Protein 3MOB (pdb70)

Radius of gyration: 24.96 Å; Cα contacts (8 Å, |Δi|>4): 1164; chains: 3; bounding box: 49×64×75 Å

Solvent-accessible surface area: 20328 Å² total; per-residue (Å²): 216,51,76,80,8,59,24,16,109,44,224,51,119,14,73,13,46,52,83,36,32,31,1,47,82,45,47,161,11,44,0,30,2,121,12,70,78,38,0,61,32,0,0,0,0,0,29,18,64,94,92,46,42,4,87,5,2,1,42,32,2,71,36,74,24,110,80,12,58,103,42,4,54,13,64,32,82,26,55,93,2,39,1,34,0,58,64,0,98,67,73,0,31,8,33,0,10,0,0,0,0,16,26,12,40,0,34,16,3,58,9,0,62,4,7,58,136,83,102,67,21,44,9,43,13,3,0,0,32,17,16,109,83,2,25,180,78,28,49,0,2,0,2,0,1,0,12,58,0,5,16,84,100,31,131,20,53,6,59,6,68,128,54,100,38,105,81,57,40,71,86,12,40,18,110,36,44,115,192,57,15,7,1,0,6,7,2,27,0,57,21,55,70,62,59,8,70,155,60,126,49,0,10,0,44,0,60,11,124,33,33,131,71,70,47,77,65,34,18,55,76,78,128,177,265,45,82,8,122,9,54,32,47,99,75,9,95,32,82,85,73,1,63,1,23,0,44,12,60,50,25,41,1,83,61,107,5,8,0,0,0,0,0,16,29,20,100,91,133,32,11,57,10,0,0,0,0,0,27,91,75,35,62,69,48,7,90,94,10,72,124,50,7,67,0,59,55,55,46,102,134,51,54,0,39,2,36,2,52,150,3,43,78,115,3,22,0,32,0,4,0,0,8,0,55,15,9,56,50,96,194,61,84,47,76,26,23,13,29,0,0,0,0,18,44,20,0,129,18,27,83,0,25,2,5,75,29,84,79,80,19,12,52,17,21,15,5,17,2,18,98,84,0,53,49,76,58,53,0,0,1,0,0,8,0,17,34,0,4,41,71,87,16,79,31,44,3,28,104,41,90,32,102,88,33,39,25,57,4,72,27,32,68,23,125,66,13,25,24,11,15,8,0,2,0,31,9,75,44,98,21,28,78,121,90,62,12,52,0,28,3,39,0,150,57,36,137,37,167,46,106,45,130,4,94,69,118

B-factor: mean 49.47, std 15.91, range [15.16, 123.36]

Sequence (457 aa):
LLELDKWASLWLQLTQSPSSLSASVGDRITITCRASQGVTSALAWYRQKPGSPPQLLIYDASSLESGVPSRFSGSGSGTEFTLTISTLRPEDFATYYCQQLHFYPHTFGGGTRVDVRRTVAAPSVFIFPPSDEQLKSGTASVVCLLNNFYPREAKVQWKVDNALQSGNSQESVTEQDSKDSTYSLSSTLTLSKADYEKHKVYACEVTHQGLSSPVTKSFNRGECRITLKESGPPLVKPTQTLTLTCSFSGFSLSDFGVGVGWIRQPPGKALEWLAIIYSDDDKRYSPSLNTRLTITKDTSKNQVVLVMTRVSPVDTATYFCAHRRGPTTLFGVPIARGPVNAMDVWGQGITVTISSTSTKGPSVFPLAPSSKSTSGGTAALGCLVKDYFPEPVTVSWNSGALTSGVHTFPAVLQSSGLYSLSSVVTVPSSSLGTQTYICNVNHKPSNTKVDKRVEPK

Nearest PDB structures (foldseek):
  3mod-assembly1_H  TM=9.953E-01  e=8.747E-45  Homo sapiens
  1tjh-assembly1_H  TM=9.928E-01  e=1.145E-44  Homo sapiens
  4ot1-assembly1_H  TM=8.967E-01  e=6.133E-33  Homo sapiens
  5u3j-assembly1_H  TM=9.185E-01  e=6.572E-32  Homo sapiens
  1rhh-assembly2_D  TM=5.657E-01  e=5.992E-31  Homo sapiens

Foldseek 3Di:
DDDDDPCNPPD/DAKEKPDQEDADAFFAKDKIKIFDPWFQFQQKWKWWAAPPDDTDTADGSQFHGPPPHDPQWGKDDTTTMIMIMGRGHDPVRQTKMKMWGDSDPPTYIYPIYGYFHDDDFDFWDKDKDWFDVVVLVVFKTKIKIKTPFGDDPDKDKWKAFVHRTDPDQKDKDKDDQDPPSRGIMMMIMGMDTSVVVVVTFKIWMWMDDPPDPDIDIDIGTPPDD/DKAKAKDWDAEDEFQAKTKMKIAMDDDFQLPPFKKKFKWWAAVPGDIDGAKMAHSVRDIDGDPVQPVFWDKDDDRVRRMIMIMGGRDDQVPFTWMKMFMFDDADADPRHHDGDPSRPDRDDMHPTDTHGYFPDDFDFWDKDKAAWDPVQDDPQKGKIKIKTDFGDDDDKDKDKPVNPDDPQKDKDDWDQDPNSGIITMMMGMDGPVCQVPDKMWMWMADPRVGDIDIGIHHHD

Structure (mmCIF, N/CA/C/O backbone):
data_3MOB
#
_entry.id   3MOB
#
_cell.length_a   58.505
_cell.length_b   64.976
_cell.length_c   173.046
_cell.angle_alpha   90.00
_cell.angle_beta   90.00
_cell.angle_gamma   90.00
#
_symmetry.space_group_name_H-M   'P 21 21 21'
#
loop_
_entity.id
_entity.type
_entity.pdbx_description
1 polymer 'gp41 MPER-derived peptide'
2 polymer 'ANTI-HIV-1 ANTIBODY 2F5 LIGHT CHAIN'
3 polymer 'ANTI-HIV-1 ANTIBODY 2F5 HEAVY CHAIN'
4 water water
#
loop_
_atom_site.group_PDB
_atom_site.id
_atom_site.type_symbol
_atom_site.label_atom_id
_atom_site.label_alt_id
_atom_site.label_comp_id
_atom_site.label_asym_id
_atom_site.label_entity_id
_atom_site.label_seq_id
_atom_site.pdbx_PDB_ins_code
_atom_site.Cartn_x
_atom_site.Cartn_y
_atom_site.Cartn_z
_atom_site.occupancy
_atom_site.B_iso_or_equiv
_atom_site.auth_seq_id
_atom_site.auth_comp_id
_atom_site.auth_asym_id
_atom_site.auth_atom_id
_atom_site.pdbx_PDB_model_num
ATOM 1 N N . LEU A 1 1 ? -1.067 -29.841 -19.863 1.00 80.35 660 LEU P N 1
ATOM 2 C CA . LEU A 1 1 ? -1.247 -30.100 -18.445 1.00 84.96 660 LEU P CA 1
ATOM 3 C C . LEU A 1 1 ? -0.849 -28.899 -17.628 1.00 78.84 660 LEU P C 1
ATOM 4 O O . LEU A 1 1 ? 0.294 -28.755 -17.250 1.00 80.46 660 LEU P O 1
ATOM 9 N N . LEU A 1 2 ? -1.818 -28.037 -17.369 1.00 66.76 661 LEU P N 1
ATOM 10 C CA . LEU A 1 2 ? -1.634 -26.848 -16.585 1.00 59.63 661 LEU P CA 1
ATOM 11 C C . LEU A 1 2 ? -1.346 -27.169 -15.159 1.00 58.16 661 LEU P C 1
ATOM 12 O O . LEU A 1 2 ? -1.905 -28.085 -14.601 1.00 60.88 661 LEU P O 1
ATOM 17 N N . GLU A 1 3 ? -0.468 -26.391 -14.572 1.00 48.07 662 GLU P N 1
ATOM 18 C CA . GLU A 1 3 ? -0.198 -26.471 -13.178 1.00 46.03 662 GLU P CA 1
ATOM 19 C C . GLU A 1 3 ? -1.381 -25.950 -12.424 1.00 42.58 662 GLU P C 1
ATOM 20 O O . GLU A 1 3 ? -1.990 -25.014 -12.828 1.00 49.14 662 GLU P O 1
ATOM 26 N N . LEU A 1 4 ? -1.728 -26.593 -11.335 1.00 41.06 663 LEU P N 1
ATOM 27 C CA . LEU A 1 4 ? -2.786 -26.118 -10.487 1.00 41.11 663 LEU P CA 1
ATOM 28 C C . LEU A 1 4 ? -2.329 -24.985 -9.620 1.00 38.10 663 LEU P C 1
ATOM 29 O O . LEU A 1 4 ? -1.208 -24.905 -9.256 1.00 28.66 663 LEU P O 1
ATOM 34 N N . ASP A 1 5 ? -3.252 -24.163 -9.206 1.00 35.01 664 ASP P N 1
ATOM 35 C CA . ASP A 1 5 ? -2.958 -23.036 -8.390 1.00 30.83 664 ASP P CA 1
ATOM 36 C C . ASP A 1 5 ? -2.530 -23.515 -7.036 1.00 39.88 664 ASP P C 1
ATOM 37 O O . ASP A 1 5 ? -2.617 -24.660 -6.748 1.00 38.81 664 ASP P O 1
ATOM 42 N N . LYS A 1 6 ? -2.029 -22.615 -6.218 1.00 48.17 665 LYS P N 1
ATOM 43 C CA . LYS A 1 6 ? -1.469 -22.938 -4.936 1.00 38.77 665 LYS P CA 1
ATOM 44 C C . LYS A 1 6 ? -2.487 -23.521 -4.007 1.00 39.77 665 LYS P C 1
ATOM 45 O O . LYS A 1 6 ? -2.196 -24.370 -3.206 1.00 45.60 665 LYS P O 1
ATOM 51 N N . TRP A 1 7 ? -3.692 -23.023 -4.106 1.00 34.21 666 TRP P N 1
ATOM 52 C CA . TRP A 1 7 ? -4.738 -23.398 -3.215 1.00 47.84 666 TRP P CA 1
ATOM 53 C C . TRP A 1 7 ? -5.802 -24.215 -3.864 1.00 47.46 666 TRP P C 1
ATOM 54 O O . TRP A 1 7 ? -6.826 -24.368 -3.330 1.00 45.04 666 TRP P O 1
ATOM 65 N N . ALA A 1 8 ? -5.544 -24.762 -5.019 1.00 47.94 667 ALA P N 1
ATOM 66 C CA . ALA A 1 8 ? -6.533 -25.505 -5.741 1.00 44.62 667 ALA P CA 1
ATOM 67 C C . ALA A 1 8 ? -6.975 -26.751 -5.007 1.00 50.93 667 ALA P C 1
ATOM 68 O O . ALA A 1 8 ? -8.015 -27.305 -5.283 1.00 58.61 667 ALA P O 1
ATOM 70 N N . SER A 1 9 ? -6.178 -27.203 -4.068 1.00 45.98 668 SER P N 1
ATOM 71 C CA . SER A 1 9 ? -6.444 -28.448 -3.403 1.00 50.87 668 SER P CA 1
ATOM 72 C C . SER A 1 9 ? -6.825 -28.242 -1.976 1.00 50.34 668 SER P C 1
ATOM 73 O O . SER A 1 9 ? -6.677 -29.117 -1.170 1.00 49.63 668 SER P O 1
ATOM 76 N N . LEU A 1 10 ? -7.320 -27.058 -1.686 1.00 49.37 669 LEU P N 1
ATOM 77 C CA . LEU A 1 10 ? -7.770 -26.696 -0.375 1.00 48.00 669 LEU P CA 1
ATOM 78 C C . LEU A 1 10 ? -9.259 -26.506 -0.465 1.00 58.66 669 LEU P C 1
ATOM 79 O O . LEU A 1 10 ? -9.761 -26.122 -1.484 1.00 45.02 669 LE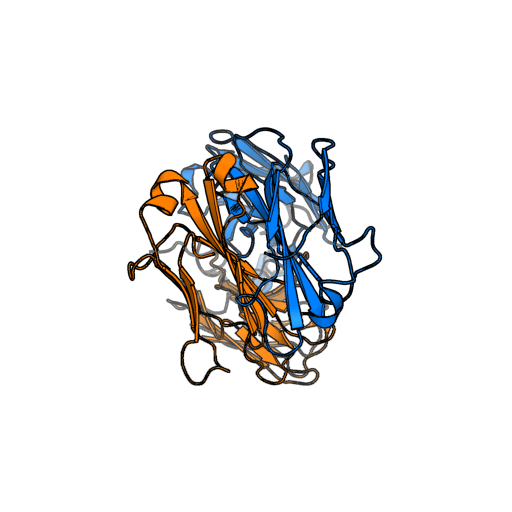U P O 1
ATOM 84 N N . TRP A 1 11 ? -9.962 -26.816 0.609 1.00 34.27 670 TRP P N 1
ATOM 85 C CA . TRP A 1 11 ? -11.398 -26.765 0.646 1.00 38.26 670 TRP P CA 1
ATOM 86 C C . TRP A 1 11 ? -11.906 -25.355 0.729 1.00 42.61 670 TRP P C 1
ATOM 87 O O . TRP A 1 11 ? -11.303 -24.540 1.363 1.00 39.73 670 TRP P O 1
ATOM 99 N N . LEU B 2 2 ? -5.752 -22.933 -21.249 1.00 76.51 2 LEU L N 1
ATOM 100 C CA . LEU B 2 2 ? -7.172 -22.652 -21.157 1.00 80.65 2 LEU L CA 1
ATOM 101 C C . LEU B 2 2 ? -7.381 -21.230 -21.550 1.00 80.47 2 LEU L C 1
ATOM 102 O O . LEU B 2 2 ? -6.462 -20.457 -21.513 1.00 87.61 2 LEU L O 1
ATOM 107 N N . GLN B 2 3 ? -8.585 -20.882 -21.947 1.00 70.11 3 GLN L N 1
ATOM 108 C CA . GLN B 2 3 ? -8.853 -19.523 -22.296 1.00 61.98 3 GLN L CA 1
ATOM 109 C C . GLN B 2 3 ? -10.155 -19.090 -21.735 1.00 56.28 3 GLN L C 1
ATOM 110 O O . GLN B 2 3 ? -11.021 -19.873 -21.558 1.00 55.18 3 GLN L O 1
ATOM 116 N N . LEU B 2 4 ? -10.276 -17.810 -21.472 1.00 52.32 4 LEU L N 1
ATOM 117 C CA . LEU B 2 4 ? -11.463 -17.254 -20.899 1.00 50.58 4 LEU L CA 1
ATOM 118 C C . LEU B 2 4 ? -12.077 -16.411 -21.966 1.00 56.44 4 LEU L C 1
ATOM 119 O O . LEU B 2 4 ? -11.429 -15.560 -22.507 1.00 54.70 4 LEU L O 1
ATOM 124 N N . THR B 2 5 ? -13.329 -16.677 -22.290 1.00 53.48 5 THR L N 1
ATOM 125 C CA . THR B 2 5 ? -14.023 -15.972 -23.332 1.00 53.87 5 THR L CA 1
ATOM 126 C C . THR B 2 5 ? -15.134 -15.226 -22.685 1.00 51.23 5 THR L C 1
ATOM 127 O O . THR B 2 5 ? -15.901 -15.791 -21.987 1.00 61.90 5 THR L O 1
ATOM 131 N N . GLN B 2 6 ? -15.210 -13.944 -22.941 1.00 48.44 6 GLN L N 1
ATOM 132 C CA . GLN B 2 6 ? -16.128 -13.063 -22.291 1.00 53.69 6 GLN L CA 1
ATOM 133 C C . GLN B 2 6 ? -17.125 -12.566 -23.311 1.00 50.17 6 GLN L C 1
ATOM 134 O O . GLN B 2 6 ? -16.753 -12.187 -24.391 1.00 49.55 6 GLN L O 1
ATOM 140 N N . SER B 2 7 ? -18.400 -12.605 -22.968 1.00 45.46 7 SER L N 1
ATOM 141 C CA . SER B 2 7 ? -19.443 -12.118 -23.836 1.00 51.47 7 SER L CA 1
ATOM 142 C C . SER B 2 7 ? -20.362 -11.204 -23.098 1.00 56.90 7 SER L C 1
ATOM 143 O O . SER B 2 7 ? -20.701 -11.460 -21.998 1.00 57.89 7 SER L O 1
ATOM 146 N N . PRO B 2 8 ? -20.817 -10.146 -23.722 1.00 54.22 8 PRO L N 1
ATOM 147 C CA . PRO B 2 8 ? -20.314 -9.663 -24.991 1.00 53.56 8 PRO L CA 1
ATOM 148 C C . PRO B 2 8 ? -19.057 -8.842 -24.826 1.00 51.67 8 PRO L C 1
ATOM 149 O O . PRO B 2 8 ? -18.706 -8.461 -23.733 1.00 49.75 8 PRO L O 1
ATOM 153 N N . SER B 2 9 ? -18.384 -8.586 -25.925 1.00 57.68 9 SER L N 1
ATOM 154 C CA . SER B 2 9 ? -17.272 -7.684 -25.953 1.00 55.98 9 SER L CA 1
ATOM 155 C C . SER B 2 9 ? -17.672 -6.279 -25.645 1.00 58.40 9 SER L C 1
ATOM 156 O O . SER B 2 9 ? -16.921 -5.549 -25.063 1.00 64.24 9 SER L O 1
ATOM 159 N N . SER B 2 10 ? -18.851 -5.889 -26.085 1.00 48.33 10 SER L N 1
ATOM 160 C CA . SER B 2 10 ? -19.338 -4.561 -25.860 1.00 50.62 10 SER L CA 1
ATOM 161 C C . SER B 2 10 ? -20.817 -4.630 -25.728 1.00 44.64 10 SER L C 1
ATOM 162 O O . SER B 2 10 ? -21.422 -5.417 -26.365 1.00 55.82 10 SER L O 1
ATOM 165 N N . LEU B 2 11 ? -21.407 -3.802 -24.894 1.00 46.16 11 LEU L N 1
ATOM 166 C CA . LEU B 2 11 ? -22.847 -3.687 -24.823 1.00 47.97 11 LEU L CA 1
ATOM 167 C C . LEU B 2 11 ? -23.287 -2.294 -24.454 1.00 52.28 11 LEU L C 1
ATOM 168 O O . LEU B 2 11 ? -22.587 -1.594 -23.789 1.00 57.40 11 LEU L O 1
ATOM 173 N N . SER B 2 12 ? -24.477 -1.901 -24.871 1.00 49.16 12 SER L N 1
ATOM 174 C CA . SER B 2 12 ? -24.971 -0.575 -24.595 1.00 54.88 12 SER L CA 1
ATOM 175 C C . SER B 2 12 ? -26.039 -0.633 -23.553 1.00 54.36 12 SER L C 1
ATOM 176 O O . SER B 2 12 ? -26.768 -1.577 -23.483 1.00 57.38 12 SER L O 1
ATOM 179 N N . ALA B 2 13 ? -26.102 0.368 -22.704 1.00 50.59 13 ALA L N 1
ATOM 180 C CA . ALA B 2 13 ? -27.063 0.348 -21.639 1.00 58.22 13 ALA L CA 1
ATOM 181 C C . ALA B 2 13 ? -27.357 1.727 -21.202 1.00 54.62 13 ALA L C 1
ATOM 182 O O . ALA B 2 13 ? -26.638 2.607 -21.519 1.00 51.29 13 ALA L O 1
ATOM 184 N N . SER B 2 14 ? -28.435 1.915 -20.474 1.00 47.82 14 SER L N 1
ATOM 185 C CA . SER B 2 14 ? -28.702 3.218 -19.875 1.00 52.49 14 SER L CA 1
ATOM 186 C C . SER B 2 14 ? -28.857 3.069 -18.369 1.00 55.23 14 SER L C 1
ATOM 187 O O . SER B 2 14 ? -29.035 1.966 -17.855 1.00 59.16 14 SER L O 1
ATOM 190 N N . VAL B 2 15 ? -28.808 4.185 -17.660 1.00 48.13 15 VAL L N 1
ATOM 191 C CA . VAL B 2 15 ? -28.911 4.155 -16.215 1.00 49.19 15 VAL L CA 1
ATOM 192 C C . VAL B 2 15 ? -30.153 3.367 -15.792 1.00 57.78 15 VAL L C 1
ATOM 193 O O . VAL B 2 15 ? -31.151 3.329 -16.513 1.00 61.35 15 VAL L O 1
ATOM 197 N N . GLY B 2 16 ? -30.066 2.708 -14.639 1.00 55.95 16 GLY L N 1
ATOM 198 C CA . GLY B 2 16 ? -31.156 1.902 -14.127 1.00 54.58 16 GLY L CA 1
ATOM 199 C C . GLY B 2 16 ? -31.368 0.601 -14.870 1.00 53.09 16 GLY L C 1
ATOM 200 O O . GLY B 2 16 ? -32.272 -0.168 -14.548 1.00 67.52 16 GLY L O 1
ATOM 201 N N . ASP B 2 17 ? -30.546 0.343 -15.874 1.00 46.84 17 ASP L N 1
ATOM 202 C CA . ASP B 2 17 ? -30.630 -0.933 -16.567 1.00 62.87 17 ASP L CA 1
ATOM 203 C C . ASP B 2 17 ? -30.078 -2.090 -15.732 1.00 59.82 17 ASP L C 1
ATOM 204 O O . ASP B 2 17 ? -29.244 -1.915 -14.846 1.00 50.21 17 ASP L O 1
ATOM 209 N N . ARG B 2 18 ? -30.541 -3.284 -16.051 1.00 61.70 18 ARG L N 1
ATOM 210 C CA . ARG B 2 18 ? -29.965 -4.489 -15.501 1.00 54.96 18 ARG L CA 1
ATOM 211 C C . ARG B 2 18 ? -29.198 -5.196 -16.620 1.00 49.57 18 ARG L C 1
ATOM 212 O O . ARG B 2 18 ? -29.757 -5.517 -17.669 1.00 51.91 18 ARG L O 1
ATOM 220 N N . ILE B 2 19 ? -27.906 -5.425 -16.411 1.00 42.11 19 ILE L N 1
ATOM 221 C CA . ILE B 2 19 ? -27.091 -6.038 -17.455 1.00 46.19 19 ILE L CA 1
ATOM 222 C C . ILE B 2 19 ? -26.455 -7.339 -16.997 1.00 49.58 19 ILE L C 1
ATOM 223 O O . ILE B 2 19 ? -26.334 -7.621 -15.805 1.00 51.45 19 ILE L O 1
ATOM 228 N N . THR B 2 20 ? -26.030 -8.139 -17.947 1.00 52.02 20 THR L N 1
ATOM 229 C CA . THR B 2 20 ? -25.447 -9.405 -17.588 1.00 53.50 20 THR L CA 1
ATOM 230 C C . THR B 2 20 ? -24.317 -9.739 -18.530 1.00 58.69 20 THR L C 1
ATOM 231 O O . THR B 2 20 ? -24.503 -9.836 -19.743 1.00 74.06 20 THR L O 1
ATOM 235 N N . ILE B 2 21 ? -23.138 -9.888 -17.945 1.00 52.74 21 ILE L N 1
ATOM 236 C CA . ILE B 2 21 ? -21.926 -10.222 -18.658 1.00 44.04 21 ILE L CA 1
ATOM 237 C C . ILE B 2 21 ? -21.648 -11.653 -18.265 1.00 40.59 21 ILE L C 1
ATOM 238 O O . ILE B 2 21 ? -21.962 -12.053 -17.153 1.00 46.66 21 ILE L O 1
ATOM 243 N N . THR B 2 22 ? -21.081 -12.436 -19.170 1.00 44.39 22 THR L N 1
ATOM 244 C CA . THR B 2 22 ? -20.787 -13.831 -18.869 1.00 48.77 22 THR L CA 1
ATOM 245 C C . THR B 2 22 ? -19.358 -14.209 -19.284 1.00 54.41 22 THR L C 1
ATOM 246 O O . THR B 2 22 ? -18.718 -13.496 -20.065 1.00 56.07 22 THR L O 1
ATOM 250 N N . CYS B 2 23 ? -18.864 -15.322 -18.745 1.00 52.95 23 CYS L N 1
ATOM 251 C CA . CYS B 2 23 ? -17.483 -15.741 -18.941 1.00 52.21 23 CYS L CA 1
ATOM 252 C C . CYS B 2 23 ? -17.491 -17.258 -19.075 1.00 49.78 23 CYS L C 1
ATOM 253 O O . CYS B 2 23 ? -18.066 -17.957 -18.239 1.00 43.72 23 CYS L O 1
ATOM 256 N N . ARG B 2 24 ? -16.875 -17.770 -20.134 1.00 52.88 24 ARG L N 1
ATOM 257 C CA . ARG B 2 24 ? -16.776 -19.209 -20.309 1.00 56.29 24 ARG L CA 1
ATOM 258 C C . ARG B 2 24 ? -15.328 -19.635 -20.293 1.00 56.72 24 ARG L C 1
ATOM 259 O O . ARG B 2 24 ? -14.474 -18.978 -20.883 1.00 55.24 24 ARG L O 1
ATOM 267 N N . ALA B 2 25 ? -15.050 -20.751 -19.636 1.00 53.44 25 ALA L N 1
ATOM 268 C CA . ALA B 2 25 ? -13.682 -21.227 -19.562 1.00 53.80 25 ALA L CA 1
ATOM 269 C C . ALA B 2 25 ? -13.518 -22.463 -20.404 1.00 47.45 25 ALA L C 1
ATOM 270 O O . ALA B 2 25 ? -14.435 -23.268 -20.506 1.00 51.30 25 ALA L O 1
ATOM 272 N N . SER B 2 26 ? -12.337 -22.598 -20.994 1.00 44.53 26 SER L N 1
ATOM 273 C CA . SER B 2 26 ? -11.958 -23.770 -21.773 1.00 43.39 26 SER L CA 1
ATOM 274 C C . SER B 2 26 ? -12.107 -25.073 -20.964 1.00 55.60 26 SER L C 1
ATOM 275 O O . SER B 2 26 ? -12.501 -26.110 -21.510 1.00 60.21 26 SER L O 1
ATOM 278 N N . GLN B 2 27 ? -11.796 -25.015 -19.669 1.00 51.79 27 GLN L N 1
ATOM 279 C CA . GLN B 2 27 ? -11.931 -26.168 -18.779 1.00 48.54 27 GLN L CA 1
ATOM 280 C C . GLN B 2 27 ? -12.566 -25.728 -17.484 1.00 46.15 27 GLN L C 1
ATOM 281 O O . GLN B 2 27 ? -12.712 -24.536 -17.240 1.00 41.20 27 GLN L O 1
ATOM 287 N N . GLY B 2 28 ? -12.927 -26.692 -16.647 1.00 44.89 28 GLY L N 1
ATOM 288 C CA . GLY B 2 28 ? -13.493 -26.377 -15.351 1.00 38.97 28 GLY L CA 1
ATOM 289 C C . GLY B 2 28 ? -12.484 -25.681 -14.459 1.00 45.14 28 GLY L C 1
ATOM 290 O O . GLY B 2 28 ? -11.348 -26.141 -14.322 1.00 46.12 28 GLY L O 1
ATOM 291 N N . VAL B 2 29 ? -12.890 -24.565 -13.861 1.00 35.57 29 VAL L N 1
ATOM 292 C CA . VAL B 2 29 ? -12.039 -23.876 -12.906 1.00 28.21 29 VAL L CA 1
ATOM 293 C C . VAL B 2 29 ? -12.684 -23.774 -11.510 1.00 35.91 29 VAL L C 1
ATOM 294 O O . VAL B 2 29 ? -12.348 -22.887 -10.720 1.00 37.57 29 VAL L O 1
ATOM 298 N N . THR B 2 30 ? -13.574 -24.716 -11.206 1.00 31.97 30 THR L N 1
ATOM 299 C CA . THR B 2 30 ? -14.318 -24.736 -9.938 1.00 37.68 30 THR L CA 1
ATOM 300 C C . THR B 2 30 ? -15.011 -23.407 -9.673 1.00 41.43 30 THR L C 1
ATOM 301 O O . THR B 2 30 ? -15.923 -23.032 -10.398 1.00 46.43 30 THR L O 1
ATOM 305 N N . SER B 2 31 ? -14.590 -22.696 -8.636 1.00 36.98 31 SER L N 1
ATOM 306 C CA . SER B 2 31 ? -15.199 -21.406 -8.335 1.00 41.73 31 SER L CA 1
ATOM 307 C C . SER B 2 31 ? -14.174 -20.270 -8.338 1.00 42.71 31 SER L C 1
ATOM 308 O O . SER B 2 31 ? -14.473 -19.147 -7.893 1.00 38.79 31 SER L O 1
ATOM 311 N N . ALA B 2 32 ? -12.968 -20.565 -8.825 1.00 38.99 32 ALA L N 1
ATOM 312 C CA . ALA B 2 32 ? -11.833 -19.641 -8.708 1.00 32.32 32 ALA L CA 1
ATOM 313 C C . ALA B 2 32 ? -11.873 -18.569 -9.788 1.00 32.65 32 ALA L C 1
ATOM 314 O O . ALA B 2 32 ? -11.024 -18.521 -10.673 1.00 42.29 32 ALA L O 1
ATOM 316 N N . LEU B 2 33 ? -12.878 -17.711 -9.707 1.00 37.32 33 LEU L N 1
ATOM 317 C CA . LEU B 2 33 ? -13.189 -16.773 -10.769 1.00 32.37 33 LEU L CA 1
ATOM 318 C C . LEU B 2 33 ? -13.473 -15.463 -10.098 1.00 32.71 33 LEU L C 1
ATOM 319 O O . LEU B 2 33 ? -14.245 -15.428 -9.145 1.00 42.72 33 LEU L O 1
ATOM 324 N N . ALA B 2 34 ? -12.855 -14.388 -10.575 1.00 36.05 34 ALA L N 1
ATOM 325 C CA . ALA B 2 34 ? -13.121 -13.057 -10.027 1.00 30.72 34 ALA L CA 1
ATOM 326 C C . ALA B 2 34 ? -13.579 -12.093 -11.118 1.00 26.27 34 ALA L C 1
ATOM 327 O O . ALA B 2 34 ? -13.293 -12.313 -12.295 1.00 27.56 34 ALA L O 1
ATOM 329 N N . TRP B 2 35 ? -14.258 -11.021 -10.714 1.00 24.94 35 TRP L N 1
ATOM 330 C CA . TRP B 2 35 ? -14.694 -9.973 -11.639 1.00 29.57 35 TRP L CA 1
ATOM 331 C C . TRP B 2 35 ? -14.212 -8.597 -11.203 1.00 28.46 35 TRP L C 1
ATOM 332 O O . TRP B 2 35 ? -14.331 -8.221 -10.033 1.00 31.09 35 TRP L O 1
ATOM 343 N N . TYR B 2 36 ? -13.722 -7.829 -12.167 1.00 32.17 36 TYR L N 1
ATOM 344 C CA . TYR B 2 36 ? -13.181 -6.502 -11.903 1.00 25.45 36 TYR L CA 1
ATOM 345 C C . TYR B 2 36 ? -13.842 -5.429 -12.759 1.00 33.04 36 TYR L C 1
ATOM 346 O O . TYR B 2 36 ? -14.203 -5.664 -13.915 1.00 36.37 36 TYR L O 1
ATOM 355 N N . ARG B 2 37 ? -13.967 -4.238 -12.201 1.00 33.99 37 ARG L N 1
ATOM 356 C CA . ARG B 2 37 ? -14.413 -3.100 -12.979 1.00 38.95 37 ARG L CA 1
ATOM 357 C C . ARG B 2 37 ? -13.264 -2.103 -13.186 1.00 42.44 37 ARG L C 1
ATOM 358 O O . ARG B 2 37 ? -12.567 -1.741 -12.222 1.00 36.40 37 ARG L O 1
ATOM 366 N N . GLN B 2 38 ? -13.051 -1.679 -14.435 1.00 37.15 38 GLN L N 1
ATOM 367 C CA . GLN B 2 38 ? -12.018 -0.668 -14.725 1.00 38.46 38 GLN L CA 1
ATOM 368 C C . GLN B 2 38 ? -12.541 0.602 -15.417 1.00 34.32 38 GLN L C 1
ATOM 369 O O . GLN B 2 38 ? -13.011 0.559 -16.549 1.00 40.13 38 GLN L O 1
ATOM 375 N N . LYS B 2 39 ? -12.460 1.724 -14.709 1.00 38.27 39 LYS L N 1
ATOM 376 C CA . LYS B 2 39 ? -12.799 3.032 -15.251 1.00 41.02 39 LYS L CA 1
ATOM 377 C C . LYS B 2 39 ? -11.579 3.580 -15.961 1.00 48.83 39 LYS L C 1
ATOM 378 O O . LYS B 2 39 ? -10.462 3.424 -15.476 1.00 58.55 39 LYS L O 1
ATOM 384 N N . PRO B 2 40 ? -11.778 4.231 -17.110 1.00 51.36 40 PRO L N 1
ATOM 385 C CA . PRO B 2 40 ? -10.634 4.726 -17.892 1.00 59.29 40 PRO L CA 1
ATOM 386 C C . PRO B 2 40 ? -9.640 5.514 -17.032 1.00 58.13 40 PRO L C 1
ATOM 387 O O . PRO B 2 40 ? -10.033 6.346 -16.218 1.00 61.87 40 PRO L O 1
ATOM 391 N N . GLY B 2 41 ? -8.355 5.237 -17.204 1.00 54.20 41 GLY L N 1
ATOM 392 C CA . GLY B 2 41 ? -7.334 5.918 -16.430 1.00 53.93 41 GLY L CA 1
ATOM 393 C C . GLY B 2 41 ? -7.136 5.369 -15.026 1.00 62.85 41 GLY L C 1
ATOM 394 O O . GLY B 2 41 ? -6.202 5.769 -14.332 1.00 63.50 41 GLY L O 1
ATOM 395 N N . SER B 2 42 ? -8.007 4.453 -14.604 1.00 61.11 42 SER L N 1
ATOM 396 C CA . SER B 2 42 ? -7.936 3.889 -13.255 1.00 55.59 42 SER L CA 1
ATOM 397 C C . SER B 2 42 ? -7.442 2.453 -13.283 1.00 46.47 42 SER L C 1
ATOM 398 O O . SER B 2 42 ? -7.456 1.800 -14.328 1.00 47.86 42 SER L O 1
ATOM 401 N N . PRO B 2 43 ? -6.982 1.957 -12.133 1.00 38.24 43 PRO L N 1
ATOM 402 C CA . PRO B 2 43 ? -6.673 0.526 -12.013 1.00 37.18 43 PRO L CA 1
ATOM 403 C C . PRO B 2 43 ? -7.961 -0.269 -11.813 1.00 32.82 43 PRO L C 1
ATOM 404 O O . PRO B 2 43 ? -8.923 0.262 -11.245 1.00 34.46 43 PRO L O 1
ATOM 408 N N . PRO B 2 44 ? -7.978 -1.531 -12.253 1.00 32.23 44 PRO L N 1
ATOM 409 C CA . PRO B 2 44 ? -9.128 -2.413 -12.016 1.00 32.41 44 PRO L CA 1
ATOM 410 C C . PRO B 2 44 ? -9.524 -2.445 -10.545 1.00 33.40 44 PRO L C 1
ATOM 411 O O . PRO B 2 44 ? -8.692 -2.281 -9.654 1.00 35.64 44 PRO L O 1
ATOM 415 N N . GLN B 2 45 ? -10.801 -2.662 -10.277 1.00 42.81 45 GLN L N 1
ATOM 416 C CA . GLN B 2 45 ? -11.241 -2.738 -8.891 1.00 40.77 45 GLN L CA 1
ATOM 417 C C . GLN B 2 45 ? -12.052 -4.009 -8.682 1.00 38.65 45 GLN L C 1
ATOM 418 O O . GLN B 2 45 ? -12.910 -4.340 -9.496 1.00 45.36 45 GLN L O 1
ATOM 424 N N . LEU B 2 46 ? -11.775 -4.732 -7.599 1.00 39.44 46 LEU L N 1
ATOM 425 C CA . LEU B 2 46 ? -12.457 -6.008 -7.344 1.00 37.09 46 LEU L CA 1
ATOM 426 C C . LEU B 2 46 ? -13.953 -5.843 -7.046 1.00 37.04 46 LEU L C 1
ATOM 427 O O . LEU B 2 46 ? -14.338 -5.045 -6.176 1.00 27.17 46 LEU L O 1
ATOM 432 N N . LEU B 2 47 ? -14.780 -6.598 -7.774 1.00 32.86 47 LEU L N 1
ATOM 433 C CA . LEU B 2 47 ? -16.210 -6.678 -7.487 1.00 33.60 47 LEU L CA 1
ATOM 434 C C . LEU B 2 47 ? -16.581 -7.975 -6.758 1.00 38.60 47 LEU L C 1
ATOM 435 O O . LEU B 2 47 ? -17.170 -7.962 -5.682 1.00 37.13 47 LEU L O 1
ATOM 440 N N . ILE B 2 48 ? -16.231 -9.093 -7.376 1.00 36.48 48 ILE L N 1
ATOM 441 C CA . ILE B 2 48 ? -16.664 -10.398 -6.946 1.00 31.11 48 ILE L CA 1
ATOM 442 C C . ILE B 2 48 ? -15.475 -11.334 -6.923 1.00 28.33 48 ILE L C 1
ATOM 443 O O . ILE B 2 48 ? -14.690 -11.351 -7.860 1.00 32.68 48 ILE L O 1
ATOM 448 N N . TYR B 2 49 ? -15.348 -12.114 -5.857 1.00 31.38 49 TYR L N 1
ATOM 449 C CA . TYR B 2 49 ? -14.311 -13.136 -5.764 1.00 25.92 49 TYR L CA 1
ATOM 450 C C . TYR B 2 49 ? -14.928 -14.507 -5.519 1.00 30.61 49 TYR L C 1
ATOM 451 O O . TYR B 2 49 ? -16.101 -14.618 -5.125 1.00 40.05 49 TYR L O 1
ATOM 460 N N . ASP B 2 50 ? -14.151 -15.554 -5.768 1.00 26.71 50 ASP L N 1
ATOM 461 C CA . ASP B 2 50 ? -14.642 -16.921 -5.591 1.00 24.74 50 ASP L CA 1
ATOM 462 C C . ASP B 2 50 ? -15.963 -17.142 -6.344 1.00 28.55 50 ASP L C 1
ATOM 463 O O . ASP B 2 50 ? -16.810 -17.914 -5.914 1.00 38.30 50 ASP L O 1
ATOM 468 N N . ALA B 2 51 ? -16.126 -16.442 -7.464 1.00 34.36 51 ALA L N 1
ATOM 469 C CA . ALA B 2 51 ? -17.271 -16.614 -8.376 1.00 36.80 51 ALA L CA 1
ATOM 470 C C . ALA B 2 51 ? -18.583 -15.956 -7.915 1.00 37.41 51 ALA L C 1
ATOM 471 O O . ALA B 2 51 ? -19.344 -15.441 -8.742 1.00 26.17 51 ALA L O 1
ATOM 473 N N . SER B 2 52 ? -18.845 -15.949 -6.609 1.00 35.81 52 SER L N 1
ATOM 474 C CA . SER B 2 52 ? -20.101 -15.375 -6.126 1.00 37.04 52 SER L CA 1
ATOM 475 C C . SER B 2 52 ? -20.012 -14.492 -4.887 1.00 35.50 52 SER L C 1
ATOM 476 O O . SER B 2 52 ? -21.031 -14.022 -4.410 1.00 40.34 52 SER L O 1
ATOM 479 N N . SER B 2 53 ? -18.817 -14.238 -4.375 1.00 30.43 53 SER L N 1
ATOM 480 C CA . SER B 2 53 ? -18.719 -13.515 -3.111 1.00 30.95 53 SER L CA 1
ATOM 481 C C . SER B 2 53 ? -18.469 -12.034 -3.294 1.00 34.73 53 SER L C 1
ATOM 482 O O . SER B 2 53 ? -17.480 -11.624 -3.894 1.00 39.29 53 SER L O 1
ATOM 485 N N . LEU B 2 54 ? -19.364 -11.228 -2.748 1.00 37.51 54 LEU L N 1
ATOM 486 C CA . LEU B 2 54 ? -19.261 -9.782 -2.853 1.00 31.23 54 LEU L CA 1
ATOM 487 C C . LEU B 2 54 ? -18.085 -9.234 -2.049 1.00 33.60 54 LEU L C 1
ATOM 488 O O . LEU B 2 54 ? -18.006 -9.456 -0.848 1.00 39.96 54 LEU L O 1
ATOM 493 N N . GLU B 2 55 ? -17.175 -8.514 -2.699 1.00 39.19 55 GLU L N 1
ATOM 494 C CA . GLU B 2 55 ? -16.112 -7.827 -1.971 1.00 36.12 55 GLU L CA 1
ATOM 495 C C . GLU B 2 55 ? -16.680 -6.824 -0.980 1.00 36.29 55 GLU L C 1
ATOM 496 O O . GLU B 2 55 ? -17.490 -5.962 -1.328 1.00 37.46 55 GLU L O 1
ATOM 502 N N . SER B 2 56 ? -16.211 -6.920 0.250 1.00 36.41 56 SER L N 1
ATOM 503 C CA . SER B 2 56 ? -16.517 -5.927 1.249 1.00 46.55 56 SER L CA 1
ATOM 504 C C . SER B 2 56 ? -16.385 -4.540 0.623 1.00 44.35 56 SER L C 1
ATOM 505 O O . SER B 2 56 ? -15.368 -4.231 0.006 1.00 51.14 56 SER L O 1
ATOM 508 N N . GLY B 2 57 ? -17.419 -3.715 0.769 1.00 44.78 57 GLY L N 1
ATOM 509 C CA . GLY B 2 57 ? -17.377 -2.341 0.285 1.00 49.98 57 GLY L CA 1
ATOM 510 C C . GLY B 2 57 ? -17.927 -2.122 -1.121 1.00 49.77 57 GLY L C 1
ATOM 511 O O . GLY B 2 57 ? -17.955 -0.995 -1.615 1.00 52.08 57 GLY L O 1
ATOM 512 N N . VAL B 2 58 ? -18.367 -3.198 -1.764 1.00 41.72 58 VAL L N 1
ATOM 513 C CA . VAL B 2 58 ? -18.874 -3.131 -3.116 1.00 36.54 58 VAL L CA 1
ATOM 514 C C . VAL B 2 58 ? -20.392 -3.112 -3.104 1.00 40.04 58 VAL L C 1
ATOM 515 O O . VAL B 2 58 ? -21.006 -3.986 -2.525 1.00 43.75 58 VAL L O 1
ATOM 519 N N . PRO B 2 59 ? -20.997 -2.110 -3.757 1.00 48.24 59 PRO L N 1
ATOM 520 C CA . PRO B 2 59 ? -22.448 -1.944 -3.861 1.00 43.51 59 PRO L CA 1
ATOM 521 C C . PRO B 2 59 ? -23.164 -3.257 -4.108 1.00 42.72 59 PRO L C 1
ATOM 522 O O . PRO B 2 59 ? -22.703 -4.074 -4.898 1.00 43.70 59 PRO L O 1
ATOM 526 N N . SER B 2 60 ? -24.304 -3.431 -3.448 1.00 43.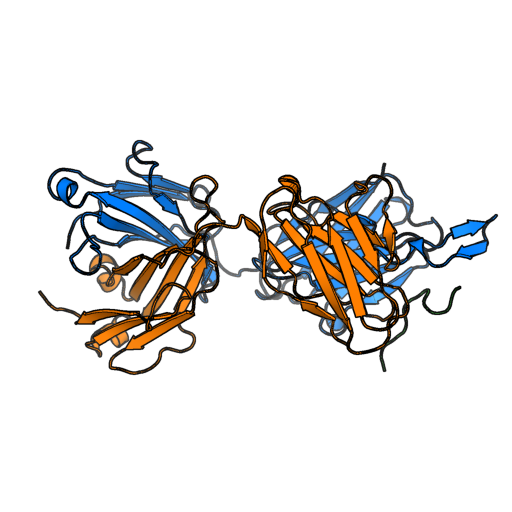33 60 SER L N 1
ATOM 527 C CA . SER B 2 60 ? -25.064 -4.675 -3.479 1.00 52.38 60 SER L CA 1
ATOM 528 C C . SER B 2 60 ? -25.637 -4.993 -4.852 1.00 50.68 60 SER L C 1
ATOM 529 O O . SER B 2 60 ? -26.073 -6.134 -5.111 1.00 46.71 60 SER L O 1
ATOM 532 N N . ARG B 2 61 ? -25.652 -3.987 -5.724 1.00 41.65 61 ARG L N 1
ATOM 533 C CA . ARG B 2 61 ? -26.231 -4.146 -7.059 1.00 49.01 61 ARG L CA 1
ATOM 534 C C . ARG B 2 61 ? -25.436 -5.161 -7.894 1.00 49.04 61 ARG L C 1
ATOM 535 O O . ARG B 2 61 ? -25.945 -5.734 -8.864 1.00 60.14 61 ARG L O 1
ATOM 543 N N . PHE B 2 62 ? -24.195 -5.401 -7.489 1.00 34.72 62 PHE L N 1
ATOM 544 C CA . PHE B 2 62 ? -23.362 -6.387 -8.150 1.00 30.02 62 PHE L CA 1
ATOM 545 C C . PHE B 2 62 ? -23.607 -7.762 -7.573 1.00 36.29 62 PHE L C 1
ATOM 546 O O . PHE B 2 62 ? -23.815 -7.919 -6.385 1.00 38.37 62 PHE L O 1
ATOM 554 N N . SER B 2 63 ? -23.566 -8.767 -8.425 1.00 38.35 63 SER L N 1
ATOM 555 C CA . SER B 2 63 ? -23.768 -10.119 -7.981 1.00 39.60 63 SER L CA 1
ATOM 556 C C . SER B 2 63 ? -23.131 -11.027 -9.009 1.00 44.78 63 SER L C 1
ATOM 557 O O . SER B 2 63 ? -22.995 -10.647 -10.172 1.00 44.73 63 SER L O 1
ATOM 560 N N . GLY B 2 64 ? -22.736 -12.221 -8.582 1.00 43.24 64 GLY L N 1
ATOM 561 C CA . GLY B 2 64 ? -22.108 -13.165 -9.477 1.00 41.81 64 GLY L CA 1
ATOM 562 C C . GLY B 2 64 ? -22.570 -14.585 -9.265 1.00 39.55 64 GLY L C 1
ATOM 563 O O . GLY B 2 64 ? -23.008 -14.955 -8.184 1.00 46.12 64 GLY L O 1
ATOM 564 N N . SER B 2 65 ? -22.463 -15.394 -10.306 1.00 42.67 65 SER L N 1
ATOM 565 C CA . SER B 2 65 ? -22.931 -16.757 -10.216 1.00 43.81 65 SER L CA 1
ATOM 566 C C . SER B 2 65 ? -22.164 -17.671 -11.145 1.00 43.94 65 SER L C 1
ATOM 567 O O . SER B 2 65 ? -21.634 -17.241 -12.174 1.00 41.01 65 SER L O 1
ATOM 570 N N . GLY B 2 66 ? -22.128 -18.948 -10.780 1.00 44.13 66 GLY L N 1
ATOM 571 C CA . GLY B 2 66 ? -21.563 -19.967 -11.639 1.00 44.36 66 GLY L CA 1
ATOM 572 C C . GLY B 2 66 ? -20.512 -20.800 -10.944 1.00 53.88 66 GLY L C 1
ATOM 573 O O . GLY B 2 66 ? -19.912 -20.396 -9.946 1.00 67.21 66 GLY L O 1
ATOM 574 N N . SER B 2 67 ? -20.297 -21.984 -11.483 1.00 54.75 67 SER L N 1
ATOM 575 C CA . SER B 2 67 ? -19.249 -22.867 -11.026 1.00 54.68 67 SER L CA 1
ATOM 576 C C . SER B 2 67 ? -18.848 -23.636 -12.278 1.00 53.88 67 SER L C 1
ATOM 577 O O . SER B 2 67 ? -19.592 -23.654 -13.253 1.00 66.79 67 SER L O 1
ATOM 580 N N . GLY B 2 68 ? -17.668 -24.232 -12.287 1.00 53.03 68 GLY L N 1
ATOM 581 C CA . GLY B 2 68 ? -17.258 -25.031 -13.430 1.00 53.93 68 GLY L CA 1
ATOM 582 C C . GLY B 2 68 ? -16.748 -24.232 -14.615 1.00 50.91 68 GLY L C 1
ATOM 583 O O . GLY B 2 68 ? -15.565 -23.879 -14.653 1.00 53.81 68 GLY L O 1
ATOM 584 N N . THR B 2 69 ? -17.618 -23.957 -15.588 1.00 48.55 69 THR L N 1
ATOM 585 C CA . THR B 2 69 ? -17.180 -23.288 -16.819 1.00 51.97 69 THR L CA 1
ATOM 586 C C . THR B 2 69 ? -18.013 -22.068 -17.223 1.00 57.25 69 THR L C 1
ATOM 587 O O . THR B 2 69 ? -17.569 -21.236 -18.021 1.00 61.34 69 THR L O 1
ATOM 591 N N . GLU B 2 70 ? -19.215 -21.940 -16.687 1.00 57.22 70 GLU L N 1
ATOM 592 C CA . GLU B 2 70 ? -20.011 -20.771 -17.038 1.00 59.67 70 GLU L CA 1
ATOM 593 C C . GLU B 2 70 ? -20.227 -19.860 -15.847 1.00 54.23 70 GLU L C 1
ATOM 594 O O . GLU B 2 70 ? -20.677 -20.310 -14.800 1.00 56.18 70 GLU L O 1
ATOM 600 N N . PHE B 2 71 ? -19.905 -18.580 -16.023 1.00 41.02 71 PHE L N 1
ATOM 601 C CA . PHE B 2 71 ? -19.962 -17.609 -14.946 1.00 41.82 71 PHE L CA 1
ATOM 602 C C . PHE B 2 71 ? -20.638 -16.363 -15.450 1.00 42.82 71 PHE L C 1
ATOM 603 O O . PHE B 2 71 ? -20.507 -16.023 -16.614 1.00 40.09 71 PHE L O 1
ATOM 611 N N . THR B 2 72 ? -21.357 -15.676 -14.576 1.00 39.11 72 THR L N 1
ATOM 612 C CA . THR B 2 72 ? -22.081 -14.491 -14.989 1.00 42.89 72 THR L CA 1
ATOM 613 C C . THR B 2 72 ? -21.994 -13.418 -13.944 1.00 43.32 72 THR L C 1
ATOM 614 O O . THR B 2 72 ? -22.219 -13.673 -12.759 1.00 49.01 72 THR L O 1
ATOM 618 N N . LEU B 2 73 ? -21.668 -12.211 -14.382 1.00 33.96 73 LEU L N 1
ATOM 619 C CA . LEU B 2 73 ? -21.727 -11.060 -13.501 1.00 37.31 73 LEU L CA 1
ATOM 620 C C . LEU B 2 73 ? -22.994 -10.325 -13.861 1.00 39.70 73 LEU L C 1
ATOM 621 O O . LEU B 2 73 ? -23.417 -10.350 -15.014 1.00 46.74 73 LEU L O 1
ATOM 626 N N . THR B 2 74 ? -23.606 -9.680 -12.880 1.00 40.02 74 THR L N 1
ATOM 627 C CA . THR B 2 74 ? -24.912 -9.089 -13.067 1.00 45.00 74 THR L CA 1
ATOM 628 C C . THR B 2 74 ? -24.983 -7.770 -12.327 1.00 45.98 74 THR L C 1
ATOM 629 O O . THR B 2 74 ? -24.702 -7.722 -11.136 1.00 47.08 74 THR L O 1
ATOM 633 N N . ILE B 2 75 ? -25.329 -6.693 -13.025 1.00 40.81 75 ILE L N 1
ATOM 634 C CA . ILE B 2 75 ? -25.653 -5.460 -12.317 1.00 49.47 75 ILE L CA 1
ATOM 635 C C . ILE B 2 75 ? -27.149 -5.264 -12.455 1.00 61.77 75 ILE L C 1
ATOM 636 O O . ILE B 2 75 ? -27.698 -5.359 -13.552 1.00 66.92 75 ILE L O 1
ATOM 641 N N . SER B 2 76 ? -27.810 -5.022 -11.334 1.00 62.23 76 SER L N 1
ATOM 642 C CA . SER B 2 76 ? -29.263 -5.003 -11.307 1.00 60.91 76 SER L CA 1
ATOM 643 C C . SER B 2 76 ? -29.777 -3.610 -11.663 1.00 61.36 76 SER L C 1
ATOM 644 O O . SER B 2 76 ? -30.770 -3.465 -12.367 1.00 63.98 76 SER L O 1
ATOM 647 N N . THR B 2 77 ? -29.100 -2.589 -11.153 1.00 64.28 77 THR L N 1
ATOM 648 C CA . THR B 2 77 ? -29.439 -1.209 -11.469 1.00 70.99 77 THR L CA 1
ATOM 649 C C . THR B 2 77 ? -28.184 -0.459 -11.864 1.00 67.22 77 THR L C 1
ATOM 650 O O . THR B 2 77 ? -27.387 -0.059 -11.020 1.00 69.06 77 THR L O 1
ATOM 654 N N . LEU B 2 78 ? -28.013 -0.272 -13.159 1.00 66.31 78 LEU L N 1
ATOM 655 C CA . LEU B 2 78 ? -26.850 0.422 -13.659 1.00 61.63 78 LEU L CA 1
ATOM 656 C C . LEU B 2 78 ? -26.799 1.855 -13.125 1.00 61.37 78 LEU L C 1
ATOM 657 O O . LEU B 2 78 ? -27.794 2.577 -13.155 1.00 64.31 78 LEU L O 1
ATOM 662 N N . ARG B 2 79 ? -25.643 2.244 -12.602 1.00 50.82 79 ARG L N 1
ATOM 663 C CA . ARG B 2 79 ? -25.397 3.622 -12.193 1.00 49.28 79 ARG L CA 1
ATOM 664 C C . ARG B 2 79 ? -24.367 4.242 -13.151 1.00 51.81 79 ARG L C 1
ATOM 665 O O . ARG B 2 79 ? -23.709 3.527 -13.909 1.00 42.91 79 ARG L O 1
ATOM 673 N N . PRO B 2 80 ? -24.223 5.574 -13.125 1.00 60.29 80 PRO L N 1
ATOM 674 C CA . PRO B 2 80 ? -23.292 6.267 -14.026 1.00 61.03 80 PRO L CA 1
ATOM 675 C C . PRO B 2 80 ? -21.865 5.728 -13.933 1.00 57.45 80 PRO L C 1
ATOM 676 O O . PRO B 2 80 ? -21.223 5.472 -14.956 1.00 51.98 80 PRO L O 1
ATOM 680 N N . GLU B 2 81 ? -21.371 5.561 -12.710 1.00 59.01 81 GLU L N 1
ATOM 681 C CA . GLU B 2 81 ? -19.997 5.105 -12.508 1.00 60.92 81 GLU L CA 1
ATOM 682 C C . GLU B 2 81 ? -19.773 3.671 -12.992 1.00 55.45 81 GLU L C 1
ATOM 683 O O . GLU B 2 81 ? -18.664 3.148 -12.886 1.00 56.95 81 GLU L O 1
ATOM 689 N N . ASP B 2 82 ? -20.820 3.053 -13.535 1.00 46.53 82 ASP L N 1
ATOM 690 C CA . ASP B 2 82 ? -20.755 1.676 -13.992 1.00 43.17 82 ASP L CA 1
ATOM 691 C C . ASP B 2 82 ? -20.435 1.584 -15.479 1.00 45.47 82 ASP L C 1
ATOM 692 O O . ASP B 2 82 ? -20.155 0.500 -16.012 1.00 50.12 82 ASP L O 1
ATOM 697 N N . PHE B 2 83 ? -20.483 2.721 -16.161 1.00 42.67 83 PHE L N 1
ATOM 698 C CA . PHE B 2 83 ? -20.061 2.739 -17.554 1.00 48.51 83 PHE L CA 1
ATOM 699 C C . PHE B 2 83 ? -18.553 2.650 -17.558 1.00 44.60 83 PHE L C 1
ATOM 700 O O . PHE B 2 83 ? -17.864 3.610 -17.231 1.00 43.03 83 PHE L O 1
ATOM 708 N N . ALA B 2 84 ? -18.066 1.461 -17.902 1.00 46.37 84 ALA L N 1
ATOM 709 C CA . ALA B 2 84 ? -16.706 1.040 -17.607 1.00 38.60 84 ALA L CA 1
ATOM 710 C C . ALA B 2 84 ? -16.387 -0.204 -18.400 1.00 36.98 84 ALA L C 1
ATOM 711 O O . ALA B 2 84 ? -17.170 -0.645 -19.235 1.00 39.65 84 ALA L O 1
ATOM 713 N N . THR B 2 85 ? -15.232 -0.786 -18.136 1.00 32.68 85 THR L N 1
ATOM 714 C CA . THR B 2 85 ? -14.903 -2.044 -18.771 1.00 36.14 85 THR L CA 1
ATOM 715 C C . THR B 2 85 ? -14.780 -3.087 -17.694 1.00 34.92 85 THR L C 1
ATOM 716 O O . THR B 2 85 ? -14.317 -2.788 -16.593 1.00 41.46 85 THR L O 1
ATOM 720 N N . TYR B 2 86 ? -15.207 -4.305 -18.008 1.00 34.45 86 TYR L N 1
ATOM 721 C CA . TYR B 2 86 ? -15.261 -5.363 -17.015 1.00 35.49 86 TYR L CA 1
ATOM 722 C C . TYR B 2 86 ? -14.404 -6.545 -17.412 1.00 40.34 86 TYR L C 1
ATOM 723 O O . TYR B 2 86 ? -14.357 -6.931 -18.588 1.00 37.44 86 TYR L O 1
ATOM 732 N N . TYR B 2 87 ? -13.726 -7.116 -16.418 1.00 36.96 87 TYR L N 1
ATOM 733 C CA . TYR B 2 87 ? -12.855 -8.259 -16.646 1.00 36.69 87 TYR L CA 1
ATOM 734 C C . TYR B 2 87 ? -13.147 -9.380 -15.664 1.00 35.63 87 TYR L C 1
ATOM 735 O O . TYR B 2 87 ? -13.472 -9.151 -14.494 1.00 36.27 87 TYR L O 1
ATOM 744 N N . CYS B 2 88 ? -13.006 -10.602 -16.150 1.00 31.62 88 CYS L N 1
ATOM 745 C CA . CYS B 2 88 ? -12.972 -11.748 -15.277 1.00 31.93 88 CYS L CA 1
ATOM 746 C C . CYS B 2 88 ? -11.543 -12.299 -15.214 1.00 33.98 88 CYS L C 1
ATOM 747 O O . CYS B 2 88 ? -10.748 -12.085 -16.128 1.00 30.82 88 CYS L O 1
ATOM 750 N N . GLN B 2 89 ? -11.216 -13.005 -14.135 1.00 35.51 89 GLN L N 1
ATOM 751 C CA . GLN B 2 89 ? -9.920 -13.665 -14.032 1.00 32.76 89 GLN L CA 1
ATOM 752 C C . GLN B 2 89 ? -10.147 -15.045 -13.464 1.00 37.16 89 GLN L C 1
ATOM 753 O O . GLN B 2 89 ? -10.992 -15.207 -12.592 1.00 45.78 89 GLN L O 1
ATOM 759 N N . GLN B 2 90 ? -9.412 -16.041 -13.949 1.00 36.77 90 GLN L N 1
ATOM 760 C CA . GLN B 2 90 ? -9.439 -17.353 -13.308 1.00 39.62 90 GLN L CA 1
ATOM 761 C C . GLN B 2 90 ? -8.152 -17.554 -12.483 1.00 37.95 90 GLN L C 1
ATOM 762 O O . GLN B 2 90 ? -7.079 -17.140 -12.914 1.00 30.87 90 GLN L O 1
ATOM 768 N N . LEU B 2 91 ? -8.282 -18.146 -11.293 1.00 29.07 91 LEU L N 1
ATOM 769 C CA . LEU B 2 91 ? -7.140 -18.402 -10.413 1.00 37.57 91 LEU L CA 1
ATOM 770 C C . LEU B 2 91 ? -7.073 -19.867 -9.970 1.00 40.85 91 LEU L C 1
ATOM 771 O O . LEU B 2 91 ? -6.464 -20.202 -8.947 1.00 32.04 91 LEU L O 1
ATOM 776 N N . HIS B 2 92 ? -7.686 -20.745 -10.752 1.00 30.73 92 HIS L N 1
ATOM 777 C CA . HIS B 2 92 ? -7.603 -22.166 -10.470 1.00 30.76 92 HIS L CA 1
ATOM 778 C C . HIS B 2 92 ? -6.339 -22.806 -11.046 1.00 38.09 92 HIS L C 1
ATOM 779 O O . HIS B 2 92 ? -5.757 -23.723 -10.441 1.00 30.60 92 HIS L O 1
ATOM 786 N N . PHE B 2 93 ? -5.925 -22.334 -12.221 1.00 36.47 93 PHE L N 1
ATOM 787 C CA . PHE B 2 93 ? -4.693 -22.813 -12.843 1.00 36.26 93 PHE L CA 1
ATOM 788 C C . PHE B 2 93 ? -3.672 -21.706 -13.000 1.00 38.15 93 PHE L C 1
ATOM 789 O O . PHE B 2 93 ? -4.023 -20.538 -13.127 1.00 46.79 93 PHE L O 1
ATOM 797 N N . TYR B 2 94 ? -2.400 -22.073 -13.012 1.00 37.34 94 TYR L N 1
ATOM 798 C CA . TYR B 2 94 ? -1.380 -21.157 -13.498 1.00 30.97 94 TYR L CA 1
ATOM 799 C C . TYR B 2 94 ? -1.262 -21.350 -15.005 1.00 41.22 94 TYR L C 1
ATOM 800 O O . TYR B 2 94 ? -1.290 -22.484 -15.494 1.00 49.11 94 TYR L O 1
ATOM 809 N N . PRO B 2 95 ? -1.118 -20.249 -15.752 1.00 37.79 95 PRO L N 1
ATOM 810 C CA . PRO B 2 95 ? -1.104 -18.864 -15.258 1.00 32.61 95 PRO L CA 1
ATOM 811 C C . PRO B 2 95 ? -2.514 -18.332 -15.098 1.00 42.13 95 PRO L C 1
ATOM 812 O O . PRO B 2 95 ? -3.407 -18.822 -15.775 1.00 51.57 95 PRO L O 1
ATOM 816 N N . HIS B 2 96 ? -2.702 -17.337 -14.239 1.00 43.11 96 HIS L N 1
ATOM 817 C CA . HIS B 2 96 ? -4.025 -16.812 -13.947 1.00 33.67 96 HIS L CA 1
ATOM 818 C C . HIS B 2 96 ? -4.613 -15.973 -15.098 1.00 40.65 96 HIS L C 1
ATOM 819 O O . HIS B 2 96 ? -4.481 -14.754 -15.144 1.00 55.49 96 HIS L O 1
ATOM 826 N N . THR B 2 97 ? -5.317 -16.624 -15.999 1.00 37.94 97 THR L N 1
ATOM 827 C CA . THR B 2 97 ? -5.845 -15.970 -17.181 1.00 40.30 97 THR L CA 1
ATOM 828 C C . THR B 2 97 ? -6.894 -14.891 -16.904 1.00 40.65 97 THR L C 1
ATOM 829 O O . THR B 2 97 ? -7.784 -15.081 -16.082 1.00 42.15 97 THR L O 1
ATOM 833 N N . PHE B 2 98 ? -6.798 -13.768 -17.613 1.00 36.66 98 PHE L N 1
ATOM 834 C CA . PHE B 2 98 ? -7.879 -12.784 -17.656 1.00 32.16 98 PHE L CA 1
ATOM 835 C C . PHE B 2 98 ? -8.705 -13.002 -18.910 1.00 37.94 98 PHE L C 1
ATOM 836 O O . PHE B 2 98 ? -8.229 -13.593 -19.879 1.00 48.02 98 PHE L O 1
ATOM 844 N N . GLY B 2 99 ? -9.937 -12.514 -18.897 1.00 34.33 99 GLY L N 1
ATOM 845 C CA . GLY B 2 99 ? -10.760 -12.498 -20.097 1.00 35.73 99 GLY L CA 1
ATOM 846 C C . GLY B 2 99 ? -10.401 -11.308 -20.971 1.00 41.30 99 GLY L C 1
ATOM 847 O O . GLY B 2 99 ? -9.520 -10.506 -20.613 1.00 45.33 99 GLY L O 1
ATOM 848 N N . GLY B 2 100 ? -11.089 -11.178 -22.105 1.00 40.91 100 GLY L N 1
ATOM 849 C CA . GLY B 2 100 ? -10.756 -10.168 -23.100 1.00 31.47 100 GLY L CA 1
ATOM 850 C C . GLY B 2 100 ? -11.375 -8.806 -22.823 1.00 42.73 100 GLY L C 1
ATOM 851 O O . GLY B 2 100 ? -11.020 -7.807 -23.462 1.00 48.74 100 GLY L O 1
ATOM 852 N N . GLY B 2 101 ? -12.305 -8.758 -21.876 1.00 38.08 101 GLY L N 1
ATOM 853 C CA . GLY B 2 101 ? -12.922 -7.500 -21.516 1.00 39.49 101 GLY L CA 1
ATOM 854 C C . GLY B 2 101 ? -14.283 -7.291 -22.152 1.00 45.36 101 GLY L C 1
ATOM 855 O O . GLY B 2 101 ? -14.583 -7.835 -23.214 1.00 50.35 101 GLY L O 1
ATOM 856 N N . THR B 2 102 ? -15.106 -6.494 -21.480 1.00 41.13 102 THR L N 1
ATOM 857 C CA . THR B 2 102 ? -16.439 -6.166 -21.944 1.00 40.14 102 THR L CA 1
ATOM 858 C C . THR B 2 102 ? -16.679 -4.692 -21.685 1.00 36.15 102 THR L C 1
ATOM 859 O O . THR B 2 102 ? -16.829 -4.260 -20.547 1.00 41.73 102 THR L O 1
ATOM 863 N N . ARG B 2 103 ? -16.699 -3.925 -22.764 1.00 45.08 103 ARG L N 1
ATOM 864 C CA . ARG B 2 103 ? -16.911 -2.492 -22.694 1.00 45.56 103 ARG L CA 1
ATOM 865 C C . ARG B 2 103 ? -18.410 -2.253 -22.511 1.00 48.65 103 ARG L C 1
ATOM 866 O O . ARG B 2 103 ? -19.233 -2.904 -23.151 1.00 60.11 103 ARG L O 1
ATOM 874 N N . VAL B 2 104 ? -18.761 -1.351 -21.608 1.00 40.86 104 VAL L N 1
ATOM 875 C CA . VAL B 2 104 ? -20.155 -1.013 -21.347 1.00 39.27 104 VAL L CA 1
ATOM 876 C C . VAL B 2 104 ? -20.365 0.491 -21.542 1.00 40.83 104 VAL L C 1
ATOM 877 O O . VAL B 2 104 ? -19.961 1.293 -20.687 1.00 42.81 104 VAL L O 1
ATOM 881 N N . ASP B 2 105 ? -20.970 0.878 -22.672 1.00 38.57 105 ASP L N 1
ATOM 882 C CA . ASP B 2 105 ? -21.152 2.304 -22.979 1.00 45.93 105 ASP L CA 1
ATOM 883 C C . ASP B 2 105 ? -22.588 2.792 -22.836 1.00 52.72 105 ASP L C 1
ATOM 884 O O . ASP B 2 105 ? -23.511 1.994 -22.666 1.00 51.82 105 ASP L O 1
ATOM 889 N N . VAL B 2 106 ? -22.753 4.113 -22.866 1.00 45.22 106 VAL L N 1
ATOM 890 C CA . VAL B 2 106 ? -24.067 4.736 -22.851 1.00 42.98 106 VAL L CA 1
ATOM 891 C C . VAL B 2 106 ? -24.826 4.443 -24.151 1.00 53.40 106 VAL L C 1
ATOM 892 O O . VAL B 2 106 ? -24.282 4.570 -25.249 1.00 58.59 106 VAL L O 1
ATOM 896 N N . ARG B 2 107 ? -26.085 4.038 -24.035 1.00 68.21 107 ARG L N 1
ATOM 897 C CA . ARG B 2 107 ? -26.872 3.746 -25.229 1.00 64.93 107 ARG L CA 1
ATOM 898 C C . ARG B 2 107 ? -27.436 5.040 -25.818 1.00 64.69 107 ARG L C 1
ATOM 899 O O . ARG B 2 107 ? -27.722 5.995 -25.084 1.00 62.61 107 ARG L O 1
ATOM 907 N N . ARG B 2 108 ? -27.559 5.072 -27.145 1.00 60.92 108 ARG L N 1
ATOM 908 C CA . ARG B 2 108 ? -28.138 6.214 -27.852 1.00 55.65 108 ARG L CA 1
ATOM 909 C C . ARG B 2 108 ? -28.695 5.774 -29.187 1.00 49.65 108 ARG L C 1
ATOM 910 O O . ARG B 2 108 ? -28.674 4.583 -29.540 1.00 49.63 108 ARG L O 1
ATOM 918 N N . THR B 2 109 ? -29.209 6.729 -29.940 1.00 50.57 109 THR L N 1
ATOM 919 C CA . THR B 2 109 ? -29.794 6.350 -31.212 1.00 59.03 109 THR L CA 1
ATOM 920 C C . THR B 2 109 ? -28.687 6.016 -32.202 1.00 59.85 109 THR L C 1
ATOM 921 O O . THR B 2 109 ? -27.686 6.744 -32.310 1.00 54.20 109 THR L O 1
ATOM 925 N N . VAL B 2 110 ? -28.852 4.901 -32.904 1.00 57.18 110 VAL L N 1
ATOM 926 C CA . VAL B 2 110 ? -27.911 4.561 -33.948 1.00 56.71 110 VAL L CA 1
ATOM 927 C C . VAL B 2 110 ? -27.673 5.805 -34.804 1.00 51.92 110 VAL L C 1
ATOM 928 O O . VAL B 2 110 ? -28.608 6.540 -35.140 1.00 46.89 110 VAL L O 1
ATOM 932 N N . ALA B 2 111 ? -26.411 6.067 -35.109 1.00 50.66 111 ALA L N 1
ATOM 933 C CA . ALA B 2 111 ? -26.046 7.230 -35.904 1.00 49.33 111 ALA L CA 1
ATOM 934 C C . ALA B 2 111 ? -24.947 6.821 -36.854 1.00 49.23 111 ALA L C 1
ATOM 935 O O . ALA B 2 111 ? -23.880 6.391 -36.419 1.00 53.11 111 ALA L O 1
ATOM 937 N N . ALA B 2 112 ? -25.216 6.937 -38.153 1.00 56.32 112 ALA L N 1
ATOM 938 C CA . ALA B 2 112 ? -24.227 6.595 -39.166 1.00 58.69 112 ALA L CA 1
ATOM 939 C C . ALA B 2 112 ? -23.109 7.611 -39.101 1.00 50.96 112 ALA L C 1
ATOM 940 O O . ALA B 2 112 ? -23.332 8.775 -38.758 1.00 50.83 112 ALA L O 1
ATOM 942 N N . PRO B 2 113 ? -21.890 7.162 -39.389 1.00 42.96 113 PRO L N 1
ATOM 943 C CA . PRO B 2 113 ? -20.735 8.062 -39.378 1.00 48.33 113 PRO L CA 1
ATOM 944 C C . PRO B 2 113 ? -20.791 8.968 -40.590 1.00 52.11 113 PRO L C 1
ATOM 945 O O . PRO B 2 113 ? -21.224 8.511 -41.648 1.00 55.20 113 PRO L O 1
ATOM 949 N N . SER B 2 114 ? -20.410 10.232 -40.432 1.00 45.76 114 SER L N 1
ATOM 950 C CA . SER B 2 114 ? -20.133 11.070 -41.579 1.00 42.35 114 SER L CA 1
ATOM 951 C C . SER B 2 114 ? -18.725 10.705 -42.003 1.00 47.08 114 SER L C 1
ATOM 952 O O . SER B 2 114 ? -17.831 10.639 -41.160 1.00 49.70 114 SER L O 1
ATOM 955 N N . VAL B 2 115 ? -18.521 10.450 -43.293 1.00 42.46 115 VAL L N 1
ATOM 956 C CA . VAL B 2 115 ? -17.212 10.002 -43.763 1.00 42.15 115 VAL L CA 1
ATOM 957 C C . VAL B 2 115 ? -16.499 11.015 -44.658 1.00 47.35 115 VAL L C 1
ATOM 958 O O . VAL B 2 115 ? -17.036 11.461 -45.678 1.00 62.33 115 VAL L O 1
ATOM 962 N N . PHE B 2 116 ? -15.273 11.347 -44.277 1.00 38.39 116 PHE L N 1
ATOM 963 C CA . PHE B 2 116 ? -14.497 12.343 -44.976 1.00 39.16 116 PHE L CA 1
ATOM 964 C C . PHE B 2 116 ? -13.172 11.746 -45.378 1.00 40.97 116 PHE L C 1
ATOM 965 O O . PHE B 2 116 ? -12.623 10.904 -44.679 1.00 48.90 116 PHE L O 1
ATOM 973 N N . ILE B 2 117 ? -12.628 12.203 -46.492 1.00 39.95 117 ILE L N 1
ATOM 974 C CA . ILE B 2 117 ? -11.306 11.754 -46.872 1.00 38.73 117 ILE L CA 1
ATOM 975 C C . ILE B 2 117 ? -10.406 12.965 -47.145 1.00 40.71 117 ILE L C 1
ATOM 976 O O . ILE B 2 117 ? -10.872 14.021 -47.600 1.00 38.61 117 ILE L O 1
ATOM 981 N N . PHE B 2 118 ? -9.127 12.821 -46.815 1.00 33.88 118 PHE L N 1
ATOM 982 C CA . PHE B 2 118 ? -8.175 13.909 -46.948 1.00 29.59 118 PHE L CA 1
ATOM 983 C C . PHE B 2 118 ? -6.937 13.410 -47.650 1.00 37.54 118 PHE L C 1
ATOM 984 O O . PHE B 2 118 ? -6.236 12.550 -47.133 1.00 34.68 118 PHE L O 1
ATOM 992 N N . PRO B 2 119 ? -6.658 13.947 -48.840 1.00 47.94 119 PRO L N 1
ATOM 993 C CA . PRO B 2 119 ? -5.404 13.570 -49.504 1.00 48.32 119 PRO L CA 1
ATOM 994 C C . 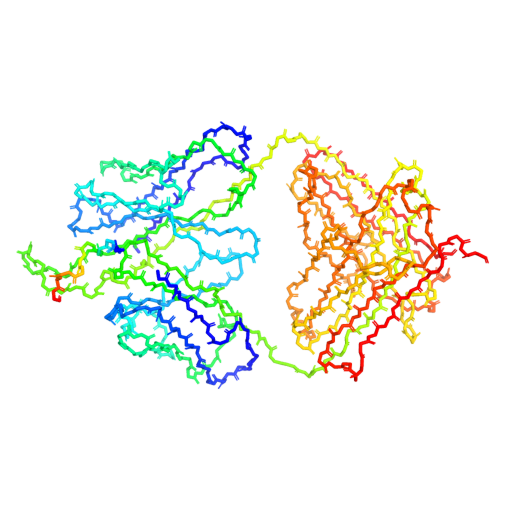PRO B 2 119 ? -4.209 14.080 -48.711 1.00 46.61 119 PRO L C 1
ATOM 995 O O . PRO B 2 119 ? -4.382 14.950 -47.858 1.00 45.40 119 PRO L O 1
ATOM 999 N N . PRO B 2 120 ? -3.006 13.560 -49.004 1.00 48.56 120 PRO L N 1
ATOM 1000 C CA . PRO B 2 120 ? -1.783 14.104 -48.409 1.00 41.44 120 PRO L CA 1
ATOM 1001 C C . PRO B 2 120 ? -1.635 15.568 -48.800 1.00 50.51 120 PRO L C 1
ATOM 1002 O O . PRO B 2 120 ? -2.148 15.992 -49.842 1.00 47.71 120 PRO L O 1
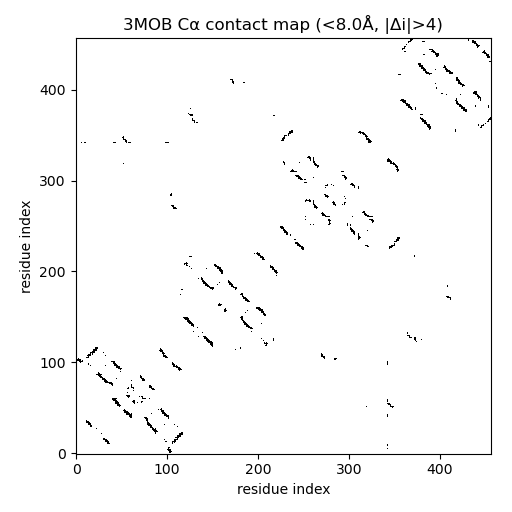ATOM 1006 N N . SER B 2 121 ? -0.930 16.335 -47.980 1.00 51.97 121 SER L N 1
ATOM 1007 C CA . SER B 2 121 ? -0.643 17.712 -48.320 1.00 42.28 121 SER L CA 1
ATOM 1008 C C . SER B 2 121 ? 0.597 17.747 -49.220 1.00 44.94 121 SER L C 1
ATOM 1009 O O . SER B 2 121 ? 1.426 16.819 -49.215 1.00 37.49 121 SER L O 1
ATOM 1012 N N . ASP B 2 122 ? 0.719 18.818 -49.996 1.00 49.01 122 ASP L N 1
ATOM 1013 C CA . ASP B 2 122 ? 1.907 19.031 -50.812 1.00 52.89 122 ASP L CA 1
ATOM 1014 C C . ASP B 2 122 ? 3.133 19.217 -49.927 1.00 53.99 122 ASP L C 1
ATOM 1015 O O . ASP B 2 122 ? 4.220 18.729 -50.246 1.00 50.49 122 ASP L O 1
ATOM 1020 N N . GLU B 2 123 ? 2.941 19.917 -48.810 1.00 55.79 123 GLU L N 1
ATOM 1021 C CA . GLU B 2 123 ? 3.978 20.047 -47.797 1.00 55.74 123 GLU L CA 1
ATOM 1022 C C . GLU B 2 123 ? 4.525 18.671 -47.443 1.00 54.15 123 GLU L C 1
ATOM 1023 O O . GLU B 2 123 ? 5.738 18.451 -47.464 1.00 52.37 123 GLU L O 1
ATOM 1029 N N . GLN B 2 124 ? 3.639 17.737 -47.107 1.00 44.65 124 GLN L N 1
ATOM 1030 C CA . GLN B 2 124 ? 4.132 16.432 -46.694 1.00 48.72 124 GLN L CA 1
ATOM 1031 C C . GLN B 2 124 ? 4.818 15.735 -47.854 1.00 51.33 124 GLN L C 1
ATOM 1032 O O . GLN B 2 124 ? 5.908 15.185 -47.695 1.00 45.75 124 GLN L O 1
ATOM 1038 N N . LEU B 2 125 ? 4.175 15.754 -49.019 1.00 48.59 125 LEU L N 1
ATOM 1039 C CA . LEU B 2 125 ? 4.762 15.121 -50.188 1.00 52.63 125 LEU L CA 1
ATOM 1040 C C . LEU B 2 125 ? 6.196 15.604 -50.435 1.00 49.04 125 LEU L C 1
ATOM 1041 O O . LEU B 2 125 ? 7.091 14.799 -50.660 1.00 52.53 125 LEU L O 1
ATOM 1046 N N . LYS B 2 126 ? 6.424 16.907 -50.362 1.00 49.95 126 LYS L N 1
ATOM 1047 C CA . LYS B 2 126 ? 7.790 17.415 -50.452 1.00 64.59 126 LYS L CA 1
ATOM 1048 C C . LYS B 2 126 ? 8.711 16.649 -49.487 1.00 66.20 126 LYS L C 1
ATOM 1049 O O . LYS B 2 126 ? 9.812 16.241 -49.855 1.00 69.03 126 LYS L O 1
ATOM 1055 N N . SER B 2 127 ? 8.256 16.431 -48.260 1.00 64.70 127 SER L N 1
ATOM 1056 C CA . SER B 2 127 ? 9.082 15.730 -47.273 1.00 68.93 127 SER L CA 1
ATOM 1057 C C . SER B 2 127 ? 9.453 14.313 -47.713 1.00 68.59 127 SER L C 1
ATOM 1058 O O . SER B 2 127 ? 10.446 13.757 -47.246 1.00 72.26 127 SER L O 1
ATOM 1061 N N . GLY B 2 128 ? 8.650 13.726 -48.597 1.00 68.40 128 GLY L N 1
ATOM 1062 C CA . GLY B 2 128 ? 8.941 12.399 -49.111 1.00 65.11 128 GLY L CA 1
ATOM 1063 C C . GLY B 2 128 ? 8.052 11.267 -48.619 1.00 63.86 128 GLY L C 1
ATOM 1064 O O . GLY B 2 128 ? 8.305 10.097 -48.936 1.00 60.56 128 GLY L O 1
ATOM 1065 N N . THR B 2 129 ? 7.022 11.592 -47.838 1.00 52.79 129 THR L N 1
ATOM 1066 C CA . THR B 2 129 ? 6.047 10.588 -47.443 1.00 48.43 129 THR L CA 1
ATOM 1067 C C . THR B 2 129 ? 4.628 11.065 -47.737 1.00 44.52 129 THR L C 1
ATOM 1068 O O . THR B 2 129 ? 4.400 12.245 -47.975 1.00 54.30 129 THR L O 1
ATOM 1072 N N . ALA B 2 130 ? 3.680 10.140 -47.757 1.00 39.98 130 ALA L N 1
ATOM 1073 C CA . ALA B 2 130 ? 2.281 10.493 -47.965 1.00 44.52 130 ALA L CA 1
ATOM 1074 C C . ALA B 2 130 ? 1.400 9.845 -46.895 1.00 47.13 130 ALA L C 1
ATOM 1075 O O . ALA B 2 130 ? 1.681 8.748 -46.422 1.00 60.96 130 ALA L O 1
ATOM 1077 N N . SER B 2 131 ? 0.346 10.533 -46.489 1.00 38.10 131 SER L N 1
ATOM 1078 C CA . SER B 2 131 ? -0.553 9.975 -45.504 1.00 40.39 131 SER L CA 1
ATOM 1079 C C . SER B 2 131 ? -1.917 10.346 -45.986 1.00 41.34 131 SER L C 1
ATOM 1080 O O . SER B 2 131 ? -2.190 11.515 -46.197 1.00 52.81 131 SER L O 1
ATOM 1083 N N . VAL B 2 132 ? -2.777 9.356 -46.174 1.00 37.23 132 VAL L N 1
ATOM 1084 C CA . VAL B 2 132 ? -4.136 9.627 -46.574 1.00 37.33 132 VAL L CA 1
ATOM 1085 C C . VAL B 2 132 ? -4.965 9.354 -45.340 1.00 43.54 132 VAL L C 1
ATOM 1086 O O . VAL B 2 132 ? -4.774 8.330 -44.679 1.00 51.13 132 VAL L O 1
ATOM 1090 N N . VAL B 2 133 ? -5.861 10.278 -45.012 1.00 38.65 133 VAL L N 1
ATOM 1091 C CA . VAL B 2 133 ? -6.653 10.172 -43.805 1.00 32.71 133 VAL L CA 1
ATOM 1092 C C . VAL B 2 133 ? -8.128 10.018 -44.112 1.00 39.95 133 VAL L C 1
ATOM 1093 O O . VAL B 2 133 ? -8.682 10.740 -44.938 1.00 40.00 133 VAL L O 1
ATOM 1097 N N . CYS B 2 134 ? -8.752 9.064 -43.429 1.00 40.93 134 CYS L N 1
ATOM 1098 C CA . CYS B 2 134 ? -10.184 8.832 -43.523 1.00 48.61 134 CYS L CA 1
ATOM 1099 C C . CYS B 2 134 ? -10.807 9.142 -42.159 1.00 43.58 134 CYS L C 1
ATOM 1100 O O . CYS B 2 134 ? -10.409 8.573 -41.148 1.00 44.90 134 CYS L O 1
ATOM 1103 N N . LEU B 2 135 ? -11.767 10.056 -42.128 1.00 37.19 135 LEU L N 1
ATOM 1104 C CA . LEU B 2 135 ? -12.442 10.400 -40.888 1.00 29.58 135 LEU L CA 1
ATOM 1105 C C . LEU B 2 135 ? -13.834 9.789 -40.840 1.00 36.33 135 LEU L C 1
ATOM 1106 O O . LEU B 2 135 ? -14.590 9.875 -41.802 1.00 41.43 135 LEU L O 1
ATOM 1111 N N . LEU B 2 136 ? -14.161 9.140 -39.728 1.00 35.15 136 LEU L N 1
ATOM 1112 C CA . LEU B 2 136 ? -15.533 8.730 -39.467 1.00 35.97 136 LEU L CA 1
ATOM 1113 C C . LEU B 2 136 ? -16.000 9.546 -38.282 1.00 42.41 136 LEU L C 1
ATOM 1114 O O . LEU B 2 136 ? -15.448 9.441 -37.193 1.00 47.56 136 LEU L O 1
ATOM 1119 N N . ASN B 2 137 ? -16.992 10.394 -38.488 1.00 42.18 137 ASN L N 1
ATOM 1120 C CA . ASN B 2 137 ? -17.319 11.358 -37.454 1.00 42.89 137 ASN L CA 1
ATOM 1121 C C . ASN B 2 137 ? -18.696 11.161 -36.831 1.00 41.47 137 ASN L C 1
ATOM 1122 O O . ASN B 2 137 ? -19.682 10.912 -37.529 1.00 40.58 137 ASN L O 1
ATOM 1127 N N . ASN B 2 138 ? -18.732 11.265 -35.504 1.00 41.88 138 ASN L N 1
ATOM 1128 C CA . ASN B 2 138 ? -19.970 11.241 -34.727 1.00 43.77 138 ASN L CA 1
ATOM 1129 C C . ASN B 2 138 ? -20.906 10.067 -35.019 1.00 42.18 138 ASN L C 1
ATOM 1130 O O . ASN B 2 138 ? -22.028 10.256 -35.478 1.00 45.33 138 ASN L O 1
ATOM 1135 N N . PHE B 2 139 ? -20.437 8.852 -34.756 1.00 43.70 139 PHE L N 1
ATOM 1136 C CA . PHE B 2 139 ? -21.242 7.659 -35.013 1.00 43.51 139 PHE L CA 1
ATOM 1137 C C . PHE B 2 139 ? -21.556 6.827 -33.745 1.00 45.31 139 PHE L C 1
ATOM 1138 O O . PHE B 2 139 ? -21.009 7.069 -32.660 1.00 39.54 139 PHE L O 1
ATOM 1146 N N . TYR B 2 140 ? -22.464 5.867 -33.894 1.00 45.83 140 TYR L N 1
ATOM 1147 C CA . TYR B 2 140 ? -22.878 4.997 -32.805 1.00 37.37 140 TYR L CA 1
ATOM 1148 C C . TYR B 2 140 ? -23.741 3.855 -33.336 1.00 47.27 140 TYR L C 1
ATOM 1149 O O . TYR B 2 140 ? -24.665 4.084 -34.118 1.00 48.49 140 TYR L O 1
ATOM 1158 N N . PRO B 2 141 ? -23.461 2.614 -32.902 1.00 51.16 141 PRO L N 1
ATOM 1159 C CA . PRO B 2 141 ? -22.510 2.248 -31.848 1.00 53.40 141 PRO L CA 1
ATOM 1160 C C . PRO B 2 141 ? -21.061 2.263 -32.320 1.00 48.45 141 PRO L C 1
ATOM 1161 O O . PRO B 2 141 ? -20.767 2.694 -33.423 1.00 49.84 141 PRO L O 1
ATOM 1165 N N . ARG B 2 142 ? -20.177 1.742 -31.481 1.00 51.18 142 ARG L N 1
ATOM 1166 C CA . ARG B 2 142 ? -18.738 1.868 -31.655 1.00 54.04 142 ARG L CA 1
ATOM 1167 C C . ARG B 2 142 ? -18.152 0.982 -32.763 1.00 54.28 142 ARG L C 1
ATOM 1168 O O . ARG B 2 142 ? -17.051 1.225 -33.246 1.00 47.34 142 ARG L O 1
ATOM 1176 N N . GLU B 2 143 ? -18.884 -0.045 -33.164 1.00 52.13 143 GLU L N 1
ATOM 1177 C CA . GLU B 2 143 ? -18.355 -0.988 -34.132 1.00 49.51 143 GLU L CA 1
ATOM 1178 C C . GLU B 2 143 ? -18.287 -0.379 -35.543 1.00 47.72 143 GLU L C 1
ATOM 1179 O O . GLU B 2 143 ? -19.301 0.037 -36.110 1.00 51.29 143 GLU L O 1
ATOM 1185 N N . ALA B 2 144 ? -17.085 -0.331 -36.106 1.00 49.35 144 ALA L N 1
ATOM 1186 C CA . ALA B 2 144 ? -16.900 0.165 -37.464 1.00 46.50 144 ALA L CA 1
ATOM 1187 C C . ALA B 2 144 ? -15.804 -0.598 -38.189 1.00 50.48 144 ALA L C 1
ATOM 1188 O O . ALA B 2 144 ? -14.756 -0.904 -37.612 1.00 53.64 144 ALA L O 1
ATOM 1190 N N . LYS B 2 145 ? -16.045 -0.901 -39.457 1.00 50.30 145 LYS L N 1
ATOM 1191 C CA . LYS B 2 145 ? -15.027 -1.529 -40.297 1.00 52.73 145 LYS L CA 1
ATOM 1192 C C . LYS B 2 145 ? -14.631 -0.569 -41.411 1.00 47.24 145 LYS L C 1
ATOM 1193 O O . LYS B 2 145 ? -15.490 -0.029 -42.097 1.00 46.87 145 LYS L O 1
ATOM 1199 N N . VAL B 2 146 ? -13.333 -0.356 -41.578 1.00 47.37 146 VAL L N 1
ATOM 1200 C CA . VAL B 2 146 ? -12.824 0.555 -42.590 1.00 47.39 146 VAL L CA 1
ATOM 1201 C C . VAL B 2 146 ? -11.783 -0.131 -43.450 1.00 50.08 146 VAL L C 1
ATOM 1202 O O . VAL B 2 146 ? -10.841 -0.698 -42.930 1.00 52.22 146 VAL L O 1
ATOM 1206 N N . GLN B 2 147 ? -11.950 -0.068 -44.765 1.00 55.80 147 GLN L N 1
ATOM 1207 C CA . GLN B 2 147 ? -11.030 -0.718 -45.690 1.00 55.19 147 GLN L CA 1
ATOM 1208 C C . GLN B 2 147 ? -10.379 0.291 -46.628 1.00 49.86 147 GLN L C 1
ATOM 1209 O O . GLN B 2 147 ? -11.005 1.263 -47.024 1.00 46.58 147 GLN L O 1
ATOM 1215 N N . TRP B 2 148 ? -9.125 0.043 -46.988 1.00 52.71 148 TRP L N 1
ATOM 1216 C CA . TRP B 2 148 ? -8.413 0.904 -47.925 1.00 49.33 148 TRP L CA 1
ATOM 1217 C C . TRP B 2 148 ? -8.152 0.210 -49.263 1.00 44.97 148 TRP L C 1
ATOM 1218 O O . TRP B 2 148 ? -7.664 -0.925 -49.309 1.00 47.75 148 TRP L O 1
ATOM 1229 N N . LYS B 2 149 ? -8.476 0.896 -50.350 1.00 41.04 149 LYS L N 1
ATOM 1230 C CA . LYS B 2 149 ? -8.202 0.370 -51.687 1.00 48.35 149 LYS L CA 1
ATOM 1231 C C . LYS B 2 149 ? -7.455 1.398 -52.516 1.00 48.20 149 LYS L C 1
ATOM 1232 O O . LYS B 2 149 ? -7.848 2.559 -52.580 1.00 52.58 149 LYS L O 1
ATOM 1238 N N . VAL B 2 150 ? -6.365 0.967 -53.133 1.00 57.99 150 VAL L N 1
ATOM 1239 C CA . VAL B 2 150 ? -5.581 1.817 -54.016 1.00 50.90 150 VAL L CA 1
ATOM 1240 C C . VAL B 2 150 ? -5.592 1.139 -55.365 1.00 51.90 150 VAL L C 1
ATOM 1241 O O . VAL B 2 150 ? -5.161 -0.008 -55.478 1.00 52.15 150 VAL L O 1
ATOM 1245 N N . ASP B 2 151 ? -6.107 1.823 -56.383 1.00 49.74 151 ASP L N 1
ATOM 1246 C CA . ASP B 2 151 ? -6.271 1.202 -57.706 1.00 61.27 151 ASP L CA 1
ATOM 1247 C C . ASP B 2 151 ? -6.922 -0.181 -57.556 1.00 64.17 151 ASP L C 1
ATOM 1248 O O . ASP B 2 151 ? -6.521 -1.166 -58.190 1.00 61.93 151 ASP L O 1
ATOM 1253 N N . ASN B 2 152 ? -7.923 -0.232 -56.687 1.00 60.57 152 ASN L N 1
ATOM 1254 C CA . ASN B 2 152 ? -8.601 -1.472 -56.334 1.00 61.16 152 ASN L CA 1
ATOM 1255 C C . ASN B 2 152 ? -7.808 -2.544 -55.579 1.00 59.34 152 ASN L C 1
ATOM 1256 O O . ASN B 2 152 ? -8.344 -3.612 -55.299 1.00 64.99 152 ASN L O 1
ATOM 1261 N N . ALA B 2 153 ? -6.555 -2.265 -55.235 1.00 47.45 153 ALA L N 1
ATOM 1262 C CA . ALA B 2 153 ? -5.789 -3.193 -54.414 1.00 44.39 153 ALA L CA 1
ATOM 1263 C C . ALA B 2 153 ? -6.066 -2.972 -52.922 1.00 49.73 153 ALA L C 1
ATOM 1264 O O . ALA B 2 153 ? -5.966 -1.850 -52.407 1.00 50.81 153 ALA L O 1
ATOM 1266 N N . LEU B 2 154 ? -6.422 -4.041 -52.225 1.00 44.45 154 LEU L N 1
ATOM 1267 C CA . LEU B 2 154 ? -6.669 -3.934 -50.797 1.00 51.00 154 LEU L CA 1
ATOM 1268 C C . LEU B 2 154 ? -5.357 -3.732 -50.054 1.00 51.25 154 LEU L C 1
ATOM 1269 O O . LEU B 2 154 ? -4.395 -4.481 -50.254 1.00 46.25 154 LEU L O 1
ATOM 1274 N N . GLN B 2 155 ? -5.329 -2.694 -49.217 1.00 49.24 155 GLN L N 1
ATOM 1275 C CA . GLN B 2 155 ? -4.155 -2.362 -48.421 1.00 43.15 155 GLN L CA 1
ATOM 1276 C C . GLN B 2 155 ? -4.238 -3.087 -47.095 1.00 42.27 155 GLN L C 1
ATOM 1277 O O . GLN B 2 155 ? -5.110 -2.814 -46.270 1.00 39.66 155 GLN L O 1
ATOM 1283 N N . SER B 2 156 ? -3.332 -4.028 -46.891 1.00 42.63 156 SER L N 1
ATOM 1284 C CA . SER B 2 156 ? -3.297 -4.731 -45.626 1.00 43.98 156 SER L CA 1
ATOM 1285 C C . SER B 2 156 ? -2.024 -4.431 -44.846 1.00 42.72 156 SER L C 1
ATOM 1286 O O . SER B 2 156 ? -0.915 -4.682 -45.318 1.00 43.08 156 SER L O 1
ATOM 1289 N N . GLY B 2 157 ? -2.196 -3.872 -43.654 1.00 42.10 157 GLY L N 1
ATOM 1290 C CA . GLY B 2 157 ? -1.086 -3.705 -42.738 1.00 44.98 157 GLY L CA 1
ATOM 1291 C C . GLY B 2 157 ? -0.246 -2.452 -42.891 1.00 45.94 157 GLY L C 1
ATOM 1292 O O . GLY B 2 157 ? 0.823 -2.357 -42.302 1.00 53.48 157 GLY L O 1
ATOM 1293 N N . ASN B 2 158 ? -0.702 -1.483 -43.675 1.00 46.14 158 ASN L N 1
ATOM 1294 C CA . ASN B 2 158 ? -0.004 -0.200 -43.701 1.00 53.72 158 ASN L CA 1
ATOM 1295 C C . ASN B 2 158 ? -0.917 0.990 -43.400 1.00 51.46 158 ASN L C 1
ATOM 1296 O O . ASN B 2 158 ? -0.775 2.069 -43.974 1.00 51.83 158 ASN L O 1
ATOM 1301 N N . SER B 2 159 ? -1.850 0.771 -42.481 1.00 49.91 159 SER L N 1
ATOM 1302 C CA . SER B 2 159 ? -2.702 1.831 -41.964 1.00 49.18 159 SER L CA 1
ATOM 1303 C C . SER B 2 159 ? -2.940 1.594 -40.475 1.00 45.66 159 SER L C 1
ATOM 1304 O O . SER B 2 159 ? -2.816 0.467 -39.989 1.00 44.87 159 SER L O 1
ATOM 1307 N N . GLN B 2 160 ? -3.282 2.660 -39.761 1.00 46.69 160 GLN L N 1
ATOM 1308 C CA . GLN B 2 160 ? -3.509 2.596 -38.322 1.00 42.19 160 GLN L CA 1
ATOM 1309 C C . GLN B 2 160 ? -4.744 3.393 -37.973 1.00 38.35 160 GLN L C 1
ATOM 1310 O O . GLN B 2 160 ? -4.950 4.476 -38.512 1.00 35.80 160 GLN L O 1
ATOM 1316 N N . GLU B 2 161 ? -5.568 2.841 -37.087 1.00 43.45 161 GLU L N 1
ATOM 1317 C CA . GLU B 2 161 ? -6.797 3.498 -36.642 1.00 49.77 161 GLU L CA 1
ATOM 1318 C C . GLU B 2 161 ? -6.654 4.093 -35.242 1.00 51.77 161 GLU L C 1
ATOM 1319 O O . GLU B 2 161 ? -5.895 3.599 -34.410 1.00 46.61 161 GLU L O 1
ATOM 1325 N N . SER B 2 162 ? -7.396 5.162 -34.995 1.00 44.82 162 SER L N 1
ATOM 1326 C CA . SER B 2 162 ? -7.495 5.740 -33.671 1.00 41.32 162 SER L CA 1
ATOM 1327 C C . SER B 2 162 ? -8.948 6.141 -33.417 1.00 45.06 162 SER L C 1
ATOM 1328 O O . SER B 2 162 ? -9.616 6.645 -34.315 1.00 45.74 162 SER L O 1
ATOM 1331 N N . VAL B 2 163 ? -9.429 5.906 -32.197 1.00 44.40 163 VAL L N 1
ATOM 1332 C CA . VAL B 2 163 ? -10.815 6.189 -31.810 1.00 40.80 163 VAL L CA 1
ATOM 1333 C C . VAL B 2 163 ? -10.899 7.067 -30.566 1.00 44.99 163 VAL L C 1
ATOM 1334 O O . VAL B 2 163 ? -10.138 6.895 -29.612 1.00 41.05 163 VAL L O 1
ATOM 1338 N N . THR B 2 164 ? -11.836 8.006 -30.567 1.00 41.37 164 THR L N 1
ATOM 1339 C CA . THR B 2 164 ? -12.045 8.837 -29.399 1.00 35.81 164 THR L CA 1
ATOM 1340 C C . THR B 2 164 ? -12.841 8.078 -28.356 1.00 41.24 164 THR L C 1
ATOM 1341 O O . THR B 2 164 ? -13.522 7.101 -28.668 1.00 43.02 164 THR L O 1
ATOM 1345 N N . GLU B 2 165 ? -12.741 8.533 -27.112 1.00 46.56 165 GLU L N 1
ATOM 1346 C CA . GLU B 2 165 ? -13.640 8.078 -26.063 1.00 55.40 165 GLU L CA 1
ATOM 1347 C C . GLU B 2 165 ? -15.049 8.578 -26.407 1.00 58.16 165 GLU L C 1
ATOM 1348 O O . GLU B 2 165 ? -15.201 9.567 -27.131 1.00 64.81 165 GLU L O 1
ATOM 1354 N N . GLN B 2 166 ? -16.068 7.886 -25.905 1.00 50.33 166 GLN L N 1
ATOM 1355 C CA . GLN B 2 166 ? -17.449 8.242 -26.178 1.00 44.63 166 GLN L CA 1
ATOM 1356 C C . GLN B 2 166 ? -17.676 9.668 -25.723 1.00 47.84 166 GLN L C 1
ATOM 1357 O O . GLN B 2 166 ? -17.291 10.020 -24.619 1.00 47.02 166 GLN L O 1
ATOM 1363 N N . ASP B 2 167 ? -18.277 10.493 -26.576 1.00 47.11 167 ASP L N 1
ATOM 1364 C CA . ASP B 2 167 ? -18.495 11.898 -26.247 1.00 51.76 167 ASP L CA 1
ATOM 1365 C C . ASP B 2 167 ? -19.462 12.050 -25.081 1.00 56.17 167 ASP L C 1
ATOM 1366 O O . ASP B 2 167 ? -20.507 11.394 -25.037 1.00 52.29 167 ASP L O 1
ATOM 1371 N N . SER B 2 168 ? -19.112 12.940 -24.157 1.00 62.52 168 SER L N 1
ATOM 1372 C CA . SER B 2 168 ? -19.891 13.158 -22.942 1.00 69.19 168 SER L CA 1
ATOM 1373 C C . SER B 2 168 ? -21.223 13.866 -23.193 1.00 79.75 168 SER L C 1
ATOM 1374 O O . SER B 2 168 ? -22.121 13.808 -22.352 1.00 86.12 168 SER L O 1
ATOM 1377 N N . LYS B 2 169 ? -21.354 14.537 -24.337 1.00 76.68 169 LYS L N 1
ATOM 1378 C CA . LYS B 2 169 ? -22.600 15.245 -24.658 1.00 74.96 169 LYS L CA 1
ATOM 1379 C C . LYS B 2 169 ? -23.506 14.469 -25.617 1.00 67.62 169 LYS L C 1
ATOM 1380 O O . LYS B 2 169 ? -24.635 14.143 -25.269 1.00 73.30 169 LYS L O 1
ATOM 1386 N N . ASP B 2 170 ? -23.020 14.157 -26.812 1.00 55.77 170 ASP L N 1
ATOM 1387 C CA . ASP B 2 170 ? -23.862 13.485 -27.800 1.00 53.19 170 ASP L CA 1
ATOM 1388 C C . ASP B 2 170 ? -23.673 11.968 -27.752 1.00 53.38 170 ASP L C 1
ATOM 1389 O O . ASP B 2 170 ? -24.341 11.211 -28.476 1.00 44.24 170 ASP L O 1
ATOM 1394 N N . SER B 2 171 ? -22.746 11.537 -26.897 1.00 55.78 171 SER L N 1
ATOM 1395 C CA . SER B 2 171 ? -22.471 10.113 -26.680 1.00 55.95 171 SER L CA 1
ATOM 1396 C C . SER B 2 171 ? -22.130 9.339 -27.969 1.00 49.04 171 SER L C 1
ATOM 1397 O O . SER B 2 171 ? -22.516 8.181 -28.145 1.00 38.99 171 SER L O 1
ATOM 1400 N N . THR B 2 172 ? -21.394 9.985 -28.868 1.00 50.07 172 THR L N 1
ATOM 1401 C CA . THR B 2 172 ? -20.955 9.314 -30.078 1.00 42.09 172 THR L CA 1
ATOM 1402 C C . THR B 2 172 ? -19.451 9.074 -30.047 1.00 42.25 172 THR L C 1
ATOM 1403 O O . THR B 2 172 ? -18.749 9.566 -29.159 1.00 37.55 172 THR L O 1
ATOM 1407 N N . TYR B 2 173 ? -18.976 8.308 -31.023 1.00 41.03 173 TYR L N 1
ATOM 1408 C CA . TYR B 2 173 ? -17.546 8.094 -31.235 1.00 47.24 173 TYR L CA 1
ATOM 1409 C C . TYR B 2 173 ? -17.070 8.790 -32.506 1.00 47.65 173 TYR L C 1
ATOM 1410 O O . TYR B 2 173 ? -17.870 9.116 -33.372 1.00 48.25 173 TYR L O 1
ATOM 1419 N N . SER B 2 174 ? -15.765 9.003 -32.616 1.00 45.98 174 SER L N 1
ATOM 1420 C CA . SER B 2 174 ? -15.147 9.352 -33.896 1.00 41.27 174 SER L CA 1
ATOM 1421 C C . SER B 2 174 ? -13.944 8.456 -34.122 1.00 45.99 174 SER L C 1
ATOM 1422 O O . SER B 2 174 ? -13.319 7.987 -33.173 1.00 44.57 174 SER L O 1
ATOM 1425 N N . LEU B 2 175 ? -13.626 8.216 -35.387 1.00 52.51 175 LEU L N 1
ATOM 1426 C CA . LEU B 2 175 ? -12.548 7.303 -35.744 1.00 44.47 175 LEU L CA 1
ATOM 1427 C C . LEU B 2 175 ? -11.703 7.860 -36.893 1.00 45.43 175 LEU L C 1
ATOM 1428 O O . LEU B 2 175 ? -12.233 8.368 -37.877 1.00 44.22 175 LEU L O 1
ATOM 1433 N N . SER B 2 176 ? -10.387 7.767 -36.764 1.00 42.28 176 SER L N 1
ATOM 1434 C CA . SER B 2 176 ? -9.503 8.152 -37.854 1.00 38.19 176 SER L CA 1
ATOM 1435 C C . SER B 2 176 ? -8.804 6.915 -38.396 1.00 40.00 176 SER L C 1
ATOM 1436 O O . SER B 2 176 ? -8.404 6.033 -37.634 1.00 42.93 176 SER L O 1
ATOM 1439 N N . SER B 2 177 ? -8.656 6.835 -39.709 1.00 35.79 177 SER L N 1
ATOM 1440 C CA . SER B 2 177 ? -7.819 5.795 -40.265 1.00 37.32 177 SER L CA 1
ATOM 1441 C C . SER B 2 177 ? -6.813 6.455 -41.152 1.00 37.78 177 SER L C 1
ATOM 1442 O O . SER B 2 177 ? -7.163 7.329 -41.943 1.00 36.00 177 SER L O 1
ATOM 1445 N N . THR B 2 178 ? -5.562 6.036 -41.020 1.00 41.14 178 THR L N 1
ATOM 1446 C CA . THR B 2 178 ? -4.486 6.677 -41.750 1.00 40.71 178 THR L CA 1
ATOM 1447 C C . THR B 2 178 ? -3.672 5.684 -42.557 1.00 43.26 178 THR L C 1
ATOM 1448 O O . THR B 2 178 ? -2.966 4.837 -41.997 1.00 45.44 178 THR L O 1
ATOM 1452 N N . LEU B 2 179 ? -3.787 5.798 -43.878 1.00 37.19 179 LEU L N 1
ATOM 1453 C CA . LEU B 2 179 ? -2.959 5.033 -44.803 1.00 39.08 179 LEU L CA 1
ATOM 1454 C C . LEU B 2 179 ? -1.623 5.749 -45.020 1.00 39.54 179 LEU L C 1
ATOM 1455 O O . LEU B 2 179 ? -1.588 6.935 -45.324 1.00 42.90 179 LEU L O 1
ATOM 1460 N N . THR B 2 180 ? -0.521 5.035 -44.857 1.00 44.99 180 THR L N 1
ATOM 1461 C CA . THR B 2 180 ? 0.786 5.658 -45.043 1.00 55.76 180 THR L CA 1
ATOM 1462 C C . THR B 2 180 ? 1.612 5.008 -46.137 1.00 47.66 180 THR L C 1
ATOM 1463 O O . THR B 2 180 ? 1.850 3.800 -46.107 1.00 49.44 180 THR L O 1
ATOM 1467 N N . LEU B 2 181 ? 2.058 5.827 -47.086 1.00 44.05 181 LEU L N 1
ATOM 1468 C CA . LEU B 2 181 ? 2.848 5.372 -48.235 1.00 47.77 181 LEU L CA 1
ATOM 1469 C C . LEU B 2 181 ? 4.062 6.244 -48.446 1.00 47.54 181 LEU L C 1
ATOM 1470 O O . LEU B 2 181 ? 4.066 7.407 -48.054 1.00 49.63 181 LEU L O 1
ATOM 1475 N N . SER B 2 182 ? 5.090 5.703 -49.084 1.00 46.33 182 SER L N 1
ATOM 1476 C CA . SER B 2 182 ? 6.185 6.558 -49.513 1.00 41.83 182 SER L CA 1
ATOM 1477 C C . SER B 2 182 ? 5.662 7.418 -50.656 1.00 51.20 182 SER L C 1
ATOM 1478 O O . SER B 2 182 ? 4.729 7.019 -51.362 1.00 48.07 182 SER L O 1
ATOM 1481 N N . LYS B 2 183 ? 6.252 8.601 -50.817 1.00 55.03 183 LYS L N 1
ATOM 1482 C CA . LYS B 2 183 ? 5.910 9.495 -51.913 1.00 50.99 183 LYS L CA 1
ATOM 1483 C C . LYS B 2 183 ? 5.963 8.744 -53.233 1.00 55.03 183 LYS L C 1
ATOM 1484 O O . LYS B 2 183 ? 5.042 8.821 -54.040 1.00 58.13 183 LYS L O 1
ATOM 1490 N N . ALA B 2 184 ? 7.047 8.013 -53.450 1.00 55.54 184 ALA L N 1
ATOM 1491 C CA . ALA B 2 184 ? 7.205 7.240 -54.674 1.00 57.50 184 ALA L CA 1
ATOM 1492 C C . ALA B 2 184 ? 6.002 6.342 -54.948 1.00 56.63 184 ALA L C 1
ATOM 1493 O O . ALA B 2 184 ? 5.401 6.411 -56.017 1.00 52.16 184 ALA L O 1
ATOM 1495 N N . ASP B 2 185 ? 5.652 5.497 -53.985 1.00 61.24 185 ASP L N 1
ATOM 1496 C CA . ASP B 2 185 ? 4.510 4.602 -54.151 1.00 59.70 185 ASP L CA 1
ATOM 1497 C C . ASP B 2 185 ? 3.232 5.369 -54.423 1.00 55.26 185 ASP L C 1
ATOM 1498 O O . ASP B 2 185 ? 2.449 4.996 -55.300 1.00 57.92 185 ASP L O 1
ATOM 1503 N N . TYR B 2 186 ? 3.026 6.438 -53.663 1.00 40.93 186 TYR L N 1
ATOM 1504 C CA . TYR B 2 186 ? 1.824 7.242 -53.793 1.00 40.36 186 TYR L CA 1
ATOM 1505 C C . TYR B 2 186 ? 1.646 7.733 -55.207 1.00 49.39 186 TYR L C 1
ATOM 1506 O O . TYR B 2 186 ? 0.528 7.837 -55.704 1.00 56.72 186 TYR L O 1
ATOM 1515 N N . GLU B 2 187 ? 2.756 8.047 -55.857 1.00 53.44 187 GLU L N 1
ATOM 1516 C CA . GLU B 2 187 ? 2.693 8.644 -57.180 1.00 58.53 187 GLU L CA 1
ATOM 1517 C C . GLU B 2 187 ? 2.470 7.634 -58.306 1.00 57.07 187 GLU L C 1
ATOM 1518 O O . GLU B 2 187 ? 2.120 8.019 -59.405 1.00 56.29 187 GLU L O 1
ATOM 1524 N N . LYS B 2 188 ? 2.646 6.349 -58.023 1.00 63.81 188 LYS L N 1
ATOM 1525 C CA . LYS B 2 188 ? 2.384 5.304 -59.009 1.00 62.23 188 LYS L CA 1
ATOM 1526 C C . LYS B 2 188 ? 0.892 5.000 -59.177 1.00 60.34 188 LYS L C 1
ATOM 1527 O O . LYS B 2 188 ? 0.513 4.226 -60.049 1.00 62.48 188 LYS L O 1
ATOM 1533 N N . HIS B 2 189 ? 0.036 5.598 -58.355 1.00 56.89 189 HIS L N 1
ATOM 1534 C CA . HIS B 2 189 ? -1.370 5.177 -58.351 1.00 54.73 189 HIS L CA 1
ATOM 1535 C C . HIS B 2 189 ? -2.361 6.319 -58.475 1.00 50.18 189 HIS L C 1
ATOM 1536 O O . HIS B 2 189 ? -2.062 7.452 -58.100 1.00 48.01 189 HIS L O 1
ATOM 1543 N N . LYS B 2 190 ? -3.546 6.005 -58.996 1.00 44.24 190 LYS L N 1
ATOM 1544 C CA . LYS B 2 190 ? -4.571 7.021 -59.220 1.00 48.92 190 LYS L CA 1
ATOM 1545 C C . LYS B 2 190 ? -5.677 7.064 -58.154 1.00 48.66 190 LYS L C 1
ATOM 1546 O O . LYS B 2 190 ? -5.920 8.103 -57.552 1.00 47.00 190 LYS L O 1
ATOM 1552 N N . VAL B 2 191 ? -6.350 5.945 -57.927 1.00 51.31 191 VAL L N 1
ATOM 1553 C CA . VAL B 2 191 ? -7.572 5.980 -57.136 1.00 47.20 191 VAL L CA 1
ATOM 1554 C C . VAL B 2 191 ? -7.387 5.576 -55.687 1.00 46.51 191 VAL L C 1
ATOM 1555 O O . VAL B 2 191 ? -6.982 4.454 -55.379 1.00 50.96 191 VAL L O 1
ATOM 1559 N N . TYR B 2 192 ? -7.706 6.506 -54.799 1.00 44.99 192 TYR L N 1
ATOM 1560 C CA . TYR B 2 192 ? -7.585 6.279 -53.371 1.00 36.35 192 TYR L CA 1
ATOM 1561 C C . TYR B 2 192 ? -8.967 6.244 -52.734 1.00 36.47 192 TYR L C 1
ATOM 1562 O O . TYR B 2 192 ? -9.747 7.180 -52.872 1.00 41.98 192 TYR L O 1
ATOM 1571 N N . ALA B 2 193 ? -9.273 5.141 -52.063 1.00 32.23 193 ALA L N 1
ATOM 1572 C CA . ALA B 2 193 ? -10.609 4.929 -51.531 1.00 39.75 193 ALA L CA 1
ATOM 1573 C C . ALA B 2 193 ? -10.614 4.275 -50.143 1.00 42.94 193 ALA L C 1
ATOM 1574 O O . ALA B 2 193 ? -9.900 3.304 -49.902 1.00 42.81 193 ALA L O 1
ATOM 1576 N N . CYS B 2 194 ? -11.405 4.813 -49.222 1.00 41.47 194 CYS L N 1
ATOM 1577 C CA . CYS B 2 194 ? -11.714 4.045 -48.026 1.00 42.08 194 CYS L CA 1
ATOM 1578 C C . CYS B 2 194 ? -13.189 3.659 -48.023 1.00 46.12 194 CYS L C 1
ATOM 1579 O O . CYS B 2 194 ? -14.063 4.454 -48.382 1.00 52.39 194 CYS L O 1
ATOM 1582 N N . GLU B 2 195 ? -13.451 2.410 -47.666 1.00 41.05 195 GLU L N 1
ATOM 1583 C CA . GLU B 2 195 ? -14.813 1.920 -47.622 1.00 41.78 195 GLU L CA 1
ATOM 1584 C C . GLU B 2 195 ? -15.211 1.674 -46.188 1.00 41.44 195 GLU L C 1
ATOM 1585 O O . GLU B 2 195 ? -14.456 1.108 -45.396 1.00 46.68 195 GLU L O 1
ATOM 1591 N N . VAL B 2 196 ? -16.409 2.111 -45.854 1.00 38.51 196 VAL L N 1
ATOM 1592 C CA . VAL B 2 196 ? -16.834 2.103 -44.478 1.00 36.75 196 VAL L CA 1
ATOM 1593 C C . VAL B 2 196 ? -18.099 1.277 -44.296 1.00 43.64 196 VAL L C 1
ATOM 1594 O O . VAL B 2 196 ? -19.093 1.487 -44.984 1.00 49.61 196 VAL L O 1
ATOM 1598 N N . THR B 2 197 ? -18.045 0.325 -43.372 1.00 43.88 197 THR L N 1
ATOM 1599 C CA . THR B 2 197 ? -19.210 -0.470 -43.012 1.00 49.62 197 THR L CA 1
ATOM 1600 C C . THR B 2 197 ? -19.641 -0.143 -41.588 1.00 51.97 197 THR L C 1
ATOM 1601 O O . THR B 2 197 ? -18.803 -0.040 -40.692 1.00 57.00 197 THR L O 1
ATOM 1605 N N . HIS B 2 198 ? -20.939 0.046 -41.382 1.00 47.98 198 HIS L N 1
ATOM 1606 C CA . HIS B 2 198 ? -21.452 0.380 -40.059 1.00 50.70 198 HIS L CA 1
ATOM 1607 C C . HIS B 2 198 ? -22.924 0.035 -39.994 1.00 64.87 198 HIS L C 1
ATOM 1608 O O . HIS B 2 198 ? -23.603 -0.042 -41.019 1.00 70.43 198 HIS L O 1
ATOM 1615 N N . GLN B 2 199 ? -23.406 -0.175 -38.777 1.00 63.66 199 GLN L N 1
ATOM 1616 C CA . GLN B 2 199 ? -24.781 -0.580 -38.534 1.00 63.65 199 GLN L CA 1
ATOM 1617 C C . GLN B 2 199 ? -25.800 0.382 -39.143 1.00 61.44 199 GLN L C 1
ATOM 1618 O O . GLN B 2 199 ? -26.858 -0.036 -39.603 1.00 56.76 199 GLN L O 1
ATOM 1624 N N . GLY B 2 200 ? -25.470 1.668 -39.145 1.00 62.87 200 GLY L N 1
ATOM 1625 C CA . GLY B 2 200 ? -26.387 2.692 -39.617 1.00 64.30 200 GLY L CA 1
ATOM 1626 C C . GLY B 2 200 ? -26.246 3.028 -41.090 1.00 60.36 200 GLY L C 1
ATOM 1627 O O . GLY B 2 200 ? -26.780 4.031 -41.557 1.00 62.46 200 GLY L O 1
ATOM 1628 N N . LEU B 2 201 ? -25.515 2.201 -41.823 1.00 53.83 201 LEU L N 1
ATOM 1629 C CA . LEU B 2 201 ? -25.440 2.358 -43.261 1.00 56.18 201 LEU L CA 1
ATOM 1630 C C . LEU B 2 201 ? -26.161 1.180 -43.873 1.00 63.88 201 LEU L C 1
ATOM 1631 O O . LEU B 2 201 ? -25.996 0.048 -43.415 1.00 65.40 201 LEU L O 1
ATOM 1636 N N . SER B 2 202 ? -26.975 1.446 -44.890 1.00 65.83 202 SER L N 1
ATOM 1637 C CA . SER B 2 202 ? -27.688 0.388 -45.581 1.00 68.70 202 SER L CA 1
ATOM 1638 C C . SER B 2 202 ? -26.644 -0.495 -46.233 1.00 77.90 202 SER L C 1
ATOM 1639 O O . SER B 2 202 ? -26.601 -1.712 -46.025 1.00 77.44 202 SER L O 1
ATOM 1642 N N . SER B 2 203 ? -25.787 0.142 -47.020 1.00 83.49 203 SER L N 1
ATOM 1643 C CA . SER B 2 203 ? -24.675 -0.546 -47.650 1.00 80.88 203 SER L CA 1
ATOM 1644 C C . SER B 2 203 ? -23.380 0.182 -47.312 1.00 68.31 203 SER L C 1
ATOM 1645 O O . SER B 2 203 ? -23.404 1.362 -46.943 1.00 57.03 203 SER L O 1
ATOM 1648 N N . PRO B 2 204 ? -22.246 -0.524 -47.434 1.00 71.67 204 PRO L N 1
ATOM 1649 C CA . PRO B 2 204 ? -20.917 0.047 -47.192 1.00 67.99 204 PRO L CA 1
ATOM 1650 C C . PRO B 2 204 ? -20.677 1.315 -48.016 1.00 65.75 204 PRO L C 1
ATO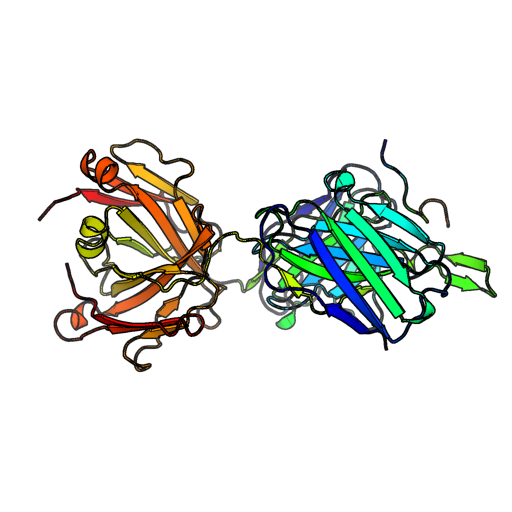M 1651 O O . PRO B 2 204 ? -20.964 1.357 -49.212 1.00 73.43 204 PRO L O 1
ATOM 1655 N N . VAL B 2 205 ? -20.156 2.349 -47.370 1.00 60.27 205 VAL L N 1
ATOM 1656 C CA . VAL B 2 205 ? -19.952 3.627 -48.030 1.00 62.34 205 VAL L CA 1
ATOM 1657 C C . VAL B 2 205 ? -18.515 3.824 -48.522 1.00 55.96 205 VAL L C 1
ATOM 1658 O O . VAL B 2 205 ? -17.558 3.612 -47.778 1.00 53.09 205 VAL L O 1
ATOM 1662 N N . THR B 2 206 ? -18.371 4.221 -49.784 1.00 56.23 206 THR L N 1
ATOM 1663 C CA . THR B 2 206 ? -17.053 4.503 -50.339 1.00 55.66 206 THR L CA 1
ATOM 1664 C C . THR B 2 206 ? -16.815 5.993 -50.560 1.00 56.74 206 THR L C 1
ATOM 1665 O O . THR B 2 206 ? -17.633 6.690 -51.171 1.00 62.66 206 THR L O 1
ATOM 1669 N N . LYS B 2 207 ? -15.677 6.466 -50.061 1.00 48.13 207 LYS L N 1
ATOM 1670 C CA . LYS B 2 207 ? -15.273 7.858 -50.208 1.00 44.61 207 LYS L CA 1
ATOM 1671 C C . LYS B 2 207 ? -13.905 7.867 -50.887 1.00 46.61 207 LYS L C 1
ATOM 1672 O O . LYS B 2 207 ? -12.945 7.309 -50.356 1.00 47.34 207 LYS L O 1
ATOM 1678 N N . SER B 2 208 ? -13.805 8.460 -52.074 1.00 45.90 208 SER L N 1
ATOM 1679 C CA . SER B 2 208 ? -12.543 8.372 -52.820 1.00 43.23 208 SER L CA 1
ATOM 1680 C C . SER B 2 208 ? -12.149 9.646 -53.537 1.00 46.91 208 SER L C 1
ATOM 1681 O O . SER B 2 208 ? -12.934 10.584 -53.638 1.00 58.03 208 SER L O 1
ATOM 1684 N N . PHE B 2 209 ? -10.917 9.659 -54.036 1.00 47.38 209 PHE L N 1
ATOM 1685 C CA . PHE B 2 209 ? -10.408 10.768 -54.837 1.00 52.56 209 PHE L CA 1
ATOM 1686 C C . PHE B 2 209 ? -9.371 10.281 -55.850 1.00 45.79 209 PHE L C 1
ATOM 1687 O O . PHE B 2 209 ? -8.696 9.274 -55.627 1.00 42.60 209 PHE L O 1
ATOM 1695 N N . ASN B 2 210 ? -9.254 10.986 -56.969 1.00 41.41 210 ASN L N 1
ATOM 1696 C CA . ASN B 2 210 ? -8.192 10.696 -57.926 1.00 44.15 210 ASN L CA 1
ATOM 1697 C C . ASN B 2 210 ? -6.972 11.564 -57.647 1.00 42.51 210 ASN L C 1
ATOM 1698 O O . ASN B 2 210 ? -7.052 12.788 -57.669 1.00 38.02 210 ASN L O 1
ATOM 1703 N N . ARG B 2 211 ? -5.843 10.929 -57.371 1.00 44.33 211 ARG L N 1
ATOM 1704 C CA . ARG B 2 211 ? -4.636 11.670 -57.070 1.00 42.28 211 ARG L CA 1
ATOM 1705 C C . ARG B 2 211 ? -4.349 12.690 -58.164 1.00 51.85 211 ARG L C 1
ATOM 1706 O O . ARG B 2 211 ? -4.544 12.419 -59.353 1.00 57.42 211 ARG L O 1
ATOM 1714 N N . GLY B 2 212 ? -3.885 13.865 -57.761 1.00 52.75 212 GLY L N 1
ATOM 1715 C CA . GLY B 2 212 ? -3.481 14.885 -58.706 1.00 56.45 212 GLY L CA 1
ATOM 1716 C C . GLY B 2 212 ? -4.589 15.430 -59.593 1.00 66.85 212 GLY L C 1
ATOM 1717 O O . GLY B 2 212 ? -4.326 15.933 -60.684 1.00 76.21 212 GLY L O 1
ATOM 1718 N N . GLU B 2 213 ? -5.832 15.346 -59.140 1.00 65.60 213 GLU L N 1
ATOM 1719 C CA . GLU B 2 213 ? -6.916 15.906 -59.922 1.00 67.04 213 GLU L CA 1
ATOM 1720 C C . GLU B 2 213 ? -7.215 17.340 -59.486 1.00 68.27 213 GLU L C 1
ATOM 1721 O O . GLU B 2 213 ? -7.685 17.561 -58.372 1.00 73.76 213 GLU L O 1
ATOM 1727 N N . CYS B 2 214 ? -6.908 18.309 -60.354 1.00 69.14 214 CYS L N 1
ATOM 1728 C CA . CYS B 2 214 ? -7.317 19.713 -60.159 1.00 74.73 214 CYS L CA 1
ATOM 1729 C C . CYS B 2 214 ? -8.029 20.254 -61.401 1.00 72.03 214 CYS L C 1
ATOM 1730 O O . CYS B 2 214 ? -8.757 19.520 -62.082 1.00 70.16 214 CYS L O 1
ATOM 1733 N N . ARG C 3 1 ? -6.960 0.434 4.110 1.00 58.27 1 ARG H N 1
ATOM 1734 C CA . ARG C 3 1 ? -5.777 0.041 4.842 1.00 62.61 1 ARG H CA 1
ATOM 1735 C C . ARG C 3 1 ? -4.670 -0.385 3.915 1.00 59.81 1 ARG H C 1
ATOM 1736 O O . ARG C 3 1 ? -3.566 0.062 4.079 1.00 69.77 1 ARG H O 1
ATOM 1744 N N . ILE C 3 2 ? -4.962 -1.217 2.930 1.00 43.28 2 ILE H N 1
ATOM 1745 C CA . ILE C 3 2 ? -3.925 -1.684 2.009 1.00 44.55 2 ILE H CA 1
ATOM 1746 C C . ILE C 3 2 ? -3.640 -0.742 0.845 1.00 40.43 2 ILE H C 1
ATOM 1747 O O . ILE C 3 2 ? -4.516 -0.364 0.116 1.00 42.74 2 ILE H O 1
ATOM 1752 N N . THR C 3 3 ? -2.384 -0.368 0.689 1.00 37.40 3 THR H N 1
ATOM 1753 C CA . THR C 3 3 ? -1.949 0.459 -0.405 1.00 36.55 3 THR H CA 1
ATOM 1754 C C . THR C 3 3 ? -0.756 -0.154 -1.100 1.00 39.71 3 THR H C 1
ATOM 1755 O O . THR C 3 3 ? 0.110 -0.662 -0.468 1.00 43.68 3 THR H O 1
ATOM 1759 N N . LEU C 3 4 ? -0.743 -0.127 -2.421 1.00 37.29 4 LEU H N 1
ATOM 1760 C CA . LEU C 3 4 ? 0.389 -0.578 -3.220 1.00 36.34 4 LEU H CA 1
ATOM 1761 C C . LEU C 3 4 ? 0.832 0.489 -4.201 1.00 41.91 4 LEU H C 1
ATOM 1762 O O . LEU C 3 4 ? 0.015 1.117 -4.798 1.00 43.94 4 LEU H O 1
ATOM 1767 N N . LYS C 3 5 ? 2.127 0.715 -4.334 1.00 38.94 5 LYS H N 1
ATOM 1768 C CA . LYS C 3 5 ? 2.656 1.663 -5.299 1.00 32.51 5 LYS H CA 1
ATOM 1769 C C . LYS C 3 5 ? 3.776 1.131 -6.149 1.00 38.49 5 LYS H C 1
ATOM 1770 O O . LYS C 3 5 ? 4.750 0.706 -5.644 1.00 39.72 5 LYS H O 1
ATOM 1776 N N . GLU C 3 6 ? 3.645 1.200 -7.454 1.00 29.27 6 GLU H N 1
ATOM 1777 C CA . GLU C 3 6 ? 4.707 0.833 -8.365 1.00 37.41 6 GLU H CA 1
ATOM 1778 C C . GLU C 3 6 ? 5.693 1.945 -8.634 1.00 43.18 6 GLU H C 1
ATOM 1779 O O . GLU C 3 6 ? 5.332 3.072 -8.763 1.00 47.32 6 GLU H O 1
ATOM 1785 N N . SER C 3 7 ? 6.955 1.603 -8.746 1.00 38.10 7 SER H N 1
ATOM 1786 C CA . SER C 3 7 ? 7.956 2.561 -9.127 1.00 28.48 7 SER H CA 1
ATOM 1787 C C . SER C 3 7 ? 8.905 1.960 -10.130 1.00 28.17 7 SER H C 1
ATOM 1788 O O . SER C 3 7 ? 9.084 0.789 -10.179 1.00 29.52 7 SER H O 1
ATOM 1791 N N . GLY C 3 8 ? 9.444 2.781 -10.998 1.00 26.02 8 GLY H N 1
ATOM 1792 C CA . GLY C 3 8 ? 10.379 2.332 -11.992 1.00 29.84 8 GLY H CA 1
ATOM 1793 C C . GLY C 3 8 ? 10.552 3.381 -13.041 1.00 32.34 8 GLY H C 1
ATOM 1794 O O . GLY C 3 8 ? 10.003 4.428 -12.935 1.00 28.94 8 GLY H O 1
ATOM 1795 N N . PRO C 3 9 ? 11.308 3.074 -14.073 1.00 34.68 9 PRO H N 1
ATOM 1796 C CA . PRO C 3 9 ? 11.583 4.001 -15.152 1.00 39.45 9 PRO H CA 1
ATOM 1797 C C . PRO C 3 9 ? 10.468 4.136 -16.161 1.00 46.42 9 PRO H C 1
ATOM 1798 O O . PRO C 3 9 ? 9.900 3.160 -16.552 1.00 49.47 9 PRO H O 1
ATOM 1802 N N . PRO C 3 10 ? 10.157 5.350 -16.559 1.00 42.90 10 PRO H N 1
ATOM 1803 C CA . PRO C 3 10 ? 9.187 5.633 -17.595 1.00 38.15 10 PRO H CA 1
ATOM 1804 C C . PRO C 3 10 ? 9.569 5.159 -18.983 1.00 40.26 10 PRO H C 1
ATOM 1805 O O . PRO C 3 10 ? 8.732 4.803 -19.747 1.00 35.63 10 PRO H O 1
ATOM 1809 N N . LEU C 3 11 ? 10.834 5.253 -19.324 1.00 38.42 11 LEU H N 1
ATOM 1810 C CA . LEU C 3 11 ? 11.314 4.869 -20.620 1.00 36.90 11 LEU H CA 1
ATOM 1811 C C . LEU C 3 11 ? 12.498 3.953 -20.480 1.00 40.94 11 LEU H C 1
ATOM 1812 O O . LEU C 3 11 ? 13.379 4.213 -19.715 1.00 38.88 11 LEU H O 1
ATOM 1817 N N . VAL C 3 12 ? 12.500 2.873 -21.228 1.00 31.11 12 VAL H N 1
ATOM 1818 C CA . VAL C 3 12 ? 13.593 1.949 -21.241 1.00 31.90 12 VAL H CA 1
ATOM 1819 C C . VAL C 3 12 ? 13.884 1.669 -22.686 1.00 46.25 12 VAL H C 1
ATOM 1820 O O . VAL C 3 12 ? 13.008 1.694 -23.483 1.00 50.03 12 VAL H O 1
ATOM 1824 N N . LYS C 3 13 ? 15.137 1.455 -23.026 1.00 48.89 13 LYS H N 1
ATOM 1825 C CA . LYS C 3 13 ? 15.538 1.075 -24.368 1.00 47.27 13 LYS H CA 1
ATOM 1826 C C . LYS C 3 13 ? 15.509 -0.418 -24.639 1.00 49.63 13 LYS H C 1
ATOM 1827 O O . LYS C 3 13 ? 15.670 -1.217 -23.757 1.00 42.91 13 LYS H O 1
ATOM 1833 N N . PRO C 3 14 ? 15.347 -0.784 -25.890 1.00 48.45 14 PRO H N 1
ATOM 1834 C CA . PRO C 3 14 ? 15.237 -2.178 -26.263 1.00 44.85 14 PRO H CA 1
ATOM 1835 C C . PRO C 3 14 ? 16.487 -2.990 -25.998 1.00 46.56 14 PRO H C 1
ATOM 1836 O O . PRO C 3 14 ? 17.571 -2.511 -26.141 1.00 49.67 14 PRO H O 1
ATOM 1840 N N . THR C 3 15 ? 16.308 -4.217 -25.553 1.00 47.82 15 THR H N 1
ATOM 1841 C CA . THR C 3 15 ? 17.392 -5.101 -25.158 1.00 42.02 15 THR H CA 1
ATOM 1842 C C . THR C 3 15 ? 17.836 -4.887 -23.732 1.00 41.39 15 THR H C 1
ATOM 1843 O O . THR C 3 15 ? 18.617 -5.635 -23.217 1.00 47.08 15 THR H O 1
ATOM 1847 N N . GLN C 3 16 ? 17.330 -3.845 -23.111 1.00 39.59 16 GLN H N 1
ATOM 1848 C CA . GLN C 3 16 ? 17.663 -3.474 -21.758 1.00 47.25 16 GLN H CA 1
ATOM 1849 C C . GLN C 3 16 ? 16.867 -4.241 -20.756 1.00 49.69 16 GLN H C 1
ATOM 1850 O O . GLN C 3 16 ? 16.039 -5.011 -21.102 1.00 41.94 16 GLN H O 1
ATOM 1856 N N . THR C 3 17 ? 17.105 -3.974 -19.493 1.00 50.80 17 THR H N 1
ATOM 1857 C CA . THR C 3 17 ? 16.431 -4.652 -18.412 1.00 41.91 17 THR H CA 1
ATOM 1858 C C . THR C 3 17 ? 15.590 -3.678 -17.625 1.00 39.94 17 THR H C 1
ATOM 1859 O O . THR C 3 17 ? 16.022 -2.618 -17.293 1.00 33.19 17 THR H O 1
ATOM 1863 N N . LEU C 3 18 ? 14.366 -4.069 -17.343 1.00 41.27 18 LEU H N 1
ATOM 1864 C CA . LEU C 3 18 ? 13.438 -3.229 -16.648 1.00 37.52 18 LEU H CA 1
ATOM 1865 C C . LEU C 3 18 ? 13.214 -3.794 -15.266 1.00 34.36 18 LEU H C 1
ATOM 1866 O O . LEU C 3 18 ? 12.950 -4.941 -15.102 1.00 35.24 18 LEU H O 1
ATOM 1871 N N . THR C 3 19 ? 13.378 -2.957 -14.264 1.00 30.10 19 THR H N 1
ATOM 1872 C CA . THR C 3 19 ? 13.201 -3.350 -12.902 1.00 28.58 19 THR H CA 1
ATOM 1873 C C . THR C 3 19 ? 12.110 -2.504 -12.303 1.00 29.73 19 THR H C 1
ATOM 1874 O O . THR C 3 19 ? 12.180 -1.324 -12.342 1.00 32.40 19 THR H O 1
ATOM 1878 N N . LEU C 3 20 ? 11.097 -3.130 -11.737 1.00 29.30 20 LEU H N 1
ATOM 1879 C CA . LEU C 3 20 ? 9.985 -2.415 -11.162 1.00 29.60 20 LEU H CA 1
ATOM 1880 C C . LEU C 3 20 ? 9.813 -2.804 -9.733 1.00 33.01 20 LEU H C 1
ATOM 1881 O O . LEU C 3 20 ? 10.099 -3.884 -9.377 1.00 30.67 20 LEU H O 1
ATOM 1886 N N . THR C 3 21 ? 9.345 -1.892 -8.916 1.00 29.00 21 THR H N 1
ATOM 1887 C CA . THR C 3 21 ? 9.173 -2.137 -7.512 1.00 32.90 21 THR H CA 1
ATOM 1888 C C . THR C 3 21 ? 7.752 -1.853 -7.033 1.00 34.63 21 THR H C 1
ATOM 1889 O O . THR C 3 21 ? 7.181 -0.897 -7.424 1.00 36.20 21 THR H O 1
ATOM 1893 N N . CYS C 3 22 ? 7.211 -2.714 -6.182 1.00 34.90 22 CYS H N 1
ATOM 1894 C CA . CYS C 3 22 ? 5.976 -2.462 -5.463 1.00 39.56 22 CYS H CA 1
ATOM 1895 C C . CYS C 3 22 ? 6.362 -2.200 -4.031 1.00 43.13 22 CYS H C 1
ATOM 1896 O O . CYS C 3 22 ? 7.081 -2.939 -3.454 1.00 43.56 22 CYS H O 1
ATOM 1899 N N . SER C 3 23 ? 5.873 -1.112 -3.473 1.00 32.49 23 SER H N 1
ATOM 1900 C CA . SER C 3 23 ? 6.013 -0.818 -2.080 1.00 33.13 23 SER H CA 1
ATOM 1901 C C . SER C 3 23 ? 4.625 -0.812 -1.537 1.00 38.85 23 SER H C 1
ATOM 1902 O O . SER C 3 23 ? 3.791 -0.168 -2.063 1.00 38.86 23 SER H O 1
ATOM 1905 N N . PHE C 3 24 ? 4.385 -1.524 -0.459 1.00 35.36 24 PHE H N 1
ATOM 1906 C CA . PHE C 3 24 ? 3.064 -1.609 0.091 1.00 35.48 24 PHE H CA 1
ATOM 1907 C C . PHE C 3 24 ? 2.984 -1.2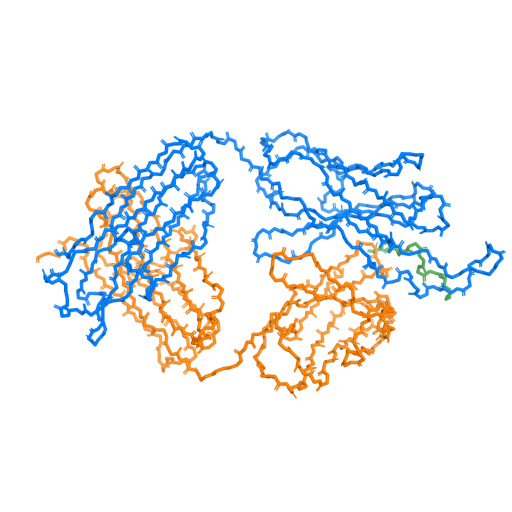40 1.548 1.00 40.83 24 PHE H C 1
ATOM 1908 O O . PHE C 3 24 ? 3.971 -1.127 2.228 1.00 43.64 24 PHE H O 1
ATOM 1916 N N . SER C 3 25 ? 1.764 -1.012 1.993 1.00 37.89 25 SER H N 1
ATOM 1917 C CA . SER C 3 25 ? 1.455 -0.795 3.375 1.00 41.81 25 SER H CA 1
ATOM 1918 C C . SER C 3 25 ? 0.132 -1.450 3.681 1.00 34.33 25 SER H C 1
ATOM 1919 O O . SER C 3 25 ? -0.654 -1.642 2.824 1.00 35.28 25 SER H O 1
ATOM 1922 N N . GLY C 3 26 ? -0.101 -1.792 4.924 1.00 35.08 26 GLY H N 1
ATOM 1923 C CA . GLY C 3 26 ? -1.337 -2.415 5.325 1.00 35.46 26 GLY H CA 1
ATOM 1924 C C . GLY C 3 26 ? -1.416 -3.911 5.346 1.00 43.39 26 GLY H C 1
ATOM 1925 O O . GLY C 3 26 ? -2.430 -4.465 5.666 1.00 45.58 26 GLY H O 1
ATOM 1926 N N . PHE C 3 27 ? -0.322 -4.550 5.000 1.00 38.44 27 PHE H N 1
ATOM 1927 C CA . PHE C 3 27 ? -0.168 -5.973 5.083 1.00 33.89 27 PHE H CA 1
ATOM 1928 C C . PHE C 3 27 ? 1.283 -6.286 5.155 1.00 35.49 27 PHE H C 1
ATOM 1929 O O . PHE C 3 27 ? 2.088 -5.439 4.963 1.00 44.40 27 PHE H O 1
ATOM 1937 N N . SER C 3 28 ? 1.611 -7.515 5.465 1.00 40.82 28 SER H N 1
ATOM 1938 C CA . SER C 3 28 ? 2.987 -7.915 5.584 1.00 44.21 28 SER H CA 1
ATOM 1939 C C . SER C 3 28 ? 3.141 -9.155 4.787 1.00 41.77 28 SER H C 1
ATOM 1940 O O . SER C 3 28 ? 2.216 -9.883 4.674 1.00 39.07 28 SER H O 1
ATOM 1943 N N . LEU C 3 29 ? 4.306 -9.406 4.226 1.00 49.19 29 LEU H N 1
ATOM 1944 C CA . LEU C 3 29 ? 4.461 -10.531 3.332 1.00 46.81 29 LEU H CA 1
ATOM 1945 C C . LEU C 3 29 ? 4.821 -11.759 4.089 1.00 43.10 29 LEU H C 1
ATOM 1946 O O . LEU C 3 29 ? 5.057 -12.787 3.529 1.00 47.48 29 LEU H O 1
ATOM 1951 N N . SER C 3 30 ? 4.855 -11.630 5.390 1.00 50.33 30 SER H N 1
ATOM 1952 C CA . SER C 3 30 ? 4.977 -12.762 6.264 1.00 54.07 30 SER H CA 1
ATOM 1953 C C . SER C 3 30 ? 3.611 -13.244 6.686 1.00 46.38 30 SER H C 1
ATOM 1954 O O . SER C 3 30 ? 3.509 -14.217 7.337 1.00 50.72 30 SER H O 1
ATOM 1957 N N . ASP C 3 31 ? 2.556 -12.586 6.255 1.00 36.78 31 ASP H N 1
ATOM 1958 C CA . ASP C 3 31 ? 1.214 -13.036 6.515 1.00 45.77 31 ASP H CA 1
ATOM 1959 C C . ASP C 3 31 ? 1.096 -14.339 5.798 1.00 48.42 31 ASP H C 1
ATOM 1960 O O . ASP C 3 31 ? 1.693 -14.506 4.793 1.00 51.21 31 ASP H O 1
ATOM 1965 N N . PHE C 3 32 ? 0.320 -15.275 6.296 1.00 43.94 32 PHE H N 1
ATOM 1966 C CA . PHE C 3 32 ? 0.332 -16.598 5.738 1.00 35.03 32 PHE H CA 1
ATOM 1967 C C . PHE C 3 32 ? -0.436 -16.674 4.455 1.00 40.41 32 PHE H C 1
ATOM 1968 O O . PHE C 3 32 ? -1.598 -16.382 4.402 1.00 44.46 32 PHE H O 1
ATOM 1976 N N . GLY C 3 33 ? 0.262 -17.068 3.411 1.00 35.57 33 GLY H N 1
ATOM 1977 C CA . GLY C 3 33 ? -0.293 -17.329 2.111 1.00 29.98 33 GLY H CA 1
ATOM 1978 C C . GLY C 3 33 ? -0.453 -16.132 1.232 1.00 32.34 33 GLY H C 1
ATOM 1979 O O . GLY C 3 33 ? -0.866 -16.243 0.127 1.00 46.63 33 GLY H O 1
ATOM 1980 N N . VAL C 3 34 ? -0.110 -14.977 1.741 1.00 31.51 34 VAL H N 1
ATOM 1981 C CA . VAL C 3 34 ? -0.277 -13.749 1.031 1.00 31.75 34 VAL H CA 1
ATOM 1982 C C . VAL C 3 34 ? 0.574 -13.737 -0.198 1.00 34.75 34 VAL H C 1
ATOM 1983 O O . VAL C 3 34 ? 1.678 -14.173 -0.167 1.00 39.93 34 VAL H O 1
ATOM 1987 N N . GLY C 3 35 ? 0.041 -13.207 -1.282 1.00 26.75 35 GLY H N 1
ATOM 1988 C CA . GLY C 3 35 ? 0.762 -13.090 -2.518 1.00 20.89 35 GLY H CA 1
ATOM 1989 C C . GLY C 3 35 ? 0.770 -11.690 -3.048 1.00 31.40 35 GLY H C 1
ATOM 1990 O O . GLY C 3 35 ? -0.034 -10.889 -2.694 1.00 28.52 35 GLY H O 1
ATOM 1991 N N . VAL C 3 36 A 1.754 -11.400 -3.865 1.00 27.38 35 VAL H N 1
ATOM 1992 C CA . VAL C 3 36 A 1.840 -10.165 -4.602 1.00 28.98 35 VAL H CA 1
ATOM 1993 C C . VAL C 3 36 A 2.085 -10.509 -6.045 1.00 39.15 35 VAL H C 1
ATOM 1994 O O . VAL C 3 36 A 2.881 -11.326 -6.350 1.00 44.40 35 VAL H O 1
ATOM 1998 N N . GLY C 3 37 B 1.374 -9.871 -6.936 1.00 37.06 35 GLY H N 1
ATOM 1999 C CA . GLY C 3 37 B 1.418 -10.222 -8.322 1.00 31.32 35 GLY H CA 1
ATOM 2000 C C . GLY C 3 37 B 1.554 -9.040 -9.207 1.00 28.98 35 GLY H C 1
ATOM 2001 O O . GLY C 3 37 B 1.384 -7.960 -8.778 1.00 29.73 35 GLY H O 1
ATOM 2002 N N . TRP C 3 38 ? 1.868 -9.289 -10.455 1.00 26.63 36 TRP H N 1
ATOM 2003 C CA . TRP C 3 38 ? 2.074 -8.273 -11.435 1.00 24.64 36 TRP H CA 1
ATOM 2004 C C . TRP C 3 38 ? 1.209 -8.552 -12.633 1.00 25.52 36 TRP H C 1
ATOM 2005 O O . TRP C 3 38 ? 1.020 -9.660 -13.015 1.00 25.69 36 TRP H O 1
ATOM 2016 N N . ILE C 3 39 ? 0.641 -7.506 -13.180 1.00 22.74 37 ILE H N 1
ATOM 2017 C CA . ILE C 3 39 ? -0.249 -7.598 -14.294 1.00 17.05 37 ILE H CA 1
ATOM 2018 C C . ILE C 3 39 ? 0.081 -6.434 -15.179 1.00 34.06 37 ILE H C 1
ATOM 2019 O O . ILE C 3 39 ? 0.472 -5.426 -14.700 1.00 39.63 37 ILE H O 1
ATOM 2024 N N . ARG C 3 40 ? -0.064 -6.558 -16.480 1.00 37.38 38 ARG H N 1
ATOM 2025 C CA . ARG C 3 40 ? 0.170 -5.419 -17.350 1.00 38.04 38 ARG H CA 1
ATOM 2026 C C . ARG C 3 40 ? -0.954 -5.206 -18.317 1.00 38.22 38 ARG H C 1
ATOM 2027 O O . ARG C 3 40 ? -1.646 -6.107 -18.637 1.00 40.10 38 ARG H O 1
ATOM 2035 N N . GLN C 3 41 ? -1.157 -3.981 -18.750 1.00 33.76 39 GLN H N 1
ATOM 2036 C CA . GLN C 3 41 ? -2.131 -3.698 -19.769 1.00 31.50 39 GLN H CA 1
ATOM 2037 C C . GLN C 3 41 ? -1.532 -2.893 -20.882 1.00 29.99 39 GLN H C 1
ATOM 2038 O O . GLN C 3 41 ? -1.217 -1.763 -20.699 1.00 31.10 39 GLN H O 1
ATOM 2044 N N . PRO C 3 42 ? -1.419 -3.467 -22.059 1.00 34.96 40 PRO H N 1
ATOM 2045 C CA . PRO C 3 42 ? -0.859 -2.764 -23.193 1.00 38.91 40 PRO H CA 1
ATOM 2046 C C . PRO C 3 42 ? -1.802 -1.690 -23.616 1.00 40.12 40 PRO H C 1
ATOM 2047 O O . PRO C 3 42 ? -2.955 -1.801 -23.316 1.00 31.52 40 PRO H O 1
ATOM 2051 N N . PRO C 3 43 ? -1.347 -0.651 -24.289 1.00 51.38 41 PRO H N 1
ATOM 2052 C CA . PRO C 3 43 ? -2.238 0.475 -24.492 1.00 50.33 41 PRO H CA 1
ATOM 2053 C C . PRO C 3 43 ? -3.408 0.119 -25.372 1.00 55.68 41 PRO H C 1
ATOM 2054 O O . PRO C 3 43 ? -3.232 -0.312 -26.478 1.00 57.29 41 PRO H O 1
ATOM 2058 N N . GLY C 3 44 ? -4.603 0.307 -24.841 1.00 51.52 42 GLY H N 1
ATOM 2059 C CA . GLY C 3 44 ? -5.830 -0.024 -25.519 1.00 52.66 42 GLY H CA 1
ATOM 2060 C C . GLY C 3 44 ? -6.263 -1.461 -25.450 1.00 56.42 42 GLY H C 1
ATOM 2061 O O . GLY C 3 44 ? -7.223 -1.846 -26.067 1.00 60.83 42 GLY H O 1
ATOM 2062 N N . LYS C 3 45 ? -5.568 -2.252 -24.663 1.00 45.38 43 LYS H N 1
ATOM 2063 C CA . LYS C 3 45 ? -5.743 -3.680 -24.651 1.00 45.95 43 LYS H CA 1
ATOM 2064 C C . LYS C 3 45 ? -6.119 -4.219 -23.303 1.00 43.31 43 LYS H C 1
ATOM 2065 O O . LYS C 3 45 ? -6.163 -3.514 -22.352 1.00 43.39 43 LYS H O 1
ATOM 2071 N N . ALA C 3 46 ? -6.399 -5.502 -23.263 1.00 38.98 44 ALA H N 1
ATOM 2072 C CA . ALA C 3 46 ? -6.806 -6.208 -22.071 1.00 43.53 44 ALA H CA 1
ATOM 2073 C C . ALA C 3 46 ? -5.661 -6.498 -21.158 1.00 47.07 44 ALA H C 1
ATOM 2074 O O . ALA C 3 46 ? -4.539 -6.380 -21.537 1.00 44.70 44 ALA H O 1
ATOM 2076 N N . LEU C 3 47 ? -5.978 -6.904 -19.947 1.00 44.27 45 LEU H N 1
ATOM 2077 C CA . LEU C 3 47 ? -5.006 -7.246 -18.951 1.00 46.47 45 LEU H CA 1
ATOM 2078 C C . LEU C 3 47 ? -4.311 -8.568 -19.192 1.00 48.02 45 LEU H C 1
ATOM 2079 O O . LEU C 3 47 ? -4.902 -9.505 -19.666 1.00 47.17 45 LEU H O 1
ATOM 2084 N N . GLU C 3 48 ? -3.029 -8.614 -18.879 1.00 44.92 46 GLU H N 1
ATOM 2085 C CA . GLU C 3 48 ? -2.237 -9.810 -18.967 1.00 42.86 46 GLU H CA 1
ATOM 2086 C C . GLU C 3 48 ? -1.517 -10.053 -17.674 1.00 35.88 46 GLU H C 1
ATOM 2087 O O . GLU C 3 48 ? -0.899 -9.185 -17.167 1.00 37.63 46 GLU H O 1
ATOM 2093 N N . TRP C 3 49 ? -1.606 -11.259 -17.160 1.00 35.30 47 TRP H N 1
ATOM 2094 C CA . TRP C 3 49 ? -0.962 -11.669 -15.936 1.00 33.11 47 TRP H CA 1
ATOM 2095 C C . TRP C 3 49 ? 0.480 -12.005 -16.173 1.00 35.90 47 TRP H C 1
ATOM 2096 O O . TRP C 3 49 ? 0.798 -12.689 -17.098 1.00 37.06 47 TRP H O 1
ATOM 2107 N N . LEU C 3 50 ? 1.359 -11.497 -15.334 1.00 35.62 48 LEU H N 1
ATOM 2108 C CA . LEU C 3 50 ? 2.773 -11.747 -15.489 1.00 29.58 48 LEU H CA 1
ATOM 2109 C C . LEU C 3 50 ? 3.420 -12.663 -14.472 1.00 34.31 48 LEU H C 1
ATOM 2110 O O . LEU C 3 50 ? 4.125 -13.541 -14.834 1.00 29.11 48 LEU H O 1
ATOM 2115 N N . ALA C 3 51 ? 3.249 -12.395 -13.197 1.00 29.73 49 ALA H N 1
ATOM 2116 C CA . ALA C 3 51 ? 3.886 -13.189 -12.178 1.00 23.56 49 ALA H CA 1
ATOM 2117 C C . ALA C 3 51 ? 3.275 -13.055 -10.806 1.00 36.91 49 ALA H C 1
ATOM 2118 O O . ALA C 3 51 ? 2.570 -12.135 -10.543 1.00 37.00 49 ALA H O 1
ATOM 2120 N N . ILE C 3 52 ? 3.553 -14.005 -9.932 1.00 34.76 50 ILE H N 1
ATOM 2121 C CA . ILE C 3 52 ? 3.164 -13.925 -8.534 1.00 30.91 50 ILE H CA 1
ATOM 2122 C C . ILE C 3 52 ? 4.219 -14.469 -7.591 1.00 30.99 50 ILE H C 1
ATOM 2123 O O . ILE C 3 52 ? 4.871 -15.410 -7.885 1.00 31.00 50 ILE H O 1
ATOM 2128 N N . ILE C 3 53 ? 4.380 -13.827 -6.450 1.00 21.88 51 ILE H N 1
ATOM 2129 C CA . ILE C 3 53 ? 5.208 -14.320 -5.376 1.00 27.65 51 ILE H CA 1
ATOM 2130 C C . ILE C 3 53 ? 4.427 -14.455 -4.073 1.00 33.27 51 ILE H C 1
ATOM 2131 O O . ILE C 3 53 ? 3.657 -13.622 -3.735 1.00 31.49 51 ILE H O 1
ATOM 2136 N N . TYR C 3 54 ? 4.652 -15.522 -3.330 1.00 27.79 52 TYR H N 1
ATOM 2137 C CA . TYR C 3 54 ? 3.989 -15.721 -2.053 1.00 31.00 52 TYR H CA 1
ATOM 2138 C C . TYR C 3 54 ? 4.881 -15.501 -0.868 1.00 34.08 52 TYR H C 1
ATOM 2139 O O . TYR C 3 54 ? 6.041 -15.338 -0.999 1.00 39.60 52 TYR H O 1
ATOM 2148 N N . SER C 3 55 ? 4.306 -15.535 0.308 1.00 36.56 53 SER H N 1
ATOM 2149 C CA . SER C 3 55 ? 5.035 -15.334 1.543 1.00 44.81 53 SER H CA 1
ATOM 2150 C C . SER C 3 55 ? 6.092 -16.374 1.829 1.00 36.04 53 SER H C 1
ATOM 2151 O O . SER C 3 55 ? 6.992 -16.125 2.572 1.00 40.19 53 SER H O 1
ATOM 2154 N N . ASP C 3 56 ? 5.950 -17.539 1.235 1.00 44.86 54 ASP H N 1
ATOM 2155 C CA . ASP C 3 56 ? 6.884 -18.627 1.375 1.00 44.56 54 ASP H CA 1
ATOM 2156 C C . ASP C 3 56 ? 7.918 -18.673 0.259 1.00 45.22 54 ASP H C 1
ATOM 2157 O O . ASP C 3 56 ? 8.670 -19.603 0.164 1.00 44.09 54 ASP H O 1
ATOM 2162 N N . ASP C 3 57 ? 7.949 -17.637 -0.560 1.00 31.42 55 ASP H N 1
ATOM 2163 C CA . ASP C 3 57 ? 8.902 -17.473 -1.637 1.00 50.79 55 ASP H CA 1
ATOM 2164 C C . ASP C 3 57 ? 8.604 -18.387 -2.770 1.00 39.12 55 ASP H C 1
ATOM 2165 O O . ASP C 3 57 ? 9.447 -18.663 -3.568 1.00 46.98 55 ASP H O 1
ATOM 2170 N N . ASP C 3 58 ? 7.382 -18.854 -2.825 1.00 37.99 56 ASP H N 1
ATOM 2171 C CA . ASP C 3 58 ? 6.899 -19.606 -3.937 1.00 32.64 56 ASP H CA 1
ATOM 2172 C C . ASP C 3 58 ? 6.608 -18.616 -5.025 1.00 31.02 56 ASP H C 1
ATOM 2173 O O . ASP C 3 58 ? 6.048 -17.611 -4.761 1.00 29.02 56 ASP H O 1
ATOM 2178 N N . LYS C 3 59 ? 7.026 -18.870 -6.244 1.00 29.70 57 LYS H N 1
ATOM 2179 C CA . LYS C 3 59 ? 6.782 -17.935 -7.310 1.00 37.57 57 LYS H CA 1
ATOM 2180 C C . LYS C 3 59 ? 6.452 -18.625 -8.593 1.00 37.80 57 LYS H C 1
ATOM 2181 O O . LYS C 3 59 ? 6.902 -19.692 -8.830 1.00 31.69 57 LYS H O 1
ATOM 2187 N N . ARG C 3 60 ? 5.628 -18.001 -9.405 1.00 29.90 58 ARG H N 1
ATOM 2188 C CA . ARG C 3 60 ? 5.216 -18.552 -10.662 1.00 38.63 58 ARG H CA 1
ATOM 2189 C C . ARG C 3 60 ? 5.177 -17.474 -11.704 1.00 45.21 58 ARG H C 1
ATOM 2190 O O . ARG C 3 60 ? 4.846 -16.376 -11.405 1.00 43.59 58 ARG H O 1
ATOM 2198 N N . TYR C 3 61 ? 5.504 -17.812 -12.941 1.00 42.78 59 TYR H N 1
ATOM 2199 C CA . TYR C 3 61 ? 5.605 -16.846 -14.020 1.00 27.05 59 TYR H CA 1
ATOM 2200 C C . TYR C 3 61 ? 4.746 -17.210 -15.200 1.00 40.10 59 TYR H C 1
ATOM 2201 O O . TYR C 3 61 ? 4.378 -18.342 -15.385 1.00 38.39 59 TYR H O 1
ATOM 2210 N N . SER C 3 62 ? 4.440 -16.234 -16.024 1.00 35.60 60 SER H N 1
ATOM 2211 C CA . SER C 3 62 ? 3.747 -16.498 -17.247 1.00 39.11 60 SER H CA 1
ATOM 2212 C C . SER C 3 62 ? 4.621 -17.324 -18.113 1.00 37.49 60 SER H C 1
ATOM 2213 O O . SER C 3 62 ? 5.770 -17.069 -18.212 1.00 35.98 60 SER H O 1
ATOM 2216 N N . PRO C 3 63 ? 4.068 -18.323 -18.760 1.00 37.96 61 PRO H N 1
ATOM 2217 C CA . PRO C 3 63 ? 4.861 -19.209 -19.591 1.00 42.53 61 PRO H CA 1
ATOM 2218 C C . PRO C 3 63 ? 5.498 -18.529 -20.782 1.00 44.86 61 PRO H C 1
ATOM 2219 O O . PRO C 3 63 ? 6.609 -18.808 -21.136 1.00 44.96 61 PRO H O 1
ATOM 2223 N N . SER C 3 64 ? 4.766 -17.657 -21.429 1.00 36.04 62 SER H N 1
ATOM 2224 C CA . SER C 3 64 ? 5.282 -16.930 -22.548 1.00 48.05 62 SER H CA 1
ATOM 2225 C C . SER C 3 64 ? 6.406 -16.019 -22.151 1.00 48.44 62 SER H C 1
ATOM 2226 O O . SER C 3 64 ? 7.296 -15.755 -22.910 1.00 54.91 62 SER H O 1
ATOM 2229 N N . LEU C 3 65 ? 6.348 -15.511 -20.945 1.00 53.69 63 LEU H N 1
ATOM 2230 C CA . LEU C 3 65 ? 7.346 -14.588 -20.471 1.00 51.89 63 LEU H CA 1
ATOM 2231 C C . LEU C 3 65 ? 8.337 -15.118 -19.478 1.00 48.77 63 LEU H C 1
ATOM 2232 O O . LEU C 3 65 ? 9.167 -14.408 -19.054 1.00 52.31 63 LEU H O 1
ATOM 2237 N N . ASN C 3 66 ? 8.187 -16.371 -19.064 1.00 46.38 64 ASN H N 1
ATOM 2238 C CA . ASN C 3 66 ? 8.990 -16.919 -17.968 1.00 56.24 64 ASN H CA 1
ATOM 2239 C C . ASN C 3 66 ? 10.482 -16.578 -18.027 1.00 56.16 64 ASN H C 1
ATOM 2240 O O . ASN C 3 66 ? 11.070 -16.123 -17.046 1.00 58.49 64 ASN H O 1
ATOM 2245 N N . THR C 3 67 ? 11.076 -16.813 -19.189 1.00 45.73 65 THR H N 1
ATOM 2246 C CA . THR C 3 67 ? 12.502 -16.666 -19.421 1.00 51.51 65 THR H CA 1
ATOM 2247 C C . THR C 3 67 ? 13.051 -15.307 -19.069 1.00 45.71 65 THR H C 1
ATOM 2248 O O . THR C 3 67 ? 14.200 -15.174 -18.767 1.00 42.42 65 THR H O 1
ATOM 2252 N N . ARG C 3 68 ? 12.215 -14.296 -19.185 1.00 40.37 66 ARG H N 1
ATOM 2253 C CA . ARG C 3 68 ? 12.622 -12.938 -19.000 1.00 38.36 66 ARG H CA 1
ATOM 2254 C C . ARG C 3 68 ? 12.220 -12.351 -17.689 1.00 38.25 66 ARG H C 1
ATOM 2255 O O . ARG C 3 68 ? 12.612 -11.278 -17.368 1.00 33.93 66 ARG H O 1
ATOM 2263 N N . LEU C 3 69 ? 11.443 -13.077 -16.920 1.00 35.04 67 LEU H N 1
ATOM 2264 C CA . LEU C 3 69 ? 10.893 -12.566 -15.698 1.00 33.96 67 LEU H CA 1
ATOM 2265 C C . LEU C 3 69 ? 11.550 -13.169 -14.510 1.00 38.35 67 LEU H C 1
ATOM 2266 O O . LEU C 3 69 ? 11.763 -14.333 -14.476 1.00 45.51 67 LEU H O 1
ATOM 2271 N N . THR C 3 70 ? 11.903 -12.332 -13.554 1.00 38.09 68 THR H N 1
ATOM 2272 C CA . THR C 3 70 ? 12.321 -12.737 -12.238 1.00 38.93 68 THR H CA 1
ATOM 2273 C C . THR C 3 70 ? 11.541 -11.955 -11.195 1.00 37.89 68 THR H C 1
ATOM 2274 O O . THR C 3 70 ? 11.414 -10.794 -11.307 1.00 44.31 68 THR H O 1
ATOM 2278 N N . ILE C 3 71 ? 11.008 -12.613 -10.184 1.00 39.44 69 ILE H N 1
ATOM 2279 C CA . ILE C 3 71 ? 10.288 -11.951 -9.111 1.00 36.67 69 ILE H CA 1
ATOM 2280 C C . ILE C 3 71 ? 10.962 -12.244 -7.799 1.00 28.43 69 ILE H C 1
ATOM 2281 O O . ILE C 3 71 ? 11.388 -13.319 -7.578 1.00 31.24 69 ILE H O 1
ATOM 2286 N N . THR C 3 72 ? 11.122 -11.237 -6.966 1.00 30.91 70 THR H N 1
ATOM 2287 C CA . THR C 3 72 ? 11.793 -11.366 -5.703 1.00 25.76 70 THR H CA 1
ATOM 2288 C C . THR C 3 72 ? 11.134 -10.457 -4.713 1.00 29.62 70 THR H C 1
ATOM 2289 O O . THR C 3 72 ? 10.430 -9.604 -5.098 1.00 34.36 70 THR H O 1
ATOM 2293 N N . LYS C 3 73 ? 11.347 -10.665 -3.429 1.00 36.20 71 LYS H N 1
ATOM 2294 C CA . LYS C 3 73 ? 10.696 -9.881 -2.403 1.00 40.05 71 LYS H CA 1
ATOM 2295 C C . LYS C 3 73 ? 11.600 -9.583 -1.245 1.00 37.11 71 LYS H C 1
ATOM 2296 O O . LYS C 3 73 ? 12.518 -10.295 -1.004 1.00 34.68 71 LYS H O 1
ATOM 2302 N N . ASP C 3 74 ? 11.326 -8.514 -0.523 1.00 32.72 72 ASP H N 1
ATOM 2303 C CA . ASP C 3 74 ? 11.967 -8.248 0.752 1.00 35.30 72 ASP H CA 1
ATOM 2304 C C . ASP C 3 74 ? 10.914 -8.043 1.803 1.00 45.44 72 ASP H C 1
ATOM 2305 O O . ASP C 3 74 ? 10.328 -7.015 1.860 1.00 46.07 72 ASP H O 1
ATOM 2310 N N . THR C 3 75 ? 10.711 -9.002 2.675 1.00 46.43 73 THR H N 1
ATOM 2311 C CA . THR C 3 75 ? 9.676 -8.879 3.661 1.00 47.75 73 THR H CA 1
ATOM 2312 C C . THR C 3 75 ? 9.855 -7.734 4.621 1.00 52.16 73 THR H C 1
ATOM 2313 O O . THR C 3 75 ? 8.895 -7.150 5.043 1.00 50.69 73 THR H O 1
ATOM 2317 N N . SER C 3 76 ? 11.075 -7.457 5.026 1.00 48.72 74 SER H N 1
ATOM 2318 C CA . SER C 3 76 ? 11.328 -6.363 5.940 1.00 47.82 74 SER H CA 1
ATOM 2319 C C . SER C 3 76 ? 11.045 -4.975 5.379 1.00 52.09 74 SER H C 1
ATOM 2320 O O . SER C 3 76 ? 10.620 -4.094 6.092 1.00 47.23 74 SER H O 1
ATOM 2323 N N . LYS C 3 77 ? 11.302 -4.783 4.099 1.00 49.37 75 LYS H N 1
ATOM 2324 C CA . LYS C 3 77 ? 11.123 -3.496 3.467 1.00 43.45 75 LYS H CA 1
ATOM 2325 C C . LYS C 3 77 ? 9.747 -3.262 2.898 1.00 42.16 75 LYS H C 1
ATOM 2326 O O . LYS C 3 77 ? 9.424 -2.174 2.515 1.00 41.75 75 LYS H O 1
ATOM 2332 N N . ASN C 3 78 ? 8.919 -4.282 2.900 1.00 38.59 76 ASN H N 1
ATOM 2333 C CA . ASN C 3 78 ? 7.627 -4.217 2.284 1.00 35.65 76 ASN H CA 1
ATOM 2334 C C . ASN C 3 78 ? 7.727 -3.900 0.839 1.00 41.12 76 ASN H C 1
ATOM 2335 O O . ASN C 3 78 ? 7.095 -3.023 0.373 1.00 50.48 76 ASN H O 1
ATOM 2340 N N . GLN C 3 79 ? 8.543 -4.636 0.126 1.00 26.66 77 GLN H N 1
ATOM 2341 C CA . GLN C 3 79 ? 8.707 -4.404 -1.269 1.00 25.27 77 GLN H CA 1
ATOM 2342 C C . GLN C 3 79 ? 8.835 -5.674 -2.041 1.00 30.49 77 GLN H C 1
ATOM 2343 O O . GLN C 3 79 ? 9.283 -6.646 -1.545 1.00 28.49 77 GLN H O 1
ATOM 2349 N N . VAL C 3 80 ? 8.395 -5.640 -3.281 1.00 34.85 78 VAL H N 1
ATOM 2350 C CA . VAL C 3 80 ? 8.493 -6.746 -4.198 1.00 32.50 78 VAL H CA 1
ATOM 2351 C C . VAL C 3 80 ? 9.057 -6.188 -5.471 1.00 35.43 78 VAL H C 1
ATOM 2352 O O . VAL C 3 80 ? 8.777 -5.095 -5.819 1.00 42.01 78 VAL H O 1
ATOM 2356 N N . VAL C 3 81 ? 9.883 -6.935 -6.161 1.00 31.93 79 VAL H N 1
ATOM 2357 C CA . VAL C 3 81 ? 10.531 -6.429 -7.351 1.00 30.93 79 VAL H CA 1
ATOM 2358 C C . VAL C 3 81 ? 10.333 -7.331 -8.536 1.00 32.57 79 VAL H C 1
ATOM 2359 O O . VAL C 3 81 ? 10.467 -8.487 -8.418 1.00 32.32 79 VAL H O 1
ATOM 2363 N N . LEU C 3 82 ? 10.028 -6.780 -9.689 1.00 32.95 80 LEU H N 1
ATOM 2364 C CA . LEU C 3 82 ? 9.979 -7.560 -10.900 1.00 34.27 80 LEU H CA 1
ATOM 2365 C C . LEU C 3 82 ? 11.059 -7.162 -11.871 1.00 29.86 80 LEU H C 1
ATOM 2366 O O . LEU C 3 82 ? 11.228 -6.033 -12.136 1.00 39.67 80 LEU H O 1
ATOM 2371 N N . VAL C 3 83 ? 11.788 -8.120 -12.397 1.00 28.58 81 VAL H N 1
ATOM 2372 C CA . VAL C 3 83 ? 12.815 -7.840 -13.364 1.00 33.81 81 VAL H CA 1
ATOM 2373 C C . VAL C 3 83 ? 12.483 -8.452 -14.696 1.00 38.56 81 VAL H C 1
ATOM 2374 O O . VAL C 3 83 ? 12.159 -9.584 -14.767 1.00 35.97 81 VAL H O 1
ATOM 2378 N N . MET C 3 84 ? 12.554 -7.670 -15.754 1.00 32.11 82 MET H N 1
ATOM 2379 C CA . MET C 3 84 ? 12.346 -8.168 -17.085 1.00 30.65 82 MET H CA 1
ATOM 2380 C C . MET C 3 84 ? 13.548 -7.923 -17.944 1.00 34.46 82 MET H C 1
ATOM 2381 O O . MET C 3 84 ? 13.920 -6.829 -18.152 1.00 39.34 82 MET H O 1
ATOM 2386 N N . THR C 3 85 A 14.177 -8.969 -18.415 1.00 30.90 82 THR H N 1
ATOM 2387 C CA . THR C 3 85 A 15.302 -8.828 -19.287 1.00 37.10 82 THR H CA 1
ATOM 2388 C C . THR C 3 85 A 14.863 -8.719 -20.711 1.00 40.32 82 THR H C 1
ATOM 2389 O O . THR C 3 85 A 13.765 -9.050 -21.020 1.00 36.52 82 THR H O 1
ATOM 2393 N N . ARG C 3 86 B 15.742 -8.223 -21.560 1.00 36.98 82 ARG H N 1
ATOM 2394 C CA . ARG C 3 86 B 15.552 -8.175 -22.988 1.00 41.42 82 ARG H CA 1
ATOM 2395 C C . ARG C 3 86 B 14.315 -7.504 -23.491 1.00 43.02 82 ARG H C 1
ATOM 2396 O O . ARG C 3 86 B 13.646 -8.043 -24.321 1.00 36.37 82 ARG H O 1
ATOM 2404 N N . VAL C 3 87 C 14.039 -6.304 -23.039 1.00 45.04 82 VAL H N 1
ATOM 2405 C CA . VAL C 3 87 C 12.821 -5.654 -23.425 1.00 47.80 82 VAL H CA 1
ATOM 2406 C C . VAL C 3 87 C 12.796 -5.251 -24.870 1.00 44.64 82 VAL H C 1
ATOM 2407 O O . VAL C 3 87 C 13.801 -5.111 -25.515 1.00 47.70 82 VAL H O 1
ATOM 2411 N N . SER C 3 88 ? 11.595 -5.058 -25.356 1.00 45.07 83 SER H N 1
ATOM 2412 C CA . SER C 3 88 ? 11.351 -4.809 -26.728 1.00 52.81 83 SER H CA 1
ATOM 2413 C C . SER C 3 88 ? 10.096 -4.002 -26.719 1.00 51.18 83 SER H C 1
ATOM 2414 O O . SER C 3 88 ? 9.493 -3.884 -25.712 1.00 41.85 83 SER H O 1
ATOM 2417 N N . PRO C 3 89 ? 9.699 -3.437 -27.833 1.00 48.87 84 PRO H N 1
ATOM 2418 C CA . PRO C 3 89 ? 8.596 -2.501 -27.868 1.00 41.75 84 PRO H CA 1
ATOM 2419 C C . PRO C 3 89 ? 7.252 -3.121 -27.600 1.00 38.80 84 PRO H C 1
ATOM 2420 O O . PRO C 3 89 ? 6.304 -2.414 -27.426 1.00 39.87 84 PRO H O 1
ATOM 2424 N N . VAL C 3 90 ? 7.183 -4.432 -27.592 1.00 40.37 85 VAL H N 1
ATOM 2425 C CA . VAL C 3 90 ? 5.969 -5.152 -27.283 1.00 47.08 85 VAL H CA 1
ATOM 2426 C C . VAL C 3 90 ? 5.588 -4.912 -25.860 1.00 50.13 85 VAL H C 1
ATOM 2427 O O . VAL C 3 90 ? 4.457 -5.010 -25.485 1.00 52.44 85 VAL H O 1
ATOM 2431 N N . ASP C 3 91 ? 6.573 -4.576 -25.073 1.00 37.56 86 ASP H N 1
ATOM 2432 C CA . ASP C 3 91 ? 6.468 -4.588 -23.656 1.00 33.22 86 ASP H CA 1
ATOM 2433 C C . ASP C 3 91 ? 6.035 -3.270 -23.117 1.00 44.99 86 ASP H C 1
ATOM 2434 O O . ASP C 3 91 ? 6.084 -3.060 -21.954 1.00 46.21 86 ASP H O 1
ATOM 2439 N N . THR C 3 92 ? 5.574 -2.394 -23.976 1.00 43.56 87 THR H N 1
ATOM 2440 C CA . THR C 3 92 ? 5.114 -1.098 -23.580 1.00 36.50 87 THR H CA 1
ATOM 2441 C C . THR C 3 92 ? 3.728 -1.243 -23.042 1.00 29.18 87 THR H C 1
ATOM 2442 O O . THR C 3 92 ? 2.862 -1.706 -23.711 1.00 37.36 87 THR H O 1
ATOM 2446 N N . ALA C 3 93 ? 3.543 -0.862 -21.796 1.00 32.53 88 ALA H N 1
ATOM 2447 C CA . ALA C 3 93 ? 2.338 -1.151 -21.086 1.00 31.07 88 ALA H CA 1
ATOM 2448 C C . ALA C 3 93 ? 2.241 -0.339 -19.841 1.00 32.95 88 ALA H C 1
ATOM 2449 O O . ALA C 3 93 ? 3.154 0.309 -19.479 1.00 29.72 88 ALA H O 1
ATOM 2451 N N . THR C 3 94 ? 1.118 -0.441 -19.164 1.00 27.52 89 THR H N 1
ATOM 2452 C CA . THR C 3 94 ? 0.970 0.000 -17.809 1.00 28.73 89 THR H CA 1
ATOM 2453 C C . THR C 3 94 ? 1.031 -1.237 -16.976 1.00 28.63 89 THR H C 1
ATOM 2454 O O . THR C 3 94 ? 0.420 -2.203 -17.273 1.00 29.35 89 THR H O 1
ATOM 2458 N N . TYR C 3 95 ? 1.846 -1.188 -15.948 1.00 26.58 90 TYR H N 1
ATOM 2459 C CA . TYR C 3 95 ? 2.174 -2.318 -15.131 1.00 36.97 90 TYR H CA 1
ATOM 2460 C C . TYR C 3 95 ? 1.601 -2.136 -13.762 1.00 39.41 90 TYR H C 1
ATOM 2461 O O . TYR C 3 95 ? 1.783 -1.131 -13.175 1.00 38.70 90 TYR H O 1
ATOM 2470 N N . PHE C 3 96 ? 0.897 -3.135 -13.263 1.00 29.90 91 PHE H N 1
ATOM 2471 C CA . PHE C 3 96 ? 0.206 -3.046 -12.001 1.00 30.32 91 PHE H CA 1
ATOM 2472 C C . PHE C 3 96 ? 0.732 -4.076 -11.038 1.00 32.10 91 PHE H C 1
ATOM 2473 O O . PHE C 3 96 ? 1.056 -5.130 -11.426 1.00 29.29 91 PHE H O 1
ATOM 2481 N N . CYS C 3 97 ? 0.754 -3.777 -9.760 1.00 30.31 92 CYS H N 1
ATOM 2482 C CA . CYS C 3 97 ? 0.967 -4.783 -8.747 1.00 31.62 92 CYS H CA 1
ATOM 2483 C C . CYS C 3 97 ? -0.298 -4.908 -7.948 1.00 30.25 92 CYS H C 1
ATOM 2484 O O . CYS C 3 97 ? -1.015 -3.974 -7.834 1.00 34.27 92 CYS H O 1
ATOM 2487 N N . ALA C 3 98 ? -0.589 -6.097 -7.467 1.00 31.03 93 ALA H N 1
ATOM 2488 C CA . ALA C 3 98 ? -1.809 -6.370 -6.770 1.00 34.59 93 ALA H CA 1
ATOM 2489 C C . ALA C 3 98 ? -1.565 -7.325 -5.650 1.00 30.90 93 ALA H C 1
ATOM 2490 O O . ALA C 3 98 ? -0.674 -8.089 -5.706 1.00 27.06 93 ALA H O 1
ATOM 2492 N N . HIS C 3 99 ? -2.432 -7.300 -4.660 1.00 30.23 94 HIS H N 1
ATOM 2493 C CA . HIS C 3 99 ? -2.359 -8.131 -3.482 1.00 27.70 94 HIS H CA 1
ATOM 2494 C C . HIS C 3 99 ? -3.351 -9.274 -3.564 1.00 29.84 94 HIS H C 1
ATOM 2495 O O . HIS C 3 99 ? -4.441 -9.087 -3.960 1.00 32.01 94 HIS H O 1
ATOM 2502 N N . ARG C 3 100 ? -2.922 -10.472 -3.220 1.00 30.84 95 ARG H N 1
ATOM 2503 C CA . ARG C 3 100 ? -3.766 -11.644 -3.136 1.00 34.96 95 ARG H CA 1
ATOM 2504 C C . ARG C 3 100 ? -3.860 -12.117 -1.711 1.00 27.46 95 ARG H C 1
ATOM 2505 O O . ARG C 3 100 ? -2.895 -12.239 -1.044 1.00 30.33 95 ARG H O 1
ATOM 2513 N N . ARG C 3 101 ? -5.061 -12.342 -1.241 1.00 27.78 96 ARG H N 1
ATOM 2514 C CA . ARG C 3 101 ? -5.276 -12.792 0.098 1.00 30.58 96 ARG H CA 1
ATOM 2515 C C . ARG C 3 101 ? -4.845 -14.220 0.294 1.00 31.68 96 ARG H C 1
ATOM 2516 O O . ARG C 3 101 ? -4.859 -15.011 -0.601 1.00 37.58 96 ARG H O 1
ATOM 2524 N N . GLY C 3 102 ? -4.417 -14.510 1.499 1.00 29.20 97 GLY H N 1
ATOM 2525 C CA . GLY C 3 102 ? -4.234 -15.843 1.979 1.00 31.37 97 GLY H CA 1
ATOM 2526 C C . GLY C 3 102 ? -5.538 -16.407 2.454 1.00 34.09 97 GLY H C 1
ATOM 2527 O O . GLY C 3 102 ? -6.492 -15.706 2.606 1.00 38.24 97 GLY H O 1
ATOM 2528 N N . PRO C 3 103 ? -5.557 -17.685 2.726 1.00 40.44 98 PRO H N 1
ATOM 2529 C CA . PRO C 3 103 ? -6.763 -18.400 3.069 1.00 30.66 98 PRO H CA 1
ATOM 2530 C C . PRO C 3 103 ? -7.252 -18.020 4.418 1.00 37.82 98 PRO H C 1
ATOM 2531 O O . PRO C 3 103 ? -6.500 -17.485 5.173 1.00 43.49 98 PRO H O 1
ATOM 2535 N N . THR C 3 104 ? -8.501 -18.303 4.711 1.00 35.12 99 THR H N 1
ATOM 2536 C CA . THR C 3 104 ? -9.018 -18.107 6.029 1.00 35.65 99 THR H CA 1
ATOM 2537 C C . THR C 3 104 ? -8.330 -19.095 6.916 1.00 38.55 99 THR H C 1
ATOM 2538 O O . THR C 3 104 ? -8.206 -20.237 6.591 1.00 36.44 99 THR H O 1
ATOM 2542 N N . THR C 3 105 ? -7.858 -18.630 8.049 1.00 40.07 100 THR H N 1
ATOM 2543 C CA . THR C 3 105 ? -7.159 -19.475 8.979 1.00 46.51 100 THR H CA 1
ATOM 2544 C C . THR C 3 105 ? -7.811 -19.307 10.308 1.00 48.11 100 THR H C 1
ATOM 2545 O O . THR C 3 105 ? -8.124 -18.215 10.692 1.00 43.12 100 THR H O 1
ATOM 2549 N N . LEU C 3 106 A -7.987 -20.392 11.030 1.00 66.55 100 LEU H N 1
ATOM 2550 C CA . LEU C 3 106 A -8.376 -20.278 12.403 1.00 70.70 100 LEU H CA 1
ATOM 2551 C C . LEU C 3 106 A -7.193 -20.714 13.213 1.00 78.54 100 LEU H C 1
ATOM 2552 O O . LEU C 3 106 A -6.724 -21.828 13.086 1.00 71.59 100 LEU H O 1
ATOM 2557 N N . PHE C 3 107 B -6.672 -19.801 14.011 1.00 87.90 100 PHE H N 1
ATOM 2558 C CA . PHE C 3 107 B -5.594 -20.146 14.889 1.00 95.02 100 PHE H CA 1
ATOM 2559 C C . PHE C 3 107 B -4.532 -20.815 14.079 1.00 89.82 100 PHE H C 1
ATOM 2560 O O . PHE C 3 107 B -4.056 -21.880 14.416 1.00 83.34 100 PHE H O 1
ATOM 2568 N N . GLY C 3 108 C -4.185 -2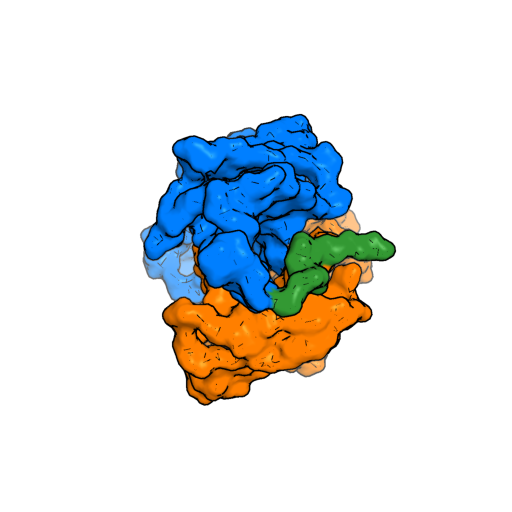0.166 12.983 1.00 88.06 100 GLY H N 1
ATOM 2569 C CA . GLY C 3 108 C -3.015 -20.496 12.219 1.00 90.58 100 GLY H CA 1
ATOM 2570 C C . GLY C 3 108 C -3.131 -21.633 11.247 1.00 95.09 100 GLY H C 1
ATOM 2571 O O . GLY C 3 108 C -2.162 -21.960 10.568 1.00 101.82 100 GLY H O 1
ATOM 2572 N N . VAL C 3 109 D -4.312 -22.227 11.163 1.00 81.94 100 VAL H N 1
ATOM 2573 C CA . VAL C 3 109 D -4.567 -23.261 10.182 1.00 74.47 100 VAL H CA 1
ATOM 2574 C C . VAL C 3 109 D -5.584 -22.780 9.197 1.00 63.21 100 VAL H C 1
ATOM 2575 O O . VAL C 3 109 D -6.540 -22.136 9.551 1.00 50.87 100 VAL H O 1
ATOM 2579 N N . PRO C 3 110 E -5.357 -23.122 7.949 1.00 60.88 100 PRO H N 1
ATOM 2580 C CA . PRO C 3 110 E -6.184 -22.662 6.858 1.00 59.86 100 PRO H CA 1
ATOM 2581 C C . PRO C 3 110 E -7.452 -23.401 6.873 1.00 54.50 100 PRO H C 1
ATOM 2582 O O . PRO C 3 110 E -7.402 -24.598 6.875 1.00 53.03 100 PRO H O 1
ATOM 2586 N N . ILE C 3 111 F -8.574 -22.712 6.886 1.00 48.59 100 ILE H N 1
ATOM 2587 C CA . ILE C 3 111 F -9.815 -23.419 6.801 1.00 42.66 100 ILE H CA 1
ATOM 2588 C C . ILE C 3 111 F -10.675 -23.151 5.581 1.00 42.32 100 ILE H C 1
ATOM 2589 O O . ILE C 3 111 F -11.508 -23.942 5.269 1.00 46.78 100 ILE H O 1
ATOM 2594 N N . ALA C 3 112 G -10.520 -22.023 4.933 1.00 37.55 100 ALA H N 1
ATOM 2595 C CA . ALA C 3 112 G -11.300 -21.780 3.759 1.00 38.35 100 ALA H CA 1
ATOM 2596 C C . ALA C 3 112 G -10.486 -21.246 2.621 1.00 41.90 100 ALA H C 1
ATOM 2597 O O . ALA C 3 112 G -9.727 -20.342 2.769 1.00 41.47 100 ALA H O 1
ATOM 2599 N N . ARG C 3 113 H -10.661 -21.838 1.467 1.00 34.04 100 ARG H N 1
ATOM 2600 C CA . ARG C 3 113 H -10.040 -21.389 0.256 1.00 32.67 100 ARG H CA 1
ATOM 2601 C C . ARG C 3 113 H -10.457 -20.036 -0.237 1.00 34.89 100 ARG H C 1
ATOM 2602 O O . ARG C 3 113 H -9.665 -19.317 -0.751 1.00 34.51 100 ARG H O 1
ATOM 2610 N N . GLY C 3 114 I -11.695 -19.661 -0.051 1.00 35.23 100 GLY H N 1
ATOM 2611 C CA . GLY C 3 114 I -12.375 -18.741 -0.917 1.00 36.51 100 GLY H CA 1
ATOM 2612 C C . GLY C 3 114 I -11.846 -17.356 -1.139 1.00 41.78 100 GLY H C 1
ATOM 2613 O O . GLY C 3 114 I -11.911 -16.857 -2.218 1.00 44.96 100 GLY H O 1
ATOM 2614 N N . PRO C 3 115 J -11.308 -16.737 -0.124 1.00 40.28 100 PRO H N 1
ATOM 2615 C CA . PRO C 3 115 J -10.801 -15.387 -0.219 1.00 44.31 100 PRO H CA 1
ATOM 2616 C C . PRO C 3 115 J -9.645 -15.249 -1.176 1.00 40.25 100 PRO H C 1
ATOM 2617 O O . PRO C 3 115 J -9.413 -14.198 -1.676 1.00 42.57 100 PRO H O 1
ATOM 2621 N N . VAL C 3 116 K -8.939 -16.326 -1.427 1.00 35.10 100 VAL H N 1
ATOM 2622 C CA . VAL C 3 116 K -7.782 -16.330 -2.285 1.00 30.83 100 VAL H CA 1
ATOM 2623 C C . VAL C 3 116 K -8.099 -16.083 -3.722 1.00 32.82 100 VAL H C 1
ATOM 2624 O O . VAL C 3 116 K -7.243 -15.770 -4.474 1.00 33.38 100 VAL H O 1
ATOM 2628 N N . ASN C 3 117 L -9.332 -16.279 -4.115 1.00 30.15 100 ASN H N 1
ATOM 2629 C CA . ASN C 3 117 L -9.647 -16.284 -5.506 1.00 33.41 100 ASN H CA 1
ATOM 2630 C C . ASN C 3 117 L -9.976 -14.943 -6.031 1.00 40.82 100 ASN H C 1
ATOM 2631 O O . ASN C 3 117 L -11.000 -14.757 -6.575 1.00 35.13 100 ASN H O 1
ATOM 2636 N N . ALA C 3 118 M -9.109 -13.986 -5.802 1.00 33.58 100 ALA H N 1
ATOM 2637 C CA . ALA C 3 118 M -9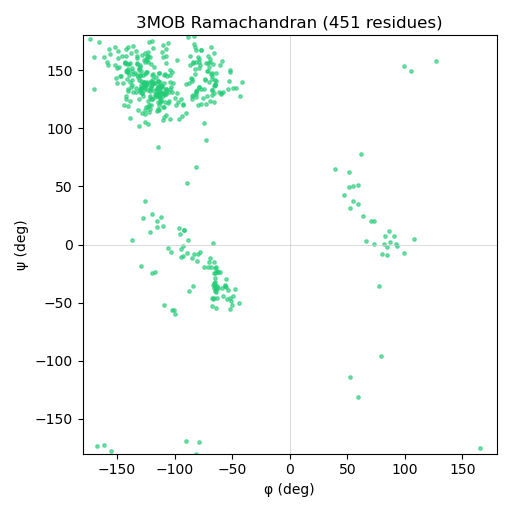.136 -12.717 -6.462 1.00 24.42 100 ALA H CA 1
ATOM 2638 C C . ALA C 3 118 M -7.872 -11.967 -6.146 1.00 32.65 100 ALA H C 1
ATOM 2639 O O . ALA C 3 118 M -7.239 -12.253 -5.171 1.00 39.28 100 ALA H O 1
ATOM 2641 N N . MET C 3 119 N -7.537 -10.962 -6.936 1.00 22.60 100 MET H N 1
ATOM 2642 C CA . MET C 3 119 N -6.577 -9.973 -6.518 1.00 23.27 100 MET H CA 1
ATOM 2643 C C . MET C 3 119 N -7.375 -8.824 -5.987 1.00 33.46 100 MET H C 1
ATOM 2644 O O . MET C 3 119 N -7.992 -8.110 -6.717 1.00 34.09 100 MET H O 1
ATOM 2649 N N . ASP C 3 120 ? -7.339 -8.658 -4.670 1.00 30.14 101 ASP H N 1
ATOM 2650 C CA . ASP C 3 120 ? -8.170 -7.675 -3.985 1.00 29.00 101 ASP H CA 1
ATOM 2651 C C . ASP C 3 120 ? -7.822 -6.215 -4.279 1.00 32.05 101 ASP H C 1
ATOM 2652 O O . ASP C 3 120 ? -8.696 -5.430 -4.647 1.00 53.33 101 ASP H O 1
ATOM 2657 N N . VAL C 3 121 ? -6.557 -5.846 -4.101 1.00 24.92 102 VAL H N 1
ATOM 2658 C CA . VAL C 3 121 ? -6.187 -4.460 -4.146 1.00 29.18 102 VAL H CA 1
ATOM 2659 C C . VAL C 3 121 ? -5.128 -4.266 -5.161 1.00 35.70 102 VAL H C 1
ATOM 2660 O O . VAL C 3 121 ? -4.231 -5.026 -5.226 1.00 45.65 102 VAL H O 1
ATOM 2664 N N . TRP C 3 122 ? -5.225 -3.220 -5.949 1.00 42.51 103 TRP H N 1
ATOM 2665 C CA . TRP C 3 122 ? -4.253 -2.960 -6.966 1.00 33.66 103 TRP H CA 1
ATOM 2666 C C . TRP C 3 122 ? -3.620 -1.628 -6.723 1.00 39.04 103 TRP H C 1
ATOM 2667 O O . TRP C 3 122 ? -4.173 -0.771 -6.093 1.00 39.50 103 TRP H O 1
ATOM 2678 N N . GLY C 3 123 ? -2.420 -1.482 -7.224 1.00 38.27 104 GLY H N 1
ATOM 2679 C CA . GLY C 3 123 ? -1.761 -0.213 -7.306 1.00 35.41 104 GLY H CA 1
ATOM 2680 C C . GLY C 3 123 ? -2.295 0.621 -8.439 1.00 32.91 104 GLY H C 1
ATOM 2681 O O . GLY C 3 123 ? -2.966 0.138 -9.289 1.00 31.02 104 GLY H O 1
ATOM 2682 N N . GLN C 3 124 ? -1.948 1.885 -8.436 1.00 33.31 105 GLN H N 1
ATOM 2683 C CA . GLN C 3 124 ? -2.367 2.832 -9.429 1.00 41.90 105 GLN H CA 1
ATOM 2684 C C . GLN C 3 124 ? -1.857 2.555 -10.831 1.00 47.01 105 GLN H C 1
ATOM 2685 O O . GLN C 3 124 ? -2.502 2.871 -11.790 1.00 48.21 105 GLN H O 1
ATOM 2691 N N . GLY C 3 125 ? -0.712 1.920 -10.935 1.00 41.97 106 GLY H N 1
ATOM 2692 C CA . GLY C 3 125 ? -0.129 1.550 -12.194 1.00 34.63 106 GLY H CA 1
ATOM 2693 C C . GLY C 3 125 ? 1.025 2.422 -12.544 1.00 34.45 106 GLY H C 1
ATOM 2694 O O . GLY C 3 125 ? 1.093 3.525 -12.139 1.00 41.68 106 GLY H O 1
ATOM 2695 N N . ILE C 3 126 ? 1.975 1.883 -13.262 1.00 32.01 107 ILE H N 1
ATOM 2696 C CA . ILE C 3 126 ? 3.082 2.658 -13.741 1.00 33.63 107 ILE H CA 1
ATOM 2697 C C . ILE C 3 126 ? 3.233 2.402 -15.202 1.00 29.86 107 ILE H C 1
ATOM 2698 O O . ILE C 3 126 ? 3.238 1.305 -15.606 1.00 38.86 107 ILE H O 1
ATOM 2703 N N . THR C 3 127 ? 3.348 3.438 -15.999 1.00 35.39 108 THR H N 1
ATOM 2704 C CA . THR C 3 127 ? 3.452 3.294 -17.432 1.00 39.13 108 THR H CA 1
ATOM 2705 C C . THR C 3 127 ? 4.882 3.283 -17.904 1.00 34.76 108 THR H C 1
ATOM 2706 O O . THR C 3 127 ? 5.634 4.157 -17.592 1.00 37.33 108 THR H O 1
ATOM 2710 N N . VAL C 3 128 ? 5.236 2.243 -18.633 1.00 27.27 109 VAL H N 1
ATOM 2711 C CA . VAL C 3 128 ? 6.547 2.050 -19.170 1.00 36.24 109 VAL H CA 1
ATOM 2712 C C . VAL C 3 128 ? 6.485 1.952 -20.664 1.00 44.45 109 VAL H C 1
ATOM 2713 O O . VAL C 3 128 ? 5.655 1.294 -21.192 1.00 42.27 109 VAL H O 1
ATOM 2717 N N . THR C 3 129 ? 7.377 2.651 -21.336 1.00 39.61 110 THR H N 1
ATOM 2718 C CA . THR C 3 129 ? 7.449 2.675 -22.768 1.00 43.11 110 THR H CA 1
ATOM 2719 C C . THR C 3 129 ? 8.807 2.190 -23.166 1.00 40.60 110 THR H C 1
ATOM 2720 O O . THR C 3 129 ? 9.775 2.582 -22.593 1.00 34.00 110 THR H O 1
ATOM 2724 N N . ILE C 3 130 ? 8.865 1.303 -24.143 1.00 46.26 111 ILE H N 1
ATOM 2725 C CA . ILE C 3 130 ? 10.123 0.821 -24.653 1.00 47.45 111 ILE H CA 1
ATOM 2726 C C . ILE C 3 130 ? 10.332 1.363 -26.041 1.00 53.66 111 ILE H C 1
ATOM 2727 O O . ILE C 3 130 ? 9.661 0.952 -26.937 1.00 55.13 111 ILE H O 1
ATOM 2732 N N . SER C 3 131 ? 11.245 2.313 -26.205 1.00 54.97 112 SER H N 1
ATOM 2733 C CA . SER C 3 131 ? 11.593 2.858 -27.502 1.00 50.43 112 SER H CA 1
ATOM 2734 C C . SER C 3 131 ? 13.072 3.130 -27.598 1.00 55.94 112 SER H C 1
ATOM 2735 O O . SER C 3 131 ? 13.696 3.427 -26.620 1.00 57.09 112 SER H O 1
ATOM 2738 N N . SER C 3 132 ? 13.631 3.014 -28.788 1.00 56.17 113 SER H N 1
ATOM 2739 C CA . SER C 3 132 ? 15.027 3.294 -29.006 1.00 58.73 113 SER H CA 1
ATOM 2740 C C . SER C 3 132 ? 15.262 4.698 -29.434 1.00 60.53 113 SER H C 1
ATOM 2741 O O . SER C 3 132 ? 16.385 5.122 -29.528 1.00 72.33 113 SER H O 1
ATOM 2744 N N . THR C 3 133 ? 14.194 5.400 -29.746 1.00 46.79 114 THR H N 1
ATOM 2745 C CA . THR C 3 133 ? 14.290 6.715 -30.326 1.00 55.87 114 THR H CA 1
ATOM 2746 C C . THR C 3 133 ? 14.498 7.823 -29.359 1.00 52.33 114 THR H C 1
ATOM 2747 O O . THR C 3 133 ? 14.408 7.641 -28.176 1.00 59.36 114 THR H O 1
ATOM 2751 N N . SER C 3 134 ? 14.735 8.999 -29.903 1.00 49.51 115 SER H N 1
ATOM 2752 C CA . SER C 3 134 ? 15.209 10.126 -29.149 1.00 49.60 115 SER H CA 1
ATOM 2753 C C . SER C 3 134 ? 14.284 11.272 -29.335 1.00 48.71 115 SER H C 1
ATOM 2754 O O . SER C 3 134 ? 13.516 11.294 -30.249 1.00 59.02 115 SER H O 1
ATOM 2757 N N . THR C 3 135 ? 14.365 12.239 -28.457 1.00 39.04 116 THR H N 1
ATOM 2758 C CA . THR C 3 135 ? 13.384 13.274 -28.432 1.00 48.98 116 THR H CA 1
ATOM 2759 C C . THR C 3 135 ? 13.330 14.021 -29.738 1.00 49.22 116 THR H C 1
ATOM 2760 O O . THR C 3 135 ? 14.329 14.384 -30.297 1.00 46.64 116 THR H O 1
ATOM 2764 N N . LYS C 3 136 ? 12.136 14.176 -30.266 1.00 47.77 117 LYS H N 1
ATOM 2765 C CA . LYS C 3 136 ? 11.959 14.822 -31.537 1.00 47.45 117 LYS H CA 1
ATOM 2766 C C . LYS C 3 136 ? 10.625 15.529 -31.618 1.00 54.48 117 LYS H C 1
ATOM 2767 O O . LYS C 3 136 ? 9.639 15.054 -31.132 1.00 49.30 117 LYS H O 1
ATOM 2773 N N . GLY C 3 137 ? 10.622 16.709 -32.194 1.00 55.64 118 GLY H N 1
ATOM 2774 C CA . GLY C 3 137 ? 9.415 17.460 -32.418 1.00 42.96 118 GLY H CA 1
ATOM 2775 C C . GLY C 3 137 ? 8.669 17.031 -33.638 1.00 43.71 118 GLY H C 1
ATOM 2776 O O . GLY C 3 137 ? 9.216 16.456 -34.540 1.00 49.99 118 GLY H O 1
ATOM 2777 N N . PRO C 3 138 ? 7.393 17.320 -33.641 1.00 39.34 119 PRO H N 1
ATOM 2778 C CA . PRO C 3 138 ? 6.497 16.934 -34.705 1.00 47.31 119 PRO H CA 1
ATOM 2779 C C . PRO C 3 138 ? 6.545 17.803 -35.939 1.00 43.00 119 PRO H C 1
ATOM 2780 O O . PRO C 3 138 ? 6.977 18.923 -35.916 1.00 47.63 119 PRO H O 1
ATOM 2784 N N . SER C 3 139 ? 6.045 17.257 -37.021 1.00 41.62 120 SER H N 1
ATOM 2785 C CA . SER C 3 139 ? 5.792 18.002 -38.206 1.00 40.31 120 SER H CA 1
ATOM 2786 C C . SER C 3 139 ? 4.305 18.096 -38.310 1.00 43.08 120 SER H C 1
ATOM 2787 O O . SER C 3 139 ? 3.624 17.168 -38.037 1.00 41.99 120 SER H O 1
ATOM 2790 N N . VAL C 3 140 ? 3.805 19.247 -38.688 1.00 41.09 121 VAL H N 1
ATOM 2791 C CA . VAL C 3 140 ? 2.390 19.476 -38.714 1.00 42.45 121 VAL H CA 1
ATOM 2792 C C . VAL C 3 140 ? 1.948 19.754 -40.114 1.00 42.01 121 VAL H C 1
ATOM 2793 O O . VAL C 3 140 ? 2.501 20.578 -40.765 1.00 42.30 121 VAL H O 1
ATOM 2797 N N . PHE C 3 141 ? 0.942 19.037 -40.570 1.00 45.62 122 PHE H N 1
ATOM 2798 C CA . PHE C 3 141 ? 0.503 19.086 -41.936 1.00 44.39 122 PHE H CA 1
ATOM 2799 C C . PHE C 3 141 ? -0.947 19.308 -41.882 1.00 44.99 122 PHE H C 1
ATOM 2800 O O . PHE C 3 141 ? -1.580 18.879 -40.980 1.00 46.31 122 PHE H O 1
ATOM 2808 N N . PRO C 3 142 ? -1.486 19.972 -42.871 1.00 49.74 123 PRO H N 1
ATOM 2809 C CA . PRO C 3 142 ? -2.886 20.328 -42.870 1.00 43.97 123 PRO H CA 1
ATOM 2810 C C . PRO C 3 142 ? -3.766 19.295 -43.512 1.00 48.79 123 PRO H C 1
ATOM 2811 O O . PRO C 3 142 ? -3.417 18.761 -44.535 1.00 48.05 123 PRO H O 1
ATOM 2815 N N . LEU C 3 143 ? -4.911 19.032 -42.906 1.00 44.93 124 LEU H N 1
ATOM 2816 C CA . LEU C 3 143 ? -5.934 18.231 -43.522 1.00 45.25 124 LEU H CA 1
ATOM 2817 C C . LEU C 3 143 ? -6.984 19.200 -43.966 1.00 41.84 124 LEU H C 1
ATOM 2818 O O . LEU C 3 143 ? -7.677 19.733 -43.174 1.00 48.66 124 LEU H O 1
ATOM 2823 N N . ALA C 3 144 ? -7.087 19.411 -45.255 1.00 41.64 125 ALA H N 1
ATOM 2824 C CA . ALA C 3 144 ? -7.732 20.568 -45.797 1.00 47.22 125 ALA H CA 1
ATOM 2825 C C . ALA C 3 144 ? -9.116 20.312 -46.285 1.00 46.93 125 ALA H C 1
ATOM 2826 O O . ALA C 3 144 ? -9.371 19.314 -46.893 1.00 53.32 125 ALA H O 1
ATOM 2828 N N . PRO C 3 145 ? -10.016 21.241 -46.020 1.00 49.31 126 PRO H N 1
ATOM 2829 C CA . PRO C 3 145 ? -11.424 21.076 -46.340 1.00 51.31 126 PRO H CA 1
ATOM 2830 C C . PRO C 3 145 ? -11.704 21.061 -47.820 1.00 55.09 126 PRO H C 1
ATOM 2831 O O . PRO C 3 145 ? -11.071 21.754 -48.562 1.00 57.96 126 PRO H O 1
ATOM 2835 N N . SER C 3 146 ? -12.674 20.278 -48.242 1.00 66.35 127 SER H N 1
ATOM 2836 C CA . SER C 3 146 ? -12.911 20.095 -49.651 1.00 77.52 127 SER H CA 1
ATOM 2837 C C . SER C 3 146 ? -14.281 19.564 -49.968 1.00 77.08 127 SER H C 1
ATOM 2838 O O . SER C 3 146 ? -15.121 19.486 -49.127 1.00 82.78 127 SER H O 1
ATOM 2841 N N . SER C 3 147 ? -14.500 19.236 -51.220 1.00 81.60 128 SER H N 1
ATOM 2842 C CA . SER C 3 147 ? -15.712 18.579 -51.629 1.00 86.63 128 SER H CA 1
ATOM 2843 C C . SER C 3 147 ? -15.783 17.207 -50.991 1.00 95.92 128 SER H C 1
ATOM 2844 O O . SER C 3 147 ? -16.832 16.766 -50.570 1.00 97.97 128 SER H O 1
ATOM 2847 N N . LYS C 3 148 ? -14.644 16.534 -50.946 1.00 95.88 129 LYS H N 1
ATOM 2848 C CA . LYS C 3 148 ? -14.504 15.184 -50.423 1.00 93.77 129 LYS H CA 1
ATOM 2849 C C . LYS C 3 148 ? -14.683 15.160 -48.915 1.00 94.43 129 LYS H C 1
ATOM 2850 O O . LYS C 3 148 ? -14.831 14.116 -48.307 1.00 90.94 129 LYS H O 1
ATOM 2856 N N . SER C 3 149 ? -14.620 16.343 -48.335 1.00 93.74 130 SER H N 1
ATOM 2857 C CA . SER C 3 149 ? -14.758 16.545 -46.914 1.00 94.72 130 SER H CA 1
ATOM 2858 C C . SER C 3 149 ? -15.997 17.355 -46.559 1.00 94.05 130 SER H C 1
ATOM 2859 O O . SER C 3 149 ? -16.068 17.918 -45.486 1.00 93.26 130 SER H O 1
ATOM 2862 N N . THR C 3 150 ? -16.978 17.420 -47.448 1.00 92.74 131 THR H N 1
ATOM 2863 C CA . THR C 3 150 ? -18.191 18.139 -47.115 1.00 91.51 131 THR H CA 1
ATOM 2864 C C . THR C 3 150 ? -19.443 17.286 -47.173 1.00 94.10 131 THR H C 1
ATOM 2865 O O . THR C 3 150 ? -19.693 16.600 -48.142 1.00 92.53 131 THR H O 1
ATOM 2869 N N . SER C 3 151 ? -20.212 17.308 -46.102 1.00 97.93 132 SER H N 1
ATOM 2870 C CA . SER C 3 151 ? -21.467 16.614 -46.069 1.00 101.20 132 SER H CA 1
ATOM 2871 C C . SER C 3 151 ? -22.534 17.615 -45.688 1.00 103.54 132 SER H C 1
ATOM 2872 O O . SER C 3 151 ? -22.492 18.180 -44.618 1.00 106.18 132 SER H O 1
ATOM 2875 N N . GLY C 3 152 ? -23.496 17.841 -46.561 1.00 101.48 133 GLY H N 1
ATOM 2876 C CA . GLY C 3 152 ? -24.495 18.838 -46.280 1.00 97.71 133 GLY H CA 1
ATOM 2877 C C . GLY C 3 152 ? -23.811 20.165 -46.087 1.00 95.19 133 GLY H C 1
ATOM 2878 O O . GLY C 3 152 ? -22.983 20.556 -46.893 1.00 95.94 133 GLY H O 1
ATOM 2879 N N . GLY C 3 153 ? -24.164 20.851 -45.016 1.00 87.63 134 GLY H N 1
ATOM 2880 C CA . GLY C 3 153 ? -23.699 22.192 -44.773 1.00 79.71 134 GLY H CA 1
ATOM 2881 C C . GLY C 3 153 ? -22.501 22.233 -43.869 1.00 82.85 134 GLY H C 1
ATOM 2882 O O . GLY C 3 153 ? -22.134 23.287 -43.375 1.00 82.84 134 GLY H O 1
ATOM 2883 N N . THR C 3 154 ? -21.884 21.080 -43.664 1.00 82.60 135 THR H N 1
ATOM 2884 C CA . THR C 3 154 ? -20.774 20.951 -42.736 1.00 75.40 135 THR H CA 1
ATOM 2885 C C . THR C 3 154 ? -19.511 20.395 -43.365 1.00 67.22 135 THR H C 1
ATOM 2886 O O . THR C 3 154 ? -19.554 19.479 -44.151 1.00 71.37 135 THR H O 1
ATOM 2890 N N . ALA C 3 155 ? -18.379 20.951 -42.973 1.00 66.20 136 ALA H N 1
ATOM 2891 C CA . ALA C 3 155 ? -17.092 20.568 -43.508 1.00 55.34 136 ALA H CA 1
ATOM 2892 C C . ALA C 3 155 ? -16.154 20.132 -42.407 1.00 49.18 136 ALA H C 1
ATOM 2893 O O . ALA C 3 155 ? -16.310 20.508 -41.288 1.00 52.33 136 ALA H O 1
ATOM 2895 N N . ALA C 3 156 ? -15.159 19.342 -42.744 1.00 40.25 137 ALA H N 1
ATOM 2896 C CA . ALA C 3 156 ? -14.155 18.927 -41.793 1.00 50.09 137 ALA H CA 1
ATOM 2897 C C . ALA C 3 156 ? -12.769 19.356 -42.212 1.00 51.85 137 ALA H C 1
ATOM 2898 O O . ALA C 3 156 ? -12.432 19.293 -43.356 1.00 54.57 137 ALA H O 1
ATOM 2900 N N . LEU C 3 157 ? -11.976 19.784 -41.248 1.00 40.66 138 LEU H N 1
ATOM 2901 C CA . LEU C 3 157 ? -10.602 20.166 -41.453 1.00 37.52 138 LEU H CA 1
ATOM 2902 C C . LEU C 3 157 ? -9.815 19.699 -40.257 1.00 43.13 138 LEU H C 1
ATOM 2903 O O . LEU C 3 157 ? -10.377 19.419 -39.259 1.00 46.00 138 LEU H O 1
ATOM 2908 N N . GLY C 3 158 ? -8.495 19.596 -40.337 1.00 38.77 139 GLY H N 1
ATOM 2909 C CA . GLY C 3 158 ? -7.760 19.123 -39.170 1.00 43.14 139 GLY H CA 1
ATOM 2910 C C . GLY C 3 158 ? -6.257 19.195 -39.310 1.00 47.33 139 GLY H C 1
ATOM 2911 O O . GLY C 3 158 ? -5.765 19.574 -40.373 1.00 51.20 139 GLY H O 1
ATOM 2912 N N . CYS C 3 159 ? -5.507 18.841 -38.265 1.00 49.87 140 CYS H N 1
ATOM 2913 C CA . CYS C 3 159 ? -4.078 18.917 -38.437 1.00 53.05 140 CYS H CA 1
ATOM 2914 C C . CYS C 3 159 ? -3.538 17.511 -38.254 1.00 50.43 140 CYS H C 1
ATOM 2915 O O . CYS C 3 159 ? -3.946 16.824 -37.377 1.00 45.19 140 CYS H O 1
ATOM 2918 N N . LEU C 3 160 ? -2.571 17.094 -38.983 1.00 47.09 141 LEU H N 1
ATOM 2919 C CA . LEU C 3 160 ? -1.922 15.846 -38.724 1.00 39.39 141 LEU H CA 1
ATOM 2920 C C . LEU C 3 160 ? -0.609 16.175 -38.099 1.00 42.62 141 LEU H C 1
ATOM 2921 O O . LEU C 3 160 ? 0.141 16.910 -38.644 1.00 44.58 141 LEU H O 1
ATOM 2926 N N . VAL C 3 161 ? -0.358 15.639 -36.920 1.00 37.97 142 VAL H N 1
ATOM 2927 C CA . VAL C 3 161 ? 0.858 15.906 -36.188 1.00 43.19 142 VAL H CA 1
ATOM 2928 C C . VAL C 3 161 ? 1.696 14.657 -36.199 1.00 42.82 142 VAL H C 1
ATOM 2929 O O . VAL C 3 161 ? 1.372 13.710 -35.570 1.00 41.38 142 VAL H O 1
ATOM 2933 N N . LYS C 3 162 ? 2.791 14.675 -36.923 1.00 43.99 143 LYS H N 1
ATOM 2934 C CA . LYS C 3 162 ? 3.494 13.467 -37.261 1.00 47.37 143 LYS H CA 1
ATOM 2935 C C . LYS C 3 162 ? 4.916 13.359 -36.786 1.00 47.65 143 LYS H C 1
ATOM 2936 O O . LYS C 3 162 ? 5.657 14.287 -36.857 1.00 45.04 143 LYS H O 1
ATOM 2942 N N . ASP C 3 163 ? 5.274 12.165 -36.325 1.00 46.41 144 ASP H N 1
ATOM 2943 C CA . ASP C 3 163 ? 6.648 11.841 -35.966 1.00 49.56 144 ASP H CA 1
ATOM 2944 C C . ASP C 3 163 ? 7.196 12.698 -34.833 1.00 49.87 144 ASP H C 1
ATOM 2945 O O . ASP C 3 163 ? 7.970 13.626 -35.065 1.00 50.09 144 ASP H O 1
ATOM 2950 N N . TYR C 3 164 ? 6.803 12.376 -33.605 1.00 41.79 145 TYR H N 1
ATOM 2951 C CA . TYR C 3 164 ? 7.375 13.015 -32.463 1.00 41.27 145 TYR H CA 1
ATOM 2952 C C . TYR C 3 164 ? 7.631 12.024 -31.365 1.00 40.89 145 TYR H C 1
ATOM 2953 O O . TYR C 3 164 ? 7.067 10.993 -31.343 1.00 39.66 145 TYR H O 1
ATOM 2962 N N . PHE C 3 165 ? 8.547 12.320 -30.478 1.00 45.19 146 PHE H N 1
ATOM 2963 C CA . PHE C 3 165 ? 8.745 11.490 -29.321 1.00 52.19 146 PHE H CA 1
ATOM 2964 C C . PHE C 3 165 ? 9.259 12.381 -28.238 1.00 45.29 146 PHE H C 1
ATOM 2965 O O . PHE C 3 165 ? 10.010 13.250 -28.521 1.00 47.17 146 PHE H O 1
ATOM 2973 N N . PRO C 3 166 ? 8.891 12.192 -26.991 1.00 40.14 147 PRO H N 1
ATOM 2974 C CA . PRO C 3 166 ? 7.877 11.288 -26.499 1.00 39.71 147 PRO H CA 1
ATOM 2975 C C . PRO C 3 166 ? 6.549 11.970 -26.457 1.00 37.12 147 PRO H C 1
ATOM 2976 O O . PRO C 3 166 ? 6.426 13.048 -26.950 1.00 55.61 147 PRO H O 1
ATOM 2980 N N . GLU C 3 167 ? 5.579 11.339 -25.831 1.00 45.42 148 GLU H N 1
ATOM 2981 C CA . GLU C 3 167 ? 4.337 11.962 -25.464 1.00 53.83 148 GLU H CA 1
ATOM 2982 C C . GLU C 3 167 ? 4.572 12.935 -24.349 1.00 60.76 148 GLU H C 1
ATOM 2983 O O . GLU C 3 167 ? 5.482 12.769 -23.575 1.00 63.16 148 GLU H O 1
ATOM 2989 N N . PRO C 3 168 ? 3.705 13.924 -24.208 1.00 63.90 149 PRO H N 1
ATOM 2990 C CA . PRO C 3 168 ? 2.539 14.042 -25.072 1.00 62.45 149 PRO H CA 1
ATOM 2991 C C . PRO C 3 168 ? 2.566 15.349 -25.829 1.00 62.82 149 PRO H C 1
ATOM 2992 O O . PRO C 3 168 ? 3.435 16.197 -25.627 1.00 59.05 149 PRO H O 1
ATOM 2996 N N . VAL C 3 169 ? 1.592 15.491 -26.708 1.00 60.09 150 VAL H N 1
ATOM 2997 C CA . VAL C 3 169 ? 1.445 16.654 -27.529 1.00 52.44 150 VAL H CA 1
ATOM 2998 C C . VAL C 3 169 ? 0.095 17.256 -27.199 1.00 51.30 150 VAL H C 1
ATOM 2999 O O . VAL C 3 169 ? -0.854 16.544 -27.039 1.00 60.28 150 VAL H O 1
ATOM 3003 N N . THR C 3 170 ? 0.012 18.565 -27.064 1.00 50.54 151 THR H N 1
ATOM 3004 C CA . THR C 3 170 ? -1.271 19.205 -26.832 1.00 53.30 151 THR H CA 1
ATOM 3005 C C . THR C 3 170 ? -1.670 20.041 -28.018 1.00 53.31 151 THR H C 1
ATOM 3006 O O . THR C 3 170 ? -0.850 20.706 -28.575 1.00 55.33 151 THR H O 1
ATOM 3010 N N . VAL C 3 171 ? -2.935 19.966 -28.404 1.00 48.76 152 VAL H N 1
ATOM 3011 C CA . VAL C 3 171 ? -3.449 20.646 -29.568 1.00 46.75 152 VAL H CA 1
ATOM 3012 C C . VAL C 3 171 ? -4.670 21.503 -29.278 1.00 44.76 152 VAL H C 1
ATOM 3013 O O . VAL C 3 171 ? -5.581 21.076 -28.637 1.00 52.74 152 VAL H O 1
ATOM 3017 N N . SER C 3 172 ? -4.666 22.728 -29.765 1.00 42.83 153 SER H N 1
ATOM 3018 C CA . SER C 3 172 ? -5.782 23.637 -29.638 1.00 42.65 153 SER H CA 1
ATOM 3019 C C . SER C 3 172 ? -6.079 24.284 -30.969 1.00 44.82 153 SER H C 1
ATOM 3020 O O . SER C 3 172 ? -5.269 24.293 -31.846 1.00 38.14 153 SER H O 1
ATOM 3023 N N . TRP C 3 173 ? -7.267 24.818 -31.126 1.00 40.57 154 TRP H N 1
ATOM 3024 C CA . TRP C 3 173 ? -7.601 25.458 -32.365 1.00 37.64 154 TRP H CA 1
ATOM 3025 C C . TRP C 3 173 ? -7.892 26.901 -32.148 1.00 50.03 154 TRP H C 1
ATOM 3026 O O . TRP C 3 173 ? -8.605 27.257 -31.264 1.00 54.42 154 TRP H O 1
ATOM 3037 N N . ASN C 3 174 ? -7.302 27.735 -32.973 1.00 52.93 155 ASN H N 1
ATOM 3038 C CA . ASN C 3 174 ? -7.590 29.141 -32.961 1.00 53.56 155 ASN H CA 1
ATOM 3039 C C . ASN C 3 174 ? -7.307 29.775 -31.634 1.00 56.28 155 ASN H C 1
ATOM 3040 O O . ASN C 3 174 ? -7.997 30.665 -31.210 1.00 53.78 155 ASN H O 1
ATOM 3045 N N . SER C 3 175 ? -6.276 29.298 -30.976 1.00 55.22 156 SER H N 1
ATOM 3046 C CA . SER C 3 175 ? -5.815 29.912 -29.762 1.00 59.52 156 SER H CA 1
ATOM 3047 C C . SER C 3 175 ? -6.776 29.677 -28.644 1.00 63.18 156 SER H C 1
ATOM 3048 O O . SER C 3 175 ? -6.731 30.335 -27.646 1.00 67.83 156 SER H O 1
ATOM 3051 N N . GLY C 3 176 ? -7.606 28.670 -28.794 1.00 62.48 157 GLY H N 1
ATOM 3052 C CA . GLY C 3 176 ? -8.577 28.308 -27.788 1.00 60.91 157 GLY H CA 1
ATOM 3053 C C . GLY C 3 176 ? -9.971 28.801 -28.023 1.00 55.06 157 GLY H C 1
ATOM 3054 O O . GLY C 3 176 ? -10.868 28.437 -27.319 1.00 56.92 157 GLY H O 1
ATOM 3055 N N . ALA C 3 177 ? -10.141 29.625 -29.033 1.00 52.07 158 ALA H N 1
ATOM 3056 C CA . ALA C 3 177 ? -11.435 30.153 -29.418 1.00 59.54 158 ALA H CA 1
ATOM 3057 C C . ALA C 3 177 ? -12.402 29.103 -29.924 1.00 69.13 158 ALA H C 1
ATOM 3058 O O . ALA C 3 177 ? -13.588 29.219 -29.740 1.00 67.74 158 ALA H O 1
ATOM 3060 N N . LEU C 3 178 ? -11.877 28.089 -30.586 1.00 66.68 159 LEU H N 1
ATOM 3061 C CA . LEU C 3 178 ? -12.684 27.056 -31.169 1.00 53.09 159 LEU H CA 1
ATOM 3062 C C . LEU C 3 178 ? -12.532 25.808 -30.358 1.00 59.31 159 LEU H C 1
ATOM 3063 O O . LEU C 3 178 ? -11.470 25.236 -30.290 1.00 52.58 159 LEU H O 1
ATOM 3068 N N . THR C 3 179 ? -13.596 25.421 -29.679 1.00 67.28 160 THR H N 1
ATOM 3069 C CA . THR C 3 179 ? -13.608 24.186 -28.946 1.00 63.66 160 THR H CA 1
ATOM 3070 C C . THR C 3 179 ? -14.670 23.254 -29.435 1.00 57.67 160 THR H C 1
ATOM 3071 O O . THR C 3 179 ? -14.587 22.059 -29.269 1.00 56.79 160 THR H O 1
ATOM 3075 N N . SER C 3 180 ? -15.692 23.819 -30.030 1.00 57.91 161 SER H N 1
ATOM 3076 C CA . SER C 3 180 ? -16.842 23.047 -30.403 1.00 66.78 161 SER H CA 1
ATOM 3077 C C . SER C 3 180 ? -16.679 22.301 -31.707 1.00 64.24 161 SER H C 1
ATOM 3078 O O . SER C 3 180 ? -16.360 22.879 -32.717 1.00 60.98 161 SER H O 1
ATOM 3081 N N . GLY C 3 181 ? -16.931 21.003 -31.658 1.00 60.86 162 GLY H N 1
ATOM 3082 C CA . GLY C 3 181 ? -16.777 20.122 -32.786 1.00 62.30 162 GLY H CA 1
ATOM 3083 C C . GLY C 3 181 ? -15.401 19.553 -32.972 1.00 65.88 162 GLY H C 1
ATOM 3084 O O . GLY C 3 181 ? -15.163 18.827 -33.898 1.00 68.72 162 GLY H O 1
ATOM 3085 N N . VAL C 3 182 ? -14.495 19.872 -32.073 1.00 61.51 163 VAL H N 1
ATOM 3086 C CA . VAL C 3 182 ? -13.142 19.383 -32.147 1.00 50.66 163 VAL H CA 1
ATOM 3087 C C . VAL C 3 182 ? -12.979 17.987 -31.596 1.00 47.82 163 VAL H C 1
ATOM 3088 O O . VAL C 3 182 ? -13.463 17.692 -30.540 1.00 41.67 163 VAL H O 1
ATOM 3092 N N . HIS C 3 183 ? -12.296 17.134 -32.348 1.00 49.06 164 HIS H N 1
ATOM 3093 C CA . HIS C 3 183 ? -11.900 15.817 -31.909 1.00 45.86 164 HIS H CA 1
ATOM 3094 C C . HIS C 3 183 ? -10.412 15.641 -32.067 1.00 50.04 164 HIS H C 1
ATOM 3095 O O . HIS C 3 183 ? -9.927 15.638 -33.149 1.00 53.17 164 HIS H O 1
ATOM 3102 N N . THR C 3 184 ? -9.683 15.467 -30.986 1.00 46.71 165 THR H N 1
ATOM 3103 C CA . THR C 3 184 ? -8.274 15.180 -31.082 1.00 50.38 165 THR H CA 1
ATOM 3104 C C . THR C 3 184 ? -8.065 13.729 -30.767 1.00 47.05 165 THR H C 1
ATOM 3105 O O . THR C 3 184 ? -8.436 13.267 -29.737 1.00 47.25 165 THR H O 1
ATOM 3109 N N . PHE C 3 185 ? -7.495 12.995 -31.691 1.00 43.24 166 PHE H N 1
ATOM 3110 C CA . PHE C 3 185 ? -7.310 11.583 -31.508 1.00 42.53 166 PHE H CA 1
ATOM 3111 C C . PHE C 3 185 ? -6.091 11.203 -30.699 1.00 45.59 166 PHE H C 1
ATOM 3112 O O . PHE C 3 185 ? -5.095 11.893 -30.688 1.00 46.33 166 PHE H O 1
ATOM 3120 N N . PRO C 3 186 ? -6.185 10.073 -30.029 1.00 43.33 167 PRO H N 1
ATOM 3121 C CA . PRO C 3 186 ? -5.074 9.561 -29.263 1.00 49.25 167 PRO H CA 1
ATOM 3122 C C . PRO C 3 186 ? -3.974 9.145 -30.189 1.00 45.85 167 PRO H C 1
ATOM 3123 O O . PRO C 3 186 ? -4.241 8.747 -31.282 1.00 50.26 167 PRO H O 1
ATOM 3127 N N . ALA C 3 187 ? -2.744 9.289 -29.756 1.00 43.50 168 ALA H N 1
ATOM 3128 C CA . ALA C 3 187 ? -1.623 9.033 -30.599 1.00 49.13 168 ALA H CA 1
ATOM 3129 C C . ALA C 3 187 ? -1.420 7.575 -30.863 1.00 47.28 168 ALA H C 1
ATOM 3130 O O . ALA C 3 187 ? -1.715 6.759 -30.047 1.00 46.55 168 ALA H O 1
ATOM 3132 N N . VAL C 3 188 ? -0.884 7.257 -32.018 1.00 44.69 169 VAL H N 1
ATOM 3133 C CA . VAL C 3 188 ? -0.537 5.894 -32.327 1.00 49.76 169 VAL H CA 1
ATOM 3134 C C . VAL C 3 188 ? 0.952 5.827 -32.456 1.00 51.29 169 VAL H C 1
ATOM 3135 O O . VAL C 3 188 ? 1.563 6.724 -32.956 1.00 50.56 169 VAL H O 1
ATOM 3139 N N . LEU C 3 189 ? 1.542 4.763 -31.966 1.00 52.57 170 LEU H N 1
ATOM 3140 C CA . LEU C 3 189 ? 2.959 4.662 -32.046 1.00 56.40 170 LEU H CA 1
ATOM 3141 C C . LEU C 3 189 ? 3.191 3.930 -33.299 1.00 57.77 170 LEU H C 1
ATOM 3142 O O . LEU C 3 189 ? 2.680 2.869 -33.464 1.00 66.15 170 LEU H O 1
ATOM 3147 N N . GLN C 3 190 ? 3.910 4.532 -34.222 1.00 53.67 171 GLN H N 1
ATOM 3148 C CA . GLN C 3 190 ? 4.131 3.937 -35.509 1.00 55.71 171 GLN H CA 1
ATOM 3149 C C . GLN C 3 190 ? 5.340 3.039 -35.523 1.00 63.24 171 GLN H C 1
ATOM 3150 O O . GLN C 3 190 ? 6.052 2.924 -34.553 1.00 70.02 171 GLN H O 1
ATOM 3156 N N . SER C 3 191 ? 5.591 2.438 -36.660 1.00 67.45 172 SER H N 1
ATOM 3157 C CA . SER C 3 191 ? 6.680 1.502 -36.796 1.00 78.97 172 SER H CA 1
ATOM 3158 C C . SER C 3 191 ? 8.029 2.150 -36.550 1.00 76.74 172 SER H C 1
ATOM 3159 O O . SER C 3 191 ? 8.978 1.477 -36.208 1.00 75.12 172 SER H O 1
ATOM 3162 N N . SER C 3 192 ? 8.083 3.462 -36.734 1.00 66.47 173 SER H N 1
ATOM 3163 C CA . SER C 3 192 ? 9.275 4.267 -36.554 1.00 63.25 173 SER H CA 1
ATOM 3164 C C . SER C 3 192 ? 9.734 4.290 -35.136 1.00 62.83 173 SER H C 1
ATOM 3165 O O . SER C 3 192 ? 10.882 4.534 -34.862 1.00 57.48 173 SER H O 1
ATOM 3168 N N . GLY C 3 193 ? 8.823 4.051 -34.220 1.00 57.22 174 GLY H N 1
ATOM 3169 C CA . GLY C 3 193 ? 9.087 4.316 -32.832 1.00 51.16 174 GLY H CA 1
ATOM 3170 C C . GLY C 3 193 ? 8.673 5.706 -32.500 1.00 53.14 174 GLY H C 1
ATOM 3171 O O . GLY C 3 193 ? 8.879 6.157 -31.413 1.00 59.44 174 GLY H O 1
ATOM 3172 N N . LEU C 3 194 ? 8.034 6.356 -33.456 1.00 48.45 175 LEU H N 1
ATOM 3173 C CA . LEU C 3 194 ? 7.617 7.739 -33.355 1.00 52.94 175 LEU H CA 1
ATOM 3174 C C . LEU C 3 194 ? 6.114 7.876 -33.440 1.00 50.28 175 LEU H C 1
ATOM 3175 O O . LEU C 3 194 ? 5.483 7.222 -34.213 1.00 53.08 175 LEU H O 1
ATOM 3180 N N . TYR C 3 195 ? 5.556 8.735 -32.612 1.00 49.63 176 TYR H N 1
ATOM 3181 C CA . TYR C 3 195 ? 4.129 8.947 -32.520 1.00 50.44 176 TYR H CA 1
ATOM 3182 C C . TYR C 3 195 ? 3.519 9.807 -33.587 1.00 48.16 176 TYR H C 1
ATOM 3183 O O . TYR C 3 195 ? 4.170 10.615 -34.165 1.00 52.01 176 TYR H O 1
ATOM 3192 N N . SER C 3 196 ? 2.230 9.645 -33.798 1.00 41.47 177 SER H N 1
ATOM 3193 C CA . SER C 3 196 ? 1.495 10.458 -34.717 1.00 42.94 177 SER H CA 1
ATOM 3194 C C . SER C 3 196 ? 0.103 10.630 -34.186 1.00 39.96 177 SER H C 1
ATOM 3195 O O . SER C 3 196 ? -0.421 9.741 -33.610 1.00 42.99 177 SER H O 1
ATOM 3198 N N . LEU C 3 197 ? -0.503 11.779 -34.398 1.00 37.66 178 LEU H N 1
ATOM 3199 C CA . LEU C 3 197 ? -1.891 11.988 -34.071 1.00 34.77 178 LEU H CA 1
ATOM 3200 C C . LEU C 3 197 ? -2.520 12.974 -35.012 1.00 38.73 178 LEU H C 1
ATOM 3201 O O . LEU C 3 197 ? -1.852 13.640 -35.733 1.00 44.00 178 LEU H O 1
ATOM 3206 N N . SER C 3 198 ? -3.827 13.049 -34.998 1.00 36.70 179 SER H N 1
ATOM 3207 C CA . SER C 3 198 ? -4.520 14.049 -35.749 1.00 41.21 179 SER H CA 1
ATOM 3208 C C . SER C 3 198 ? -5.639 14.703 -34.967 1.00 45.30 179 SER H C 1
ATOM 3209 O O . SER C 3 198 ? -6.264 14.087 -34.172 1.00 43.16 179 SER H O 1
ATOM 3212 N N . SER C 3 199 ? -5.872 15.975 -35.219 1.00 45.64 180 SER H N 1
ATOM 3213 C CA . SER C 3 199 ? -6.943 16.720 -34.599 1.00 47.88 180 SER H CA 1
ATOM 3214 C C . SER C 3 199 ? -7.833 17.259 -35.676 1.00 48.15 180 SER H C 1
ATOM 3215 O O . SER C 3 199 ? -7.355 17.826 -36.618 1.00 46.68 180 SER H O 1
ATOM 3218 N N . VAL C 3 200 ? -9.133 17.097 -35.540 1.00 46.32 181 VAL H N 1
ATOM 3219 C CA . VAL C 3 200 ? -10.025 17.560 -36.557 1.00 38.35 181 VAL H CA 1
ATOM 3220 C C . VAL C 3 200 ? -11.156 18.320 -35.967 1.00 45.26 181 VAL H C 1
ATOM 3221 O O . VAL C 3 200 ? -11.463 18.155 -34.835 1.00 51.60 181 VAL H O 1
ATOM 3225 N N . VAL C 3 201 ? -11.764 19.186 -36.749 1.00 39.53 182 VAL H N 1
ATOM 3226 C CA . VAL C 3 201 ? -12.919 19.911 -36.300 1.00 44.65 182 VAL H CA 1
ATOM 3227 C C . VAL C 3 201 ? -13.896 20.013 -37.435 1.00 45.86 182 VAL H C 1
ATOM 3228 O O . VAL C 3 201 ? -13.504 20.010 -38.546 1.00 46.89 182 VAL H O 1
ATOM 3232 N N . THR C 3 202 ? -15.179 20.083 -37.152 1.00 52.04 183 THR H N 1
ATOM 3233 C CA . THR C 3 202 ? -16.175 20.212 -38.200 1.00 56.36 183 THR H CA 1
ATOM 3234 C C . THR C 3 202 ? -16.852 21.541 -38.086 1.00 55.95 183 THR H C 1
ATOM 3235 O O . THR C 3 202 ? -17.219 21.949 -37.019 1.00 59.48 183 THR H O 1
ATOM 3239 N N . VAL C 3 203 ? -17.019 22.211 -39.206 1.00 61.79 184 VAL H N 1
ATOM 3240 C CA . VAL C 3 203 ? -17.475 23.582 -39.220 1.00 68.94 184 VAL H CA 1
ATOM 3241 C C . VAL C 3 203 ? -18.416 23.868 -40.362 1.00 69.22 184 VAL H C 1
ATOM 3242 O O . VAL C 3 203 ? -18.535 23.097 -41.278 1.00 67.20 184 VAL H O 1
ATOM 3246 N N . PRO C 3 204 ? -19.072 25.006 -40.319 1.00 68.86 185 PRO H N 1
ATOM 3247 C CA . PRO C 3 204 ? -19.938 25.407 -41.415 1.00 68.88 185 PRO H CA 1
ATOM 3248 C C . PRO C 3 204 ? -19.130 25.633 -42.672 1.00 70.98 185 PRO H C 1
ATOM 3249 O O . PRO C 3 204 ? -18.077 26.212 -42.579 1.00 74.79 185 PRO H O 1
ATOM 3253 N N . SER C 3 205 ? -19.608 25.198 -43.825 1.00 69.55 186 SER H N 1
ATOM 3254 C CA . SER C 3 205 ? -18.880 25.436 -45.053 1.00 72.87 186 SER H CA 1
ATOM 3255 C C . SER C 3 205 ? -19.191 26.803 -45.574 1.00 67.70 186 SER H C 1
ATOM 3256 O O . SER C 3 205 ? -18.605 27.267 -46.522 1.00 67.18 186 SER H O 1
ATOM 3259 N N . SER C 3 206 ? -20.146 27.441 -44.943 1.00 65.10 187 SER H N 1
ATOM 3260 C CA . SER C 3 206 ? -20.433 28.821 -45.198 1.00 64.21 187 SER H CA 1
ATOM 3261 C C . SER C 3 206 ? -19.226 29.628 -44.792 1.00 70.82 187 SER H C 1
ATOM 3262 O O . SER C 3 206 ? -18.838 30.573 -45.437 1.00 71.07 187 SER H O 1
ATOM 3265 N N . SER C 3 207 ? -18.619 29.215 -43.703 1.00 74.13 188 SER H N 1
ATOM 3266 C CA . SER C 3 207 ? -17.552 29.957 -43.074 1.00 74.27 188 SER H CA 1
ATOM 3267 C C . SER C 3 207 ? -16.195 29.792 -43.718 1.00 72.18 188 SER H C 1
ATOM 3268 O O . SER C 3 207 ? -15.265 30.458 -43.345 1.00 78.46 188 SER H O 1
ATOM 3271 N N . LEU C 3 208 ? -16.078 28.888 -44.665 1.00 60.73 189 LEU H N 1
ATOM 3272 C CA . LEU C 3 208 ? -14.780 28.519 -45.166 1.00 62.23 189 LEU H CA 1
ATOM 3273 C C . LEU C 3 208 ? -14.043 29.640 -45.840 1.00 68.81 189 LEU H C 1
ATOM 3274 O O . LEU C 3 208 ? -12.855 29.790 -45.662 1.00 67.90 189 LEU H O 1
ATOM 3279 N N . GLY C 3 209 ? -14.713 30.376 -46.697 1.00 72.91 190 GLY H N 1
ATOM 3280 C CA . GLY C 3 209 ? -14.081 31.531 -47.281 1.00 80.51 190 GLY H CA 1
ATOM 3281 C C . GLY C 3 209 ? -13.794 32.622 -46.285 1.00 85.95 190 GLY H C 1
ATOM 3282 O O . GLY C 3 209 ? -12.750 33.232 -46.303 1.00 84.16 190 GLY H O 1
ATOM 3283 N N . THR C 3 210 ? -14.785 32.920 -45.469 1.00 86.78 191 THR H N 1
ATOM 3284 C CA . THR C 3 210 ? -14.684 33.930 -44.443 1.00 85.20 191 THR H CA 1
ATOM 3285 C C . THR C 3 210 ? -13.745 33.674 -43.281 1.00 80.49 191 THR H C 1
ATOM 3286 O O . THR C 3 210 ? -13.031 34.554 -42.865 1.00 80.73 191 THR H O 1
ATOM 3290 N N . GLN C 3 211 ? -13.782 32.487 -42.707 1.00 77.39 192 GLN H N 1
ATOM 3291 C CA . GLN C 3 211 ? -13.092 32.275 -41.453 1.00 70.20 192 GLN H CA 1
ATOM 3292 C C . GLN C 3 211 ? -11.804 31.515 -41.564 1.00 71.15 192 GLN H C 1
ATOM 3293 O O . GLN C 3 211 ? -11.663 30.621 -42.378 1.00 75.01 192 GLN H O 1
ATOM 3299 N N . THR C 3 212 ? -10.859 31.871 -40.716 1.00 68.17 193 THR H N 1
ATOM 3300 C CA . THR C 3 212 ? -9.555 31.267 -40.772 1.00 69.42 193 THR H CA 1
ATOM 3301 C C . THR C 3 212 ? -9.363 30.332 -39.613 1.00 62.66 193 THR H C 1
ATOM 3302 O O . THR C 3 212 ? -9.720 30.636 -38.510 1.00 58.15 193 THR H O 1
ATOM 3306 N N . TYR C 3 213 ? -8.847 29.156 -39.903 1.00 53.76 194 TYR H N 1
ATOM 3307 C CA . TYR C 3 213 ? -8.623 28.170 -38.891 1.00 45.24 194 TYR H CA 1
ATOM 3308 C C . TYR C 3 213 ? -7.163 27.852 -38.745 1.00 47.08 194 TYR H C 1
ATOM 3309 O O . TYR C 3 213 ? -6.500 27.541 -39.682 1.00 45.40 194 TYR H O 1
ATOM 3318 N N . ILE C 3 214 ? -6.680 27.943 -37.529 1.00 42.09 195 ILE H N 1
ATOM 3319 C CA . ILE C 3 214 ? -5.308 27.680 -37.222 1.00 48.77 195 ILE H CA 1
ATOM 3320 C C . ILE C 3 214 ? -5.256 26.642 -36.136 1.00 53.26 195 ILE H C 1
ATOM 3321 O O . ILE C 3 214 ? -5.966 26.743 -35.186 1.00 53.97 195 ILE H O 1
ATOM 3326 N N . CYS C 3 215 ? -4.361 25.668 -36.264 1.00 49.32 196 CYS H N 1
ATOM 3327 C CA . CYS C 3 215 ? -4.154 24.681 -35.206 1.00 49.08 196 CYS H CA 1
ATOM 3328 C C . CYS C 3 215 ? -2.868 24.984 -34.434 1.00 45.11 196 CYS H C 1
ATOM 3329 O O . CYS C 3 215 ? -1.832 25.261 -35.038 1.00 43.66 196 CYS H O 1
ATOM 3332 N N . ASN C 3 216 ? -2.933 24.935 -33.105 1.00 38.16 197 ASN H N 1
ATOM 3333 C CA . ASN C 3 216 ? -1.766 25.243 -32.290 1.00 42.14 197 ASN H CA 1
ATOM 3334 C C . ASN C 3 216 ? -1.233 23.987 -31.633 1.00 43.90 197 ASN H C 1
ATOM 3335 O O . ASN C 3 216 ? -1.920 23.353 -30.832 1.00 43.27 197 ASN H O 1
ATOM 3340 N N . VAL C 3 217 ? 0.000 23.639 -31.965 1.00 40.68 198 VAL H N 1
ATOM 3341 C CA . VAL C 3 217 ? 0.590 22.411 -31.478 1.00 42.11 198 VAL H CA 1
ATOM 3342 C C . VAL C 3 217 ? 1.751 22.709 -30.542 1.00 42.86 198 VAL H C 1
ATOM 3343 O O . VAL C 3 217 ? 2.655 23.465 -30.889 1.00 48.77 198 VAL H O 1
ATOM 3347 N N . ASN C 3 218 ? 1.700 22.117 -29.350 1.00 47.69 199 ASN H N 1
ATOM 3348 C CA . ASN C 3 218 ? 2.750 22.246 -28.340 1.00 51.29 199 ASN H CA 1
ATOM 3349 C C . ASN C 3 218 ? 3.288 20.859 -27.970 1.00 53.82 199 ASN H C 1
ATOM 3350 O O . ASN C 3 218 ? 2.535 19.988 -27.524 1.00 54.61 199 ASN H O 1
ATOM 3355 N N . HIS C 3 219 ? 4.584 20.657 -28.197 1.00 48.73 200 HIS H N 1
ATOM 3356 C CA . HIS C 3 219 ? 5.290 19.475 -27.727 1.00 44.68 200 HIS H CA 1
ATOM 3357 C C . HIS C 3 219 ? 6.326 19.921 -26.696 1.00 52.87 200 HIS H C 1
ATOM 3358 O O . HIS C 3 219 ? 7.489 20.137 -27.021 1.00 54.10 200 HIS H O 1
ATOM 3365 N N . LYS C 3 220 ? 5.889 20.074 -25.452 1.00 62.27 201 LYS H N 1
ATOM 3366 C CA . LYS C 3 220 ? 6.764 20.569 -24.394 1.00 67.24 201 LYS H CA 1
ATOM 3367 C C . LYS C 3 220 ? 8.076 19.802 -24.236 1.00 67.16 201 LYS H C 1
ATOM 3368 O O . LYS C 3 220 ? 9.111 20.415 -23.989 1.00 67.29 201 LYS H O 1
ATOM 3374 N N . PRO C 3 221 ? 8.037 18.463 -24.367 1.00 65.14 202 PRO H N 1
ATOM 3375 C CA . PRO C 3 221 ? 9.251 17.642 -24.279 1.00 57.79 202 PRO H CA 1
ATOM 3376 C C . PRO C 3 221 ? 10.429 18.159 -25.104 1.00 56.32 202 PRO H C 1
ATOM 3377 O O . PRO C 3 221 ? 11.569 18.055 -24.646 1.00 52.42 202 PRO H O 1
ATOM 3381 N N . SER C 3 222 ? 10.174 18.688 -26.299 1.00 53.50 203 SER H N 1
ATOM 3382 C CA . SER C 3 222 ? 11.264 19.138 -27.160 1.00 49.11 203 SER H CA 1
ATOM 3383 C C . SER C 3 222 ? 11.238 20.643 -27.399 1.00 58.75 203 SER H C 1
ATOM 3384 O O . SER C 3 222 ? 11.919 21.141 -28.299 1.00 58.61 203 SER H O 1
ATOM 3387 N N . ASN C 3 223 ? 10.473 21.364 -26.577 1.00 64.23 204 ASN H N 1
ATOM 3388 C CA . ASN C 3 223 ? 10.186 22.783 -26.822 1.00 60.83 204 ASN H CA 1
ATOM 3389 C C . ASN C 3 223 ? 9.959 23.091 -28.298 1.00 59.31 204 ASN H C 1
ATOM 3390 O O . ASN C 3 223 ? 10.742 23.794 -28.931 1.00 59.49 204 ASN H O 1
ATOM 3395 N N . THR C 3 224 ? 8.883 22.530 -28.838 1.00 60.41 205 THR H N 1
ATOM 3396 C CA . THR C 3 224 ? 8.450 22.817 -30.193 1.00 51.47 205 THR H CA 1
ATOM 3397 C C . THR C 3 224 ? 7.014 23.322 -30.128 1.00 51.19 205 THR H C 1
ATOM 3398 O O . THR C 3 224 ? 6.138 22.653 -29.569 1.00 53.71 205 THR H O 1
ATOM 3402 N N . LYS C 3 225 ? 6.781 24.517 -30.665 1.00 45.02 206 LYS H N 1
ATOM 3403 C CA . LYS C 3 225 ? 5.426 25.026 -30.831 1.00 44.55 206 LYS H CA 1
ATOM 3404 C C . LYS C 3 225 ? 5.212 25.342 -32.303 1.00 49.14 206 LYS H C 1
ATOM 3405 O O . LYS C 3 225 ? 6.062 25.966 -32.941 1.00 52.20 206 LYS H O 1
ATOM 3411 N N . VAL C 3 226 ? 4.087 24.907 -32.849 1.00 41.68 207 VAL H N 1
ATOM 3412 C CA . VAL C 3 226 ? 3.770 25.237 -34.223 1.00 41.46 207 VAL H CA 1
ATOM 3413 C C . VAL C 3 226 ? 2.371 25.818 -34.316 1.00 46.45 207 VAL H C 1
ATOM 3414 O O . VAL C 3 226 ? 1.461 25.381 -33.619 1.00 49.62 207 VAL H O 1
ATOM 3418 N N . ASP C 3 227 ? 2.219 26.831 -35.161 1.00 51.21 208 ASP H N 1
ATOM 3419 C CA . ASP C 3 227 ? 0.909 27.368 -35.512 1.00 47.46 208 ASP H CA 1
ATOM 3420 C C . ASP C 3 227 ? 0.694 27.110 -36.978 1.00 45.21 208 ASP H C 1
ATOM 3421 O O . ASP C 3 227 ? 1.426 27.636 -37.822 1.00 50.50 208 ASP H O 1
ATOM 3426 N N . LYS C 3 228 ? -0.289 26.277 -37.288 1.00 44.90 209 LYS H N 1
ATOM 3427 C CA . LYS C 3 228 ? -0.521 25.898 -38.673 1.00 45.10 209 LYS H CA 1
ATOM 3428 C C . LYS C 3 228 ? -1.861 26.404 -39.183 1.00 41.07 209 LYS H C 1
ATOM 3429 O O . LYS C 3 228 ? -2.922 26.030 -38.684 1.00 46.77 209 LYS H O 1
ATOM 3435 N N . ARG C 3 229 ? -1.810 27.271 -40.181 1.00 46.00 210 ARG H N 1
ATOM 3436 C CA . ARG C 3 229 ? -3.034 27.753 -40.787 1.00 46.90 210 ARG H CA 1
ATOM 3437 C C . ARG C 3 229 ? -3.543 26.737 -41.802 1.00 41.99 210 ARG H C 1
ATOM 3438 O O . ARG C 3 229 ? -2.799 26.266 -42.661 1.00 43.82 210 ARG H O 1
ATOM 3446 N N . VAL C 3 230 ? -4.819 26.394 -41.679 1.00 40.97 211 VAL H N 1
ATOM 3447 C CA . VAL C 3 230 ? -5.436 25.381 -42.528 1.00 40.90 211 VAL H CA 1
ATOM 3448 C C . VAL C 3 230 ? -6.454 26.066 -43.429 1.00 43.17 211 VAL H C 1
ATOM 3449 O O . VAL C 3 230 ? -7.332 26.793 -42.953 1.00 48.71 211 VAL H O 1
ATOM 3453 N N . GLU C 3 231 ? -6.302 25.904 -44.727 1.00 48.46 212 GLU H N 1
ATOM 3454 C CA . GLU C 3 231 ? -7.250 26.457 -45.655 1.00 57.72 212 GLU H CA 1
ATOM 3455 C C . GLU C 3 231 ? -7.592 25.538 -46.777 1.00 55.22 212 GLU H C 1
ATOM 3456 O O . GLU C 3 231 ? -6.917 24.572 -47.037 1.00 54.17 212 GLU H O 1
ATOM 3462 N N . PRO C 3 232 ? -8.671 25.882 -47.443 1.00 53.62 213 PRO H N 1
ATOM 3463 C CA . PRO C 3 232 ? -9.317 25.027 -48.414 1.00 59.91 213 PRO H CA 1
ATOM 3464 C C . PRO C 3 232 ? -8.444 24.597 -49.575 1.00 63.55 213 PRO H C 1
ATOM 3465 O O . PRO C 3 232 ? -7.458 25.208 -49.905 1.00 64.28 213 PRO H O 1
ATOM 3469 N N . LYS C 3 233 ? -8.837 23.499 -50.183 1.00 68.34 214 LYS H N 1
ATOM 3470 C CA . LYS C 3 233 ? -8.107 22.892 -51.263 1.00 67.74 214 LYS H CA 1
ATOM 3471 C C . LYS C 3 233 ? -8.254 23.708 -52.529 1.00 69.95 214 LYS H C 1
ATOM 3472 O O . LYS C 3 233 ? -7.420 23.642 -53.434 1.00 75.84 214 LYS H O 1
#

Secondary structure (DSSP, 8-state):
--EEEEE--SEE-TT--EEEEEEEES--TTSTT-EEEEEEE-TTS--EEEEEEETTS-EEE-TTTGGGEEEEEETTTTEEEEEE-S--GGG-EEEEEEEEPPPEEETTEEEE-GGGSSEEEE---EEEEE-----B--EEEEE---STTEETTEEEEEEEEEEEBSS--EEEEGGGTB-TTEEEPPPEE-TTS-EEEEEEEEEESSHHHH--EEEEEEEGGGTEEEEEEE---/--EEEE-SEEEE-TT--EEEEEEESS--TT-EEEEEE-TTS--EEEEETTTEEPTTS-TTEEEEEETTEEEEEESS--GGG-SEEEEEE-SEES--B---EEEEE----BPPEEEEEPPPHHHHHHTEEEEEEEEEEEBSS--EEEEEETTEE--SSEEEEEPPPPTTT--EEEEEEEEEEHHHHHT--EEEEEEE-TT-SS-EEEEEETT--/-PEEPTTTT--